Protein AF-0000000084945268 (afdb_homodimer)

Solvent-accessible surface area (backbone atoms only — not comparable to full-atom values): 29548 Å² total; per-residue (Å²): 122,33,52,30,35,28,38,18,37,16,52,12,26,27,25,16,38,33,37,15,20,38,32,62,42,46,40,42,32,29,22,72,64,71,72,15,44,70,30,57,53,32,68,70,37,65,79,49,82,44,40,64,72,40,40,15,46,58,51,17,49,35,24,48,53,38,16,40,70,57,66,36,40,79,46,81,37,47,69,59,35,64,46,83,69,73,76,35,33,39,42,31,33,84,85,53,71,48,51,16,45,24,38,36,43,16,54,20,58,42,77,36,75,87,84,40,54,54,49,76,79,21,48,81,26,30,34,43,85,35,57,66,78,51,31,74,79,35,56,68,31,38,30,34,31,34,29,39,33,50,68,24,50,55,46,45,60,57,39,51,79,32,22,58,29,33,36,37,33,16,56,46,89,63,70,73,37,40,42,54,56,50,52,54,49,74,68,33,89,44,49,45,78,37,58,34,22,33,85,50,36,53,39,69,52,96,76,22,38,45,24,41,29,32,24,31,63,85,81,59,51,73,46,77,43,79,23,49,32,39,34,57,38,70,48,70,36,36,60,40,79,41,47,61,88,71,70,42,49,51,97,79,40,26,32,50,53,55,97,68,24,37,35,86,50,78,52,36,31,43,17,27,59,20,26,68,74,94,65,82,46,69,48,42,11,27,24,38,8,34,48,40,10,46,53,54,22,56,52,69,78,100,120,34,52,29,34,28,40,17,36,16,53,12,25,27,25,15,37,30,38,14,18,38,31,63,42,47,38,40,32,29,22,72,64,71,74,15,43,70,31,57,56,32,73,68,37,65,78,49,82,43,41,64,74,41,40,14,47,59,52,18,49,36,23,48,55,39,15,40,70,56,64,34,40,77,45,82,37,45,69,59,36,66,45,82,67,70,76,34,34,38,44,30,33,85,85,54,72,47,53,18,44,25,37,34,44,16,54,20,57,42,78,35,76,89,84,39,55,56,49,77,79,21,49,80,26,30,34,44,85,35,57,66,77,51,32,75,79,35,57,69,31,38,31,35,32,34,29,39,33,51,66,24,50,53,46,45,59,56,39,49,78,32,22,59,29,34,36,37,32,16,56,46,88,63,71,73,38,41,41,54,57,50,51,53,49,73,69,34,89,45,50,45,79,36,58,33,22,36,84,51,34,56,38,69,52,96,74,22,39,44,24,40,28,31,23,30,62,84,80,60,52,72,46,77,44,80,24,50,32,38,33,55,39,71,48,72,37,38,60,40,79,41,46,61,88,71,70,41,50,51,96,78,38,25,30,49,55,54,96,67,24,37,36,87,49,78,51,36,31,45,18,27,59,19,26,68,74,94,65,83,46,68,48,41,11,27,23,38,8,34,48,38,9,45,52,54,21,57,52,69,79,100

Foldseek 3Di:
DFQEEEEAQALLQLLLLLLQLVLPTAYEYEYQDDHHPCLCQAQWDCPDPPDRIDRSVVVRVVSNCNSPVRPYHYDYFDWQAWDDPPQKIWTDTPVGIDIHRFYEYEHAWDADDLPAACQVLADVQFEDQGCPVCLQVAAAWEEEFEAQEARRLSSQLVSVVGYQAYEYEELAPHHPYDPVSVVSQVVDPRYDYHHQKGWHHFDDDPSHTQWTWIAGNPPRDIDIDGGRHYHYRHDIAADQNRYVVVPQADPRQAGEADPLQDTPRPRYGYAANSHDDDDHDSVRRSVNSNSPSNVSSVVVVD/DFQEEEEAQALLQLLLLLLQLVLPTAYEYEYQDDHHPCLCQAQWDCPPPPDRIDRSVVVRVVSNCNSPVRPYHYDYFDWQAWDDPPQKIWTDTPVGIDIHRFYEYEHAWDADDLPAACQVLADVQFEDQGCSVCLQVQAAWEEEFEAQEARRLSSQLVSVVGYQAYEYEELAPHHRYDPVSVVSQVVDPRYHYHHQKGWHHFDDDPSHTQWTWIAGNPPRDIDIDGGRHYHYRHDIAADQNRYVVVPQADPRQAGEADPLQDTPRPRYGYAANSHDDDDHDSVRRSVNSNSPSNVSSVVVVD

Nearest PDB structures (foldseek):
  5mh4-assembly1_A  TM=9.856E-01  e=5.044E-44  Lactococcus cremoris
  7aaw-assembly1_B  TM=6.579E-01  e=9.122E-43  Bacillus cereus ATCC 14579
  4gcm-assembly1_A  TM=6.629E-01  e=1.357E-42  Staphylococcus aureus subsp. aureus MW2
  5uwy-assembly1_A-2  TM=6.677E-01  e=2.682E-42  Streptococcus pyogenes
  1fl2-assembly1_A  TM=6.602E-01  e=1.077E-33  Escherichia coli

pLDDT: mean 96.39, std 3.72, range [55.84, 98.94]

Secondary structure (DSSP, 8-state):
-EEEEEE--SHHHHHHHHHHHHTT--EEEEESS-TTGGGGG-S-B--BTTBSSB-HHHHHHHHHHHHHTTT-EEEE--EEEEEE-SS-EEEEESS-EEEEEEEEE---EEEPP---TTTTTTBTTTB-S-HHHHGGGGTTSEEEEE--SHHHHHHHHHHTTT-SEEEEE-SSSS--S-HHHHHHHHT-TTEEEETTEEEEEEEEETTEEEEEEEEETTT--EEEEE-SEEEE-S-EEE--GGGGGGT-B-TTSPBP--TT-B-SSTTEEE-GGGB--S--SHHHHHHHHHHHHHHHHHHT--/-EEEEEE--SHHHHHHHHHHHHTT--EEEEESS-TTGGGGG-S-B--BTTBSSB-HHHHHHHHHHHHHTTT-EEEE--EEEEEE-SS-EEEEESS-EEEEEEEEE---EEEPP---TTTTTTBTTTB-S-HHHHGGGGTTSEEEEE--SHHHHHHHHHHTTT-SEEEEE-SSSS--S-HHHHHHHHT-TTEEEE-SEEEEEEEEETTEEEEEEEEETTT--EEEEE-SEEEE-S-EEE--GGGGGGT-B-TTSPBP--TT-B-SSTTEEE-GGGB--S--SHHHHHHHHHHHHHHHHHHH--

InterPro domains:
  IPR005982 Thioredoxin reductase [TIGR01292] (3-296)
  IPR008255 Pyridine nucleotide-disulphide oxidoreductase, class-II, active site [PS00573] (130-150)
  IPR023753 FAD/NAD(P)-binding domain [PF07992] (2-289)
  IPR036188 FAD/NAD(P)-binding domain superfamily [G3DSA:3.50.50.60] (3-291)
  IPR036188 FAD/NAD(P)-binding domain superfamily [G3DSA:3.50.50.60] (112-235)
  IPR036188 FAD/NAD(P)-binding domain superfamily [SSF51905] (1-297)
  IPR050097 Ferredoxin--NADP reductase type 2 [PTHR48105] (3-290)

Radius of gyration: 26.69 Å; Cα contacts (8 Å, |Δi|>4): 1594; chains: 2; bounding box: 62×87×57 Å

Structure (mmCIF, N/CA/C/O backbone):
data_AF-0000000084945268-model_v1
#
loop_
_entity.id
_entity.type
_entity.pdbx_description
1 polymer 'Thioredoxin reductase'
#
loop_
_atom_site.group_PDB
_atom_site.id
_atom_site.type_symbol
_atom_site.label_atom_id
_atom_site.label_alt_id
_atom_site.label_comp_id
_atom_site.label_asym_id
_atom_site.label_entity_id
_atom_site.label_seq_id
_atom_site.pdbx_PDB_ins_code
_atom_site.Cartn_x
_atom_site.Cartn_y
_atom_site.Cartn_z
_atom_site.occupancy
_atom_site.B_iso_or_equiv
_atom_site.auth_seq_id
_atom_site.auth_comp_id
_atom_site.auth_asym_id
_atom_site.auth_atom_id
_atom_site.pdbx_PDB_model_num
ATOM 1 N N . MET A 1 1 ? 30.078 5.082 -0.078 1 92.88 1 MET A N 1
ATOM 2 C CA . MET A 1 1 ? 29.172 4.074 0.484 1 92.88 1 MET A CA 1
ATOM 3 C C . MET A 1 1 ? 27.734 4.555 0.441 1 92.88 1 MET A C 1
ATOM 5 O O . MET A 1 1 ? 27.453 5.707 0.772 1 92.88 1 MET A O 1
ATOM 9 N N . LYS A 1 2 ? 26.875 3.697 -0.092 1 96.44 2 LYS A N 1
ATOM 10 C CA . LYS A 1 2 ? 25.469 4.066 -0.235 1 96.44 2 LYS A CA 1
ATOM 11 C C . LYS A 1 2 ? 24.75 4.055 1.114 1 96.44 2 LYS A C 1
ATOM 13 O O . LYS A 1 2 ? 25.172 3.357 2.039 1 96.44 2 LYS A O 1
ATOM 18 N N . ASP A 1 3 ? 23.75 4.859 1.245 1 97.88 3 ASP A N 1
ATOM 19 C CA . ASP A 1 3 ? 22.938 4.793 2.447 1 97.88 3 ASP A CA 1
ATOM 20 C C . ASP A 1 3 ? 22.109 3.5 2.48 1 97.88 3 ASP A C 1
ATOM 22 O O . ASP A 1 3 ? 21.922 2.916 3.547 1 97.88 3 ASP A O 1
ATOM 26 N N . LEU A 1 4 ? 21.719 3.051 1.238 1 98.69 4 LEU A N 1
ATOM 27 C CA . LEU A 1 4 ? 20.844 1.889 1.124 1 98.69 4 LEU A CA 1
ATOM 28 C C . LEU A 1 4 ? 21.094 1.145 -0.182 1 98.69 4 LEU A C 1
ATOM 30 O O . LEU A 1 4 ? 21.125 1.755 -1.254 1 98.69 4 LEU A O 1
ATOM 34 N N . ILE A 1 5 ? 21.328 -0.106 -0.115 1 98.88 5 ILE A N 1
ATOM 35 C CA . ILE A 1 5 ? 21.266 -0.991 -1.273 1 98.88 5 ILE A CA 1
ATOM 36 C C . ILE A 1 5 ? 20 -1.844 -1.204 1 98.88 5 ILE A C 1
ATOM 38 O O . ILE A 1 5 ? 19.703 -2.459 -0.174 1 98.88 5 ILE A O 1
ATOM 42 N N . ILE A 1 6 ? 19.25 -1.825 -2.246 1 98.94 6 ILE A N 1
ATOM 43 C CA . ILE A 1 6 ? 18.031 -2.617 -2.365 1 98.94 6 ILE A CA 1
ATOM 44 C C . ILE A 1 6 ? 18.281 -3.807 -3.289 1 98.94 6 ILE A C 1
ATOM 46 O O . ILE A 1 6 ? 18.688 -3.633 -4.441 1 98.94 6 ILE A O 1
ATOM 50 N N . ILE A 1 7 ? 18.062 -5.004 -2.758 1 98.88 7 ILE A N 1
ATOM 51 C CA . ILE A 1 7 ? 18.172 -6.215 -3.562 1 98.88 7 ILE A CA 1
ATOM 52 C C . ILE A 1 7 ? 16.797 -6.645 -4.055 1 98.88 7 ILE A C 1
ATOM 54 O O . ILE A 1 7 ? 16.016 -7.234 -3.299 1 98.88 7 ILE A O 1
ATOM 58 N N . GLY A 1 8 ? 16.5 -6.402 -5.352 1 98.62 8 GLY A N 1
ATOM 59 C CA . GLY A 1 8 ? 15.188 -6.633 -5.945 1 98.62 8 GLY A CA 1
ATOM 60 C C . GLY A 1 8 ? 14.461 -5.348 -6.309 1 98.62 8 GLY A C 1
ATOM 61 O O . GLY A 1 8 ? 14.195 -4.516 -5.438 1 98.62 8 GLY A O 1
ATOM 62 N N . ALA A 1 9 ? 14.133 -5.203 -7.57 1 98.5 9 ALA A N 1
ATOM 63 C CA . ALA A 1 9 ? 13.469 -4.004 -8.062 1 98.5 9 ALA A CA 1
ATOM 64 C C . ALA A 1 9 ? 12.016 -4.301 -8.445 1 98.5 9 ALA A C 1
ATOM 66 O O . ALA A 1 9 ? 11.555 -3.891 -9.516 1 98.5 9 ALA A O 1
ATOM 67 N N . GLY A 1 10 ? 11.352 -5.137 -7.602 1 98.44 10 GLY A N 1
ATOM 68 C CA . GLY A 1 10 ? 9.906 -5.27 -7.68 1 98.44 10 GLY A CA 1
ATOM 69 C C . GLY A 1 10 ? 9.164 -4.148 -6.973 1 98.44 10 GLY A C 1
ATOM 70 O O . GLY A 1 10 ? 9.766 -3.131 -6.613 1 98.44 10 GLY A O 1
ATOM 71 N N . PRO A 1 11 ? 7.863 -4.309 -6.754 1 98.75 11 PRO A N 1
ATOM 72 C CA . PRO A 1 11 ? 7.062 -3.244 -6.145 1 98.75 11 PRO A CA 1
ATOM 73 C C . PRO A 1 11 ? 7.609 -2.791 -4.793 1 98.75 11 PRO A C 1
ATOM 75 O O . PRO A 1 11 ? 7.664 -1.591 -4.516 1 98.75 11 PRO A O 1
ATOM 78 N N . ALA A 1 12 ? 8.008 -3.719 -3.971 1 98.81 12 ALA A N 1
ATOM 79 C CA . ALA A 1 12 ? 8.547 -3.375 -2.658 1 98.81 12 ALA A CA 1
ATOM 80 C C . ALA A 1 12 ? 9.828 -2.559 -2.785 1 98.81 12 ALA A C 1
ATOM 82 O O . ALA A 1 12 ? 9.977 -1.521 -2.137 1 98.81 12 ALA A O 1
ATOM 83 N N . GLY A 1 13 ? 10.734 -3.02 -3.619 1 98.88 13 GLY A N 1
ATOM 84 C CA . GLY A 1 13 ? 11.984 -2.311 -3.82 1 98.88 13 GLY A CA 1
ATOM 85 C C . GLY A 1 13 ? 11.805 -0.936 -4.434 1 98.88 13 GLY A C 1
ATOM 86 O O . GLY A 1 13 ? 12.43 0.033 -4 1 98.88 13 GLY A O 1
ATOM 87 N N . LEU A 1 14 ? 10.953 -0.861 -5.406 1 98.81 14 LEU A N 1
ATOM 88 C CA . LEU A 1 14 ? 10.703 0.401 -6.09 1 98.81 14 LEU A CA 1
ATOM 89 C C . LEU A 1 14 ? 10.086 1.422 -5.141 1 98.81 14 LEU A C 1
ATOM 91 O O . LEU A 1 14 ? 10.453 2.598 -5.16 1 98.81 14 LEU A O 1
ATOM 95 N N . SER A 1 15 ? 9.18 0.946 -4.344 1 98.81 15 SER A N 1
ATOM 96 C CA . SER A 1 15 ? 8.562 1.825 -3.354 1 98.81 15 SER A CA 1
ATOM 97 C C . SER A 1 15 ? 9.578 2.297 -2.322 1 98.81 15 SER A C 1
ATOM 99 O O . SER A 1 15 ? 9.602 3.473 -1.952 1 98.81 15 SER A O 1
ATOM 101 N N . ALA A 1 16 ? 10.398 1.401 -1.861 1 98.81 16 ALA A N 1
ATOM 102 C CA . ALA A 1 16 ? 11.438 1.769 -0.902 1 98.81 16 ALA A CA 1
ATOM 103 C C . ALA A 1 16 ? 12.367 2.824 -1.484 1 98.81 16 ALA A C 1
ATOM 105 O O . ALA A 1 16 ? 12.719 3.797 -0.81 1 98.81 16 ALA A O 1
ATOM 106 N N . CYS A 1 17 ? 12.781 2.623 -2.721 1 98.69 17 CYS A N 1
ATOM 107 C CA . CYS A 1 17 ? 13.656 3.572 -3.402 1 98.69 17 CYS A CA 1
ATOM 108 C C . CYS A 1 17 ? 13.008 4.953 -3.467 1 98.69 17 CYS A C 1
ATOM 110 O O . CYS A 1 17 ? 13.648 5.957 -3.146 1 98.69 17 CYS A O 1
ATOM 112 N N . LEU A 1 18 ? 11.75 4.949 -3.83 1 98.06 18 LEU A N 1
ATOM 113 C CA . LEU A 1 18 ? 10.992 6.191 -3.934 1 98.06 18 LEU A CA 1
ATOM 114 C C . LEU A 1 18 ? 11.023 6.953 -2.613 1 98.06 18 LEU A C 1
ATOM 116 O O . LEU A 1 18 ? 11.438 8.117 -2.568 1 98.06 18 LEU A O 1
ATOM 120 N N . TYR A 1 19 ? 10.672 6.316 -1.531 1 97.56 19 TYR A N 1
ATOM 121 C CA . TYR A 1 19 ? 10.531 6.965 -0.231 1 97.56 19 TYR A CA 1
ATOM 122 C C . TYR A 1 19 ? 11.898 7.348 0.333 1 97.56 19 TYR A C 1
ATOM 124 O O . TYR A 1 19 ? 12.055 8.43 0.902 1 97.56 19 TYR A O 1
ATOM 132 N N . ALA A 1 20 ? 12.875 6.516 0.191 1 97.62 20 ALA A N 1
ATOM 133 C CA . ALA A 1 20 ? 14.203 6.781 0.733 1 97.62 20 ALA A CA 1
ATOM 134 C C . ALA A 1 20 ? 14.859 7.965 0.021 1 97.62 20 ALA A C 1
ATOM 136 O O . ALA A 1 20 ? 15.469 8.828 0.663 1 97.62 20 ALA A O 1
ATOM 137 N N . THR A 1 21 ? 14.766 8 -1.305 1 97.25 21 THR A N 1
ATOM 138 C CA . THR A 1 21 ? 15.398 9.078 -2.059 1 97.25 21 THR A CA 1
ATOM 139 C C . THR A 1 21 ? 14.695 10.406 -1.808 1 97.25 21 THR A C 1
ATOM 141 O O . THR A 1 21 ? 15.344 11.453 -1.73 1 97.25 21 THR A O 1
ATOM 144 N N . ARG A 1 22 ? 13.375 10.383 -1.684 1 93.94 22 ARG A N 1
ATOM 145 C CA . ARG A 1 22 ? 12.648 11.586 -1.314 1 93.94 22 ARG A CA 1
ATOM 146 C C . ARG A 1 22 ? 13.156 12.156 0.008 1 93.94 22 ARG A C 1
ATOM 148 O O . ARG A 1 22 ? 13.164 13.367 0.205 1 93.94 22 ARG A O 1
ATOM 155 N N . ALA A 1 23 ? 13.633 11.211 0.906 1 93.06 23 ALA A N 1
ATOM 156 C CA . ALA A 1 23 ? 14.133 11.602 2.223 1 93.06 23 ALA A CA 1
ATOM 157 C C . ALA A 1 23 ? 15.594 12.039 2.15 1 93.06 23 ALA A C 1
ATOM 159 O O . ALA A 1 23 ? 16.156 12.508 3.143 1 93.06 23 ALA A O 1
ATOM 160 N N . GLY A 1 24 ? 16.266 11.82 0.967 1 93 24 GLY A N 1
ATOM 161 C CA . GLY A 1 24 ? 17.609 12.328 0.762 1 93 24 GLY A CA 1
ATOM 162 C C . GLY A 1 24 ? 18.672 11.242 0.79 1 93 24 GLY A C 1
ATOM 163 O O . GLY A 1 24 ? 19.875 11.531 0.755 1 93 24 GLY A O 1
ATOM 164 N N . ALA A 1 25 ? 18.266 9.984 0.816 1 96.44 25 ALA A N 1
ATOM 165 C CA . ALA A 1 25 ? 19.219 8.875 0.897 1 96.44 25 ALA A CA 1
ATOM 166 C C . ALA A 1 25 ? 19.812 8.562 -0.471 1 96.44 25 ALA A C 1
ATOM 168 O O . ALA A 1 25 ? 19.141 8.68 -1.494 1 96.44 25 ALA A O 1
ATOM 169 N N . GLU A 1 26 ? 21.031 8.211 -0.482 1 97.44 26 GLU A N 1
ATOM 170 C CA . GLU A 1 26 ? 21.656 7.621 -1.661 1 97.44 26 GLU A CA 1
ATOM 171 C C . GLU A 1 26 ? 21.312 6.141 -1.785 1 97.44 26 GLU A C 1
ATOM 173 O O . GLU A 1 26 ? 21.688 5.332 -0.931 1 97.44 26 GLU A O 1
ATOM 178 N N . VAL A 1 27 ? 20.672 5.773 -2.906 1 98.56 27 VAL A N 1
ATOM 179 C CA . VAL A 1 27 ? 20.094 4.434 -3.008 1 98.56 27 VAL A CA 1
ATOM 180 C C . VAL A 1 27 ? 20.562 3.768 -4.301 1 98.56 27 VAL A C 1
ATOM 182 O O . VAL A 1 27 ? 20.562 4.395 -5.363 1 98.56 27 VAL A O 1
ATOM 185 N N . LEU A 1 28 ? 20.969 2.523 -4.219 1 98.75 28 LEU A N 1
ATOM 186 C CA . LEU A 1 28 ? 21.25 1.661 -5.359 1 98.75 28 LEU A CA 1
ATOM 187 C C . LEU A 1 28 ? 20.359 0.425 -5.348 1 98.75 28 LEU A C 1
ATOM 189 O O . LEU A 1 28 ? 20.312 -0.302 -4.352 1 98.75 28 LEU A O 1
ATOM 193 N N . MET A 1 29 ? 19.625 0.231 -6.402 1 98.62 29 MET A N 1
ATOM 194 C CA . MET A 1 29 ? 18.844 -0.996 -6.566 1 98.62 29 MET A CA 1
ATOM 195 C C . MET A 1 29 ? 19.594 -1.997 -7.441 1 98.62 29 MET A C 1
ATOM 197 O O . MET A 1 29 ? 20.125 -1.635 -8.492 1 98.62 29 MET A O 1
ATOM 201 N N . LEU A 1 30 ? 19.641 -3.203 -6.957 1 98.5 30 LEU A N 1
ATOM 202 C CA . LEU A 1 30 ? 20.219 -4.309 -7.715 1 98.5 30 LEU A CA 1
ATOM 203 C C . LEU A 1 30 ? 19.141 -5.332 -8.078 1 98.5 30 LEU A C 1
ATOM 205 O O . LEU A 1 30 ? 18.344 -5.73 -7.227 1 98.5 30 LEU A O 1
ATOM 209 N N . ASP A 1 31 ? 19.047 -5.691 -9.305 1 97.5 31 ASP A N 1
ATOM 210 C CA . ASP A 1 31 ? 18.156 -6.746 -9.758 1 97.5 31 ASP A CA 1
ATOM 211 C C . ASP A 1 31 ? 18.797 -7.582 -10.859 1 97.5 31 ASP A C 1
ATOM 213 O O . ASP A 1 31 ? 19.531 -7.055 -11.703 1 97.5 31 ASP A O 1
ATOM 217 N N . ALA A 1 32 ? 18.5 -8.914 -10.836 1 94.62 32 ALA A N 1
ATOM 218 C CA . ALA A 1 32 ? 19.062 -9.805 -11.844 1 94.62 32 ALA A CA 1
ATOM 219 C C . ALA A 1 32 ? 18.203 -9.805 -13.109 1 94.62 32 ALA A C 1
ATOM 221 O O . ALA A 1 32 ? 18.609 -10.328 -14.148 1 94.62 32 ALA A O 1
ATOM 222 N N . GLY A 1 33 ? 17.016 -9.297 -13.055 1 92.88 33 GLY A N 1
ATOM 223 C CA . GLY A 1 33 ? 16.109 -9.18 -14.188 1 92.88 33 GLY A CA 1
ATOM 224 C C . GLY A 1 33 ? 15.656 -7.762 -14.445 1 92.88 33 GLY A C 1
ATOM 225 O O . GLY A 1 33 ? 16.312 -6.805 -14.023 1 92.88 33 GLY A O 1
ATOM 226 N N . ALA A 1 34 ? 14.648 -7.613 -15.266 1 92.94 34 ALA A N 1
ATOM 227 C CA . ALA A 1 34 ? 14.07 -6.301 -15.531 1 92.94 34 ALA A CA 1
ATOM 228 C C . ALA A 1 34 ? 13.375 -5.746 -14.297 1 92.94 34 ALA A C 1
ATOM 230 O O . ALA A 1 34 ? 12.711 -6.484 -13.555 1 92.94 34 ALA A O 1
ATOM 231 N N . PRO A 1 35 ? 13.492 -4.41 -14.102 1 95.81 35 PRO A N 1
ATOM 232 C CA . PRO A 1 35 ? 12.758 -3.82 -12.977 1 95.81 35 PRO A CA 1
ATOM 233 C C . PRO A 1 35 ? 11.25 -4.02 -13.086 1 95.81 35 PRO A C 1
ATOM 235 O O . PRO A 1 35 ? 10.703 -4.016 -14.195 1 95.81 35 PRO A O 1
ATOM 238 N N . GLY A 1 36 ? 10.633 -4.16 -11.953 1 96.69 36 GLY A N 1
ATOM 239 C CA . GLY A 1 36 ? 9.203 -4.422 -11.898 1 96.69 36 GLY A CA 1
ATOM 240 C C . GLY A 1 36 ? 8.859 -5.727 -11.211 1 96.69 36 GLY A C 1
ATOM 241 O O . GLY A 1 36 ? 7.738 -5.906 -10.727 1 96.69 36 GLY A O 1
ATOM 242 N N . GLY A 1 37 ? 9.836 -6.656 -11.203 1 95.44 37 GLY A N 1
ATOM 243 C CA . GLY A 1 37 ? 9.625 -7.93 -10.531 1 95.44 37 GLY A CA 1
ATOM 244 C C . GLY A 1 37 ? 8.469 -8.727 -11.109 1 95.44 37 GLY A C 1
ATOM 245 O O . GLY A 1 37 ? 8.352 -8.859 -12.336 1 95.44 37 GLY A O 1
ATOM 246 N N . LYS A 1 38 ? 7.621 -9.266 -10.281 1 94.81 38 LYS A N 1
ATOM 247 C CA . LYS A 1 38 ? 6.535 -10.156 -10.688 1 94.81 38 LYS A CA 1
ATOM 248 C C . LYS A 1 38 ? 5.473 -9.391 -11.469 1 94.81 38 LYS A C 1
ATOM 250 O O . LYS A 1 38 ? 4.645 -10 -12.156 1 94.81 38 LYS A O 1
ATOM 255 N N . LEU A 1 39 ? 5.426 -8.086 -11.359 1 95.88 39 LEU A N 1
ATOM 256 C CA . LEU A 1 39 ? 4.504 -7.32 -12.188 1 95.88 39 LEU A CA 1
ATOM 257 C C . LEU A 1 39 ? 4.73 -7.621 -13.664 1 95.88 39 LEU A C 1
ATOM 259 O O . LEU A 1 39 ? 3.779 -7.676 -14.445 1 95.88 39 LEU A O 1
ATOM 263 N N . ASN A 1 40 ? 5.98 -7.836 -14.039 1 94.38 40 ASN A N 1
ATOM 264 C CA . ASN A 1 40 ? 6.336 -8.023 -15.445 1 94.38 40 ASN A CA 1
ATOM 265 C C . ASN A 1 40 ? 5.68 -9.273 -16.031 1 94.38 40 ASN A C 1
ATOM 267 O O . ASN A 1 40 ? 5.512 -9.383 -17.234 1 94.38 40 ASN A O 1
ATOM 271 N N . VAL A 1 41 ? 5.266 -10.195 -15.141 1 91.25 41 VAL A N 1
ATOM 272 C CA . VAL A 1 41 ? 4.75 -11.469 -15.648 1 91.25 41 VAL A CA 1
ATOM 273 C C . VAL A 1 41 ? 3.273 -11.602 -15.289 1 91.25 41 VAL A C 1
ATOM 275 O O . VAL A 1 41 ? 2.719 -12.703 -15.328 1 91.25 41 VAL A O 1
ATOM 278 N N . SER A 1 42 ? 2.672 -10.555 -14.836 1 90.94 42 SER A N 1
ATOM 279 C CA . SER A 1 42 ? 1.237 -10.523 -14.57 1 90.94 42 SER A CA 1
ATOM 280 C C . SER A 1 42 ? 0.474 -9.906 -15.742 1 90.94 42 SER A C 1
ATOM 282 O O . SER A 1 42 ? 0.75 -8.773 -16.141 1 90.94 42 SER A O 1
ATOM 284 N N . ALA A 1 43 ? -0.449 -10.672 -16.25 1 89.31 43 ALA A N 1
ATOM 285 C CA . ALA A 1 43 ? -1.178 -10.211 -17.422 1 89.31 43 ALA A CA 1
ATOM 286 C C . ALA A 1 43 ? -2.033 -8.992 -17.109 1 89.31 43 ALA A C 1
ATOM 288 O O . ALA A 1 43 ? -2.066 -8.031 -17.875 1 89.31 43 ALA A O 1
ATOM 289 N N . GLU A 1 44 ? -2.732 -9.102 -15.977 1 91 44 GLU A N 1
ATOM 290 C CA . GLU A 1 44 ? -3.65 -8.023 -15.609 1 91 44 GLU A CA 1
ATOM 291 C C . GLU A 1 44 ? -3.619 -7.762 -14.109 1 91 44 GLU A C 1
ATOM 293 O O . GLU A 1 44 ? -3.555 -8.695 -13.312 1 91 44 GLU A O 1
ATOM 298 N N . ILE A 1 45 ? -3.602 -6.473 -13.773 1 92.62 45 ILE A N 1
ATOM 299 C CA . ILE A 1 45 ? -3.691 -6.008 -12.391 1 92.62 45 ILE A CA 1
ATOM 300 C C . ILE A 1 45 ? -5.004 -5.254 -12.18 1 92.62 45 ILE A C 1
ATOM 302 O O . ILE A 1 45 ? -5.246 -4.23 -12.828 1 92.62 45 ILE A O 1
ATOM 306 N N . GLU A 1 46 ? -5.84 -5.738 -11.273 1 93.19 46 GLU A N 1
ATOM 307 C CA . GLU A 1 46 ? -7.145 -5.109 -11.078 1 93.19 46 GLU A CA 1
ATOM 308 C C . GLU A 1 46 ? -7.344 -4.695 -9.625 1 93.19 46 GLU A C 1
ATOM 310 O O . GLU A 1 46 ? -8.43 -4.25 -9.242 1 93.19 46 GLU A O 1
ATOM 315 N N . ASN A 1 47 ? -6.266 -4.848 -8.836 1 94.75 47 ASN A N 1
ATOM 316 C CA . ASN A 1 47 ? -6.457 -4.613 -7.406 1 94.75 47 ASN A CA 1
ATOM 317 C C . ASN A 1 47 ? -5.453 -3.598 -6.867 1 94.75 47 ASN A C 1
ATOM 319 O O . ASN A 1 47 ? -5.133 -3.609 -5.676 1 94.75 47 ASN A O 1
ATOM 323 N N . TRP A 1 48 ? -4.855 -2.818 -7.754 1 97.62 48 TRP A N 1
ATOM 324 C CA . TRP A 1 48 ? -4.082 -1.646 -7.352 1 97.62 48 TRP A CA 1
ATOM 325 C C . TRP A 1 48 ? -4.98 -0.416 -7.246 1 97.62 48 TRP A C 1
ATOM 327 O O . TRP A 1 48 ? -5.395 0.147 -8.258 1 97.62 48 TRP A O 1
ATOM 337 N N . PRO A 1 49 ? -5.273 0.048 -5.984 1 97.25 49 PRO A N 1
ATOM 338 C CA . PRO A 1 49 ? -6.324 1.051 -5.801 1 97.25 49 PRO A CA 1
ATOM 339 C C . PRO A 1 49 ? -6.117 2.289 -6.668 1 97.25 49 PRO A C 1
ATOM 341 O O . PRO A 1 49 ? -5.039 2.891 -6.645 1 97.25 49 PRO A O 1
ATOM 344 N N . GLY A 1 50 ? -7.16 2.646 -7.391 1 97.12 50 GLY A N 1
ATOM 345 C CA . GLY A 1 50 ? -7.125 3.814 -8.258 1 97.12 50 GLY A CA 1
ATOM 346 C C . GLY A 1 50 ? -6.832 3.473 -9.711 1 97.12 50 GLY A C 1
ATOM 347 O O . GLY A 1 50 ? -6.98 4.32 -10.594 1 97.12 50 GLY A O 1
ATOM 348 N N . GLN A 1 51 ? -6.426 2.24 -9.953 1 94.81 51 GLN A N 1
ATOM 349 C CA . GLN A 1 51 ? -6.176 1.752 -11.305 1 94.81 51 GLN A CA 1
ATOM 350 C C . GLN A 1 51 ? -7.066 0.556 -11.633 1 94.81 51 GLN A C 1
ATOM 352 O O . GLN A 1 51 ? -6.734 -0.583 -11.297 1 94.81 51 GLN A O 1
ATOM 357 N N . LYS A 1 52 ? -8.141 0.739 -12.32 1 91.31 52 LYS A N 1
ATOM 358 C CA . LYS A 1 52 ? -9.172 -0.273 -12.547 1 91.31 52 LYS A CA 1
ATOM 359 C C . LYS A 1 52 ? -8.609 -1.459 -13.328 1 91.31 52 LYS A C 1
ATOM 361 O O . LYS A 1 52 ? -8.93 -2.611 -13.031 1 91.31 52 LYS A O 1
ATOM 366 N N . LYS A 1 53 ? -7.902 -1.13 -14.305 1 88.75 53 LYS A N 1
ATOM 367 C CA . LYS A 1 53 ? -7.301 -2.182 -15.117 1 88.75 53 LYS A CA 1
ATOM 368 C C . LYS A 1 53 ? -5.98 -1.721 -15.734 1 88.75 53 LYS A C 1
ATOM 370 O O . LYS A 1 53 ? -5.926 -0.673 -16.375 1 88.75 53 LYS A O 1
ATOM 375 N N . LYS A 1 54 ? -5.008 -2.439 -15.438 1 92.75 54 LYS A N 1
ATOM 376 C CA . LYS A 1 54 ? -3.674 -2.189 -15.977 1 92.75 54 LYS A CA 1
ATOM 377 C C . LYS A 1 54 ? -2.922 -3.496 -16.203 1 92.75 54 LYS A C 1
ATOM 379 O O . LYS A 1 54 ? -3.139 -4.48 -15.5 1 92.75 54 LYS A O 1
ATOM 384 N N . THR A 1 55 ? -2.006 -3.494 -17.234 1 93.19 55 THR A N 1
ATOM 385 C CA . THR A 1 55 ? -1.141 -4.664 -17.344 1 93.19 55 THR A CA 1
ATOM 386 C C . THR A 1 55 ? -0.017 -4.602 -16.312 1 93.19 55 THR A C 1
ATOM 388 O O . THR A 1 55 ? 0.385 -3.518 -15.883 1 93.19 55 THR A O 1
ATOM 391 N N . GLY A 1 56 ? 0.438 -5.723 -15.938 1 95.19 56 GLY A N 1
ATOM 392 C CA . GLY A 1 56 ? 1.551 -5.781 -15 1 95.19 56 GLY A CA 1
ATOM 393 C C . GLY A 1 56 ? 2.764 -5 -15.469 1 95.19 56 GLY A C 1
ATOM 394 O O . GLY A 1 56 ? 3.26 -4.129 -14.75 1 95.19 56 GLY A O 1
ATOM 395 N N . PRO A 1 57 ? 3.174 -5.188 -16.719 1 95.31 57 PRO A N 1
ATOM 396 C CA . PRO A 1 57 ? 4.344 -4.477 -17.234 1 95.31 57 PRO A CA 1
ATOM 397 C C . PRO A 1 57 ? 4.145 -2.963 -17.266 1 95.31 57 PRO A C 1
ATOM 399 O O . PRO A 1 57 ? 5.082 -2.211 -16.984 1 95.31 57 PRO A O 1
ATOM 402 N N . GLU A 1 58 ? 2.982 -2.514 -17.578 1 96.25 58 GLU A N 1
ATOM 403 C CA . GLU A 1 58 ? 2.703 -1.081 -17.578 1 96.25 58 GLU A CA 1
ATOM 404 C C . GLU A 1 58 ? 2.871 -0.493 -16.172 1 96.25 58 GLU A C 1
ATOM 406 O O . GLU A 1 58 ? 3.521 0.54 -16 1 96.25 58 GLU A O 1
ATOM 411 N N . LEU A 1 59 ? 2.277 -1.125 -15.203 1 97.44 59 LEU A N 1
ATOM 412 C CA . LEU A 1 59 ? 2.402 -0.662 -13.828 1 97.44 59 LEU A CA 1
ATOM 413 C C . LEU A 1 59 ? 3.854 -0.725 -13.359 1 97.44 59 LEU A C 1
ATOM 415 O O . LEU A 1 59 ? 4.332 0.186 -12.68 1 97.44 59 LEU A O 1
ATOM 419 N N . ALA A 1 60 ? 4.543 -1.777 -13.773 1 97.56 60 ALA A N 1
ATOM 420 C CA . ALA A 1 60 ? 5.957 -1.931 -13.438 1 97.56 60 ALA A CA 1
ATOM 421 C C . ALA A 1 60 ? 6.773 -0.75 -13.945 1 97.56 60 ALA A C 1
ATOM 423 O O . ALA A 1 60 ? 7.574 -0.172 -13.211 1 97.56 60 ALA A O 1
ATOM 424 N N . TYR A 1 61 ? 6.562 -0.418 -15.141 1 97.56 61 TYR A N 1
ATOM 425 C CA . TYR A 1 61 ? 7.305 0.667 -15.773 1 97.56 61 TYR A CA 1
ATOM 426 C C . TYR A 1 61 ? 7.027 1.995 -15.078 1 97.56 61 TYR A C 1
ATOM 428 O O . TYR A 1 61 ? 7.949 2.768 -14.805 1 97.56 61 TYR A O 1
ATOM 436 N N . GLU A 1 62 ? 5.805 2.279 -14.789 1 97.75 62 GLU A N 1
ATOM 437 C CA . GLU A 1 62 ? 5.422 3.518 -14.117 1 97.75 62 GLU A CA 1
ATOM 438 C C . GLU A 1 62 ? 6.051 3.611 -12.727 1 97.75 62 GLU A C 1
ATOM 440 O O . GLU A 1 62 ? 6.551 4.668 -12.344 1 97.75 62 GLU A O 1
ATOM 445 N N . MET A 1 63 ? 6.031 2.5 -11.984 1 98.38 63 MET A N 1
ATOM 446 C CA . MET A 1 63 ? 6.656 2.48 -10.664 1 98.38 63 MET A CA 1
ATOM 447 C C . MET A 1 63 ? 8.164 2.682 -10.773 1 98.38 63 MET A C 1
ATOM 449 O O . MET A 1 63 ? 8.766 3.373 -9.945 1 98.38 63 MET A O 1
ATOM 453 N N . TYR A 1 64 ? 8.719 2.07 -11.836 1 98.31 64 TYR A N 1
ATOM 454 C CA . TYR A 1 64 ? 10.156 2.168 -12.062 1 98.31 64 TYR A CA 1
ATOM 455 C C . TYR A 1 64 ? 10.57 3.609 -12.344 1 98.31 64 TYR A C 1
ATOM 457 O O . TYR A 1 64 ? 11.492 4.129 -11.711 1 98.31 64 TYR A O 1
ATOM 465 N N . GLU A 1 65 ? 9.891 4.262 -13.219 1 97.88 65 GLU A N 1
ATOM 466 C CA . GLU A 1 65 ? 10.18 5.656 -13.539 1 97.88 65 GLU A CA 1
ATOM 467 C C . GLU A 1 65 ? 10.039 6.547 -12.305 1 97.88 65 GLU A C 1
ATOM 469 O O . GLU A 1 65 ? 10.859 7.434 -12.07 1 97.88 65 GLU A O 1
ATOM 474 N N . HIS A 1 66 ? 9.047 6.285 -11.57 1 97.62 66 HIS A N 1
ATOM 475 C CA . HIS A 1 66 ? 8.781 7.055 -10.359 1 97.62 66 HIS A CA 1
ATOM 476 C C . HIS A 1 66 ? 9.906 6.887 -9.336 1 97.62 66 HIS A C 1
ATOM 478 O O . HIS A 1 66 ? 10.367 7.867 -8.758 1 97.62 66 HIS A O 1
ATOM 484 N N . ALA A 1 67 ? 10.344 5.688 -9.141 1 97.25 67 ALA A N 1
ATOM 485 C CA . ALA A 1 67 ? 11.398 5.367 -8.188 1 97.25 67 ALA A CA 1
ATOM 486 C C . ALA A 1 67 ? 12.695 6.094 -8.531 1 97.25 67 ALA A C 1
ATOM 488 O O . ALA A 1 67 ? 13.445 6.484 -7.637 1 97.25 67 ALA A O 1
ATOM 489 N N . LEU A 1 68 ? 12.938 6.355 -9.781 1 97.12 68 LEU A N 1
ATOM 490 C CA . LEU A 1 68 ? 14.195 6.953 -10.227 1 97.12 68 LEU A CA 1
ATOM 491 C C . LEU A 1 68 ? 14.094 8.477 -10.234 1 97.12 68 LEU A C 1
ATOM 493 O O . LEU A 1 68 ? 15.109 9.164 -10.328 1 97.12 68 LEU A O 1
ATOM 497 N N . SER A 1 69 ? 12.945 8.953 -10.055 1 95.06 69 SER A N 1
ATOM 498 C CA . SER A 1 69 ? 12.688 10.367 -10.32 1 95.06 69 SER A CA 1
ATOM 499 C C . SER A 1 69 ? 13.336 11.258 -9.266 1 95.06 69 SER A C 1
ATOM 501 O O . SER A 1 69 ? 13.461 12.469 -9.461 1 95.06 69 SER A O 1
ATOM 503 N N . PHE A 1 70 ? 13.852 10.672 -8.156 1 92 70 PHE A N 1
ATOM 504 C CA . PHE A 1 70 ? 14.43 11.492 -7.098 1 92 70 PHE A CA 1
ATOM 505 C C . PHE A 1 70 ? 15.891 11.102 -6.852 1 92 70 PHE A C 1
ATOM 507 O O . PHE A 1 70 ? 16.422 11.336 -5.77 1 92 70 PHE A O 1
ATOM 514 N N . GLY A 1 71 ? 16.438 10.383 -7.809 1 94.38 71 GLY A N 1
ATOM 515 C CA . GLY A 1 71 ? 17.875 10.18 -7.762 1 94.38 71 GLY A CA 1
ATOM 516 C C . GLY A 1 71 ? 18.266 8.734 -7.484 1 94.38 71 GLY A C 1
ATOM 517 O O . GLY A 1 71 ? 19.453 8.43 -7.309 1 94.38 71 GLY A O 1
ATOM 518 N N . GLY A 1 72 ? 17.328 7.855 -7.402 1 96.62 72 GLY A N 1
ATOM 519 C CA . GLY A 1 72 ? 17.656 6.449 -7.262 1 96.62 72 GLY A CA 1
ATOM 520 C C . GLY A 1 72 ? 18.453 5.898 -8.43 1 96.62 72 GLY A C 1
ATOM 521 O O . GLY A 1 72 ? 18.312 6.387 -9.555 1 96.62 72 GLY A O 1
ATOM 522 N N . GLU A 1 73 ? 19.25 4.934 -8.125 1 97.69 73 GLU A N 1
ATOM 523 C CA . GLU A 1 73 ? 20.047 4.273 -9.156 1 97.69 73 GLU A CA 1
ATOM 524 C C . GLU A 1 73 ? 19.672 2.797 -9.281 1 97.69 73 GLU A C 1
ATOM 526 O O . GLU A 1 73 ? 19.281 2.166 -8.297 1 97.69 73 GLU A O 1
ATOM 531 N N . GLN A 1 74 ? 19.797 2.318 -10.461 1 97.12 74 GLN A N 1
ATOM 532 C CA . GLN A 1 74 ? 19.547 0.903 -10.727 1 97.12 74 GLN A CA 1
ATOM 533 C C . GLN A 1 74 ? 20.719 0.273 -11.484 1 97.12 74 GLN A C 1
ATOM 535 O O . GLN A 1 74 ? 21.266 0.883 -12.398 1 97.12 74 GLN A O 1
ATOM 540 N N . ALA A 1 75 ? 21.156 -0.853 -11.062 1 96.19 75 ALA A N 1
ATOM 541 C CA . ALA A 1 75 ? 22.156 -1.641 -11.773 1 96.19 75 ALA A CA 1
ATOM 542 C C . ALA A 1 75 ? 21.734 -3.104 -11.875 1 96.19 75 ALA A C 1
ATOM 544 O O . ALA A 1 75 ? 21.016 -3.605 -11.016 1 96.19 75 ALA A O 1
ATOM 545 N N . TYR A 1 76 ? 22.188 -3.66 -12.906 1 95.31 76 TYR A N 1
ATOM 546 C CA . TYR A 1 76 ? 21.984 -5.098 -13.039 1 95.31 76 TYR A CA 1
ATOM 547 C C . TYR A 1 76 ? 22.953 -5.867 -12.156 1 95.31 76 TYR A C 1
ATOM 549 O O . TYR A 1 76 ? 24.141 -5.516 -12.055 1 95.31 76 TYR A O 1
ATOM 557 N N . GLY A 1 77 ? 22.375 -6.945 -11.508 1 95.06 77 GLY A N 1
ATOM 558 C CA . GLY A 1 77 ? 23.25 -7.809 -10.727 1 95.06 77 GLY A CA 1
ATOM 559 C C . GLY A 1 77 ? 22.5 -8.906 -9.992 1 95.06 77 GLY A C 1
ATOM 560 O O . GLY A 1 77 ? 21.438 -8.656 -9.414 1 95.06 77 GLY A O 1
ATOM 561 N N . GLU A 1 78 ? 23.062 -10.07 -10.094 1 96.81 78 GLU A N 1
ATOM 562 C CA . GLU A 1 78 ? 22.578 -11.18 -9.273 1 96.81 78 GLU A CA 1
ATOM 563 C C . GLU A 1 78 ? 23.328 -11.266 -7.953 1 96.81 78 GLU A C 1
ATOM 565 O O . GLU A 1 78 ? 24.531 -11.555 -7.93 1 96.81 78 GLU A O 1
ATOM 570 N N . VAL A 1 79 ? 22.656 -11 -6.891 1 98.38 79 VAL A N 1
ATOM 571 C CA . VAL A 1 79 ? 23.297 -11.016 -5.574 1 98.38 79 VAL A CA 1
ATOM 572 C C . VAL A 1 79 ? 23.469 -12.453 -5.094 1 98.38 79 VAL A C 1
ATOM 574 O O . VAL A 1 79 ? 22.5 -13.227 -5.086 1 98.38 79 VAL A O 1
ATOM 577 N N . THR A 1 80 ? 24.703 -12.789 -4.648 1 98.25 80 THR A N 1
ATOM 578 C CA . THR A 1 80 ? 24.984 -14.164 -4.258 1 98.25 80 THR A CA 1
ATOM 579 C C . THR A 1 80 ? 25.25 -14.258 -2.76 1 98.25 80 THR A C 1
ATOM 581 O O . THR A 1 80 ? 25.203 -15.344 -2.18 1 98.25 80 THR A O 1
ATOM 584 N N . LYS A 1 81 ? 25.562 -13.109 -2.176 1 98.25 81 LYS A N 1
ATOM 585 C CA . LYS A 1 81 ? 25.891 -13.141 -0.754 1 98.25 81 LYS A CA 1
ATOM 586 C C . LYS A 1 81 ? 25.797 -11.75 -0.141 1 98.25 81 LYS A C 1
ATOM 588 O O . LYS A 1 81 ? 26.062 -10.75 -0.82 1 98.25 81 LYS A O 1
ATOM 593 N N . VAL A 1 82 ? 25.375 -11.648 1.174 1 98.62 82 VAL A N 1
ATOM 594 C CA . VAL A 1 82 ? 25.438 -10.43 1.981 1 98.62 82 VAL A CA 1
ATOM 595 C C . VAL A 1 82 ? 26.266 -10.68 3.234 1 98.62 82 VAL A C 1
ATOM 597 O O . VAL A 1 82 ? 26.031 -11.648 3.967 1 98.62 82 VAL A O 1
ATOM 600 N N . ILE A 1 83 ? 27.25 -9.828 3.455 1 98.31 83 ILE A N 1
ATOM 601 C CA . ILE A 1 83 ? 28.12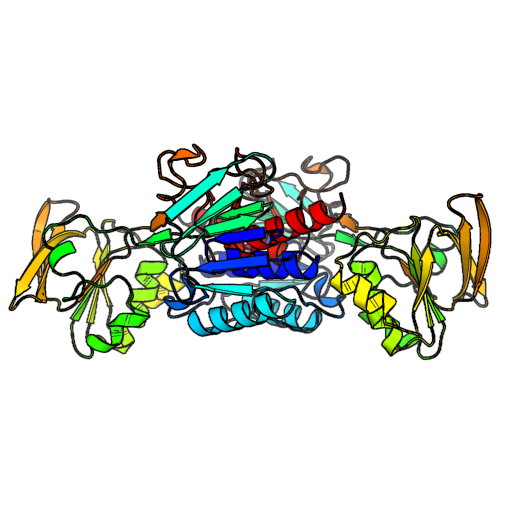5 -9.961 4.621 1 98.31 83 ILE A CA 1
ATOM 602 C C . ILE A 1 83 ? 27.875 -8.789 5.574 1 98.31 83 ILE A C 1
ATOM 604 O O . ILE A 1 83 ? 27.875 -7.633 5.156 1 98.31 83 ILE A O 1
ATOM 608 N N . ASP A 1 84 ? 27.641 -9.094 6.867 1 98.12 84 ASP A N 1
ATOM 609 C CA . ASP A 1 84 ? 27.406 -8.094 7.91 1 98.12 84 ASP A CA 1
ATOM 610 C C . ASP A 1 84 ? 28.703 -7.723 8.625 1 98.12 84 ASP A C 1
ATOM 612 O O . ASP A 1 84 ? 29.312 -8.562 9.289 1 98.12 84 ASP A O 1
ATOM 616 N N . TYR A 1 85 ? 29.094 -6.461 8.586 1 97.5 85 TYR A N 1
ATOM 617 C CA . TYR A 1 85 ? 30.281 -5.965 9.273 1 97.5 85 TYR A CA 1
ATOM 618 C C . TYR A 1 85 ? 29.891 -5.07 10.445 1 97.5 85 TYR A C 1
ATOM 620 O O . TYR A 1 85 ? 30.719 -4.309 10.953 1 97.5 85 TYR A O 1
ATOM 628 N N . GLY A 1 86 ? 28.641 -5.055 10.844 1 95.38 86 GLY A N 1
ATOM 629 C CA . GLY A 1 86 ? 28.172 -4.223 11.938 1 95.38 86 GLY A CA 1
ATOM 630 C C . GLY A 1 86 ? 27.656 -2.869 11.477 1 95.38 86 GLY A C 1
ATOM 631 O O . GLY A 1 86 ? 26.469 -2.709 11.188 1 95.38 86 GLY A O 1
ATOM 632 N N . ASP A 1 87 ? 28.609 -1.974 11.172 1 94.38 87 ASP A N 1
ATOM 633 C CA . ASP A 1 87 ? 28.234 -0.604 10.828 1 94.38 87 ASP A CA 1
ATOM 634 C C . ASP A 1 87 ? 27.875 -0.491 9.344 1 94.38 87 ASP A C 1
ATOM 636 O O . ASP A 1 87 ? 27.234 0.477 8.93 1 94.38 87 ASP A O 1
ATOM 640 N N . TYR A 1 88 ? 28.375 -1.481 8.586 1 97.5 88 TYR A N 1
ATOM 641 C CA . TYR A 1 88 ? 28.031 -1.517 7.172 1 97.5 88 TYR A CA 1
ATOM 642 C C . TYR A 1 88 ? 27.922 -2.953 6.676 1 97.5 88 TYR A C 1
ATOM 644 O O . TYR A 1 88 ? 28.234 -3.896 7.402 1 97.5 88 TYR A O 1
ATOM 652 N N . LYS A 1 89 ? 27.344 -3.164 5.395 1 98.38 89 LYS A N 1
ATOM 653 C CA . LYS A 1 89 ? 27.172 -4.465 4.75 1 98.38 89 LYS A CA 1
ATOM 654 C C . LYS A 1 89 ? 27.859 -4.504 3.395 1 98.38 89 LYS A C 1
ATOM 656 O O . LYS A 1 89 ? 27.969 -3.482 2.713 1 98.38 89 LYS A O 1
ATOM 661 N N . GLU A 1 90 ? 28.344 -5.648 3.125 1 98.62 90 GLU A N 1
ATOM 662 C CA . GLU A 1 90 ? 28.828 -5.918 1.776 1 98.62 90 GLU A CA 1
ATOM 663 C C . GLU A 1 90 ? 27.859 -6.801 1.003 1 98.62 90 GLU A C 1
ATOM 665 O O . GLU A 1 90 ? 27.453 -7.855 1.491 1 98.62 90 GLU A O 1
ATOM 670 N N . VAL A 1 91 ? 27.438 -6.332 -0.18 1 98.69 91 VAL A N 1
ATOM 671 C CA . VAL A 1 91 ? 26.562 -7.074 -1.082 1 98.69 91 VAL A CA 1
ATOM 672 C C . VAL A 1 91 ? 27.359 -7.594 -2.271 1 98.69 91 VAL A C 1
ATOM 674 O O . VAL A 1 91 ? 27.844 -6.812 -3.094 1 98.69 91 VAL A O 1
ATOM 677 N N . ILE A 1 92 ? 27.453 -8.898 -2.369 1 98.56 92 ILE A N 1
ATOM 678 C CA . ILE A 1 92 ? 28.281 -9.523 -3.393 1 98.56 92 ILE A CA 1
ATOM 679 C C . ILE A 1 92 ? 27.406 -10.016 -4.539 1 98.56 92 ILE A C 1
ATOM 681 O O . ILE A 1 92 ? 26.438 -10.742 -4.316 1 98.56 92 ILE A O 1
ATOM 685 N N . THR A 1 93 ? 27.734 -9.547 -5.727 1 98 93 THR A N 1
ATOM 686 C CA . THR A 1 93 ? 27.078 -10.055 -6.934 1 98 93 THR A CA 1
ATOM 687 C C . THR A 1 93 ? 28.016 -10.992 -7.695 1 98 93 THR A C 1
ATOM 689 O O . THR A 1 93 ? 29.141 -11.227 -7.27 1 98 93 THR A O 1
ATOM 692 N N . THR A 1 94 ? 27.484 -11.594 -8.781 1 96.44 94 THR A N 1
ATOM 693 C CA . THR A 1 94 ? 28.297 -12.469 -9.617 1 96.44 94 THR A CA 1
ATOM 694 C C . THR A 1 94 ? 29.469 -11.695 -10.227 1 96.44 94 THR A C 1
ATOM 696 O O . THR A 1 94 ? 30.5 -12.281 -10.555 1 96.44 94 THR A O 1
ATOM 699 N N . ASP A 1 95 ? 29.391 -10.336 -10.312 1 94 95 ASP A N 1
ATOM 700 C CA . ASP A 1 95 ? 30.359 -9.547 -11.062 1 94 95 ASP A CA 1
ATOM 701 C C . ASP A 1 95 ? 31.234 -8.703 -10.125 1 94 95 ASP A C 1
ATOM 703 O O . ASP A 1 95 ? 32.438 -8.547 -10.352 1 94 95 ASP A O 1
ATOM 707 N N . GLN A 1 96 ? 30.625 -8.062 -9.125 1 96.25 96 GLN A N 1
ATOM 708 C CA . GLN A 1 96 ? 31.328 -7.148 -8.234 1 96.25 96 GLN A CA 1
ATOM 709 C C . GLN A 1 96 ? 30.625 -7.059 -6.879 1 96.25 96 GLN A C 1
ATOM 711 O O . GLN A 1 96 ? 29.609 -7.715 -6.656 1 96.25 96 GLN A O 1
ATOM 716 N N . SER A 1 97 ? 31.234 -6.301 -6.004 1 97.62 97 SER A N 1
ATOM 717 C CA . SER A 1 97 ? 30.656 -6.094 -4.68 1 97.62 97 SER A CA 1
ATOM 718 C C . SER A 1 97 ? 30.359 -4.621 -4.426 1 97.62 97 SER A C 1
ATOM 720 O O . SER A 1 97 ? 30.969 -3.744 -5.051 1 97.62 97 SER A O 1
ATOM 722 N N . TYR A 1 98 ? 29.375 -4.348 -3.586 1 98.12 98 TYR A N 1
ATOM 723 C CA . TYR A 1 98 ? 28.953 -3.014 -3.164 1 98.12 98 TYR A CA 1
ATOM 724 C C . TYR A 1 98 ? 28.891 -2.918 -1.644 1 98.12 98 TYR A C 1
ATOM 726 O O . TYR A 1 98 ? 28.75 -3.932 -0.958 1 98.12 98 TYR A O 1
ATOM 734 N N . GLU A 1 99 ? 29.031 -1.729 -1.126 1 98.31 99 GLU A N 1
ATOM 735 C CA . GLU A 1 99 ? 28.922 -1.487 0.309 1 98.31 99 GLU A CA 1
ATOM 736 C C . GLU A 1 99 ? 27.828 -0.466 0.611 1 98.31 99 GLU A C 1
ATOM 738 O O . GLU A 1 99 ? 27.625 0.49 -0.143 1 98.31 99 GLU A O 1
ATOM 743 N N . ALA A 1 100 ? 27.109 -0.696 1.71 1 98.31 100 ALA A N 1
ATOM 744 C CA . ALA A 1 100 ? 26.078 0.237 2.146 1 98.31 100 ALA A CA 1
ATOM 745 C C . ALA A 1 100 ? 25.891 0.189 3.662 1 98.31 100 ALA A C 1
ATOM 747 O O . ALA A 1 100 ? 26.25 -0.803 4.305 1 98.31 100 ALA A O 1
ATOM 748 N N . LYS A 1 101 ? 25.375 1.262 4.227 1 97.94 101 LYS A N 1
ATOM 749 C CA . LYS A 1 101 ? 25.016 1.303 5.645 1 97.94 101 LYS A CA 1
ATOM 750 C C . LYS A 1 101 ? 23.844 0.378 5.945 1 97.94 101 LYS A C 1
ATOM 752 O O . LYS A 1 101 ? 23.812 -0.271 6.996 1 97.94 101 LYS A O 1
ATOM 757 N N . ASN A 1 102 ? 22.891 0.343 5.043 1 98.56 102 ASN A N 1
ATOM 758 C CA . ASN A 1 102 ? 21.703 -0.478 5.16 1 98.56 102 ASN A CA 1
ATOM 759 C C . ASN A 1 102 ? 21.469 -1.312 3.904 1 98.56 102 ASN A C 1
ATOM 761 O O . ASN A 1 102 ? 21.859 -0.916 2.807 1 98.56 102 ASN A O 1
ATOM 765 N N . VAL A 1 103 ? 20.828 -2.475 4.09 1 98.88 103 VAL A N 1
ATOM 766 C CA . VAL A 1 103 ? 20.453 -3.344 2.984 1 98.88 103 VAL A CA 1
ATOM 767 C C . VAL A 1 103 ? 18.969 -3.721 3.115 1 98.88 103 VAL A C 1
ATOM 769 O O . VAL A 1 103 ? 18.5 -4.039 4.211 1 98.88 103 VAL A O 1
ATOM 772 N N . LEU A 1 104 ? 18.266 -3.607 2.035 1 98.94 104 LEU A N 1
ATOM 773 C CA . LEU A 1 104 ? 16.906 -4.113 1.947 1 98.94 104 LEU A CA 1
ATOM 774 C C . LEU A 1 104 ? 16.844 -5.344 1.05 1 98.94 104 LEU A C 1
ATOM 776 O O . LEU A 1 104 ? 17.25 -5.293 -0.113 1 98.94 104 LEU A O 1
ATOM 780 N N . ILE A 1 105 ? 16.344 -6.41 1.615 1 98.94 105 ILE A N 1
ATOM 781 C CA . ILE A 1 105 ? 16.062 -7.609 0.834 1 98.94 105 ILE A CA 1
ATOM 782 C C . ILE A 1 105 ? 14.617 -7.559 0.33 1 98.94 105 ILE A C 1
ATOM 784 O O . ILE A 1 105 ? 13.68 -7.684 1.115 1 98.94 105 ILE A O 1
ATOM 788 N N . ALA A 1 106 ? 14.406 -7.355 -0.96 1 98.88 106 ALA A N 1
ATOM 789 C CA . ALA A 1 106 ? 13.109 -7.258 -1.62 1 98.88 106 ALA A CA 1
ATOM 790 C C . ALA A 1 106 ? 13.047 -8.164 -2.848 1 98.88 106 ALA A C 1
ATOM 792 O O . ALA A 1 106 ? 12.594 -7.742 -3.914 1 98.88 106 ALA A O 1
ATOM 793 N N . THR A 1 107 ? 13.461 -9.375 -2.719 1 98.69 107 THR A N 1
ATOM 794 C CA . THR A 1 107 ? 13.719 -10.273 -3.836 1 98.69 107 THR A CA 1
ATOM 795 C C . THR A 1 107 ? 12.445 -11.023 -4.223 1 98.69 107 THR A C 1
ATOM 797 O O . THR A 1 107 ? 12.391 -11.664 -5.273 1 98.69 107 THR A O 1
ATOM 800 N N . GLY A 1 108 ? 11.438 -10.914 -3.357 1 98.06 108 GLY A N 1
ATOM 801 C CA . GLY A 1 108 ? 10.156 -11.523 -3.672 1 98.06 108 GLY A CA 1
ATOM 802 C C . GLY A 1 108 ? 10.195 -13.039 -3.635 1 98.06 108 GLY A C 1
ATOM 803 O O . GLY A 1 108 ? 10.773 -13.633 -2.719 1 98.06 108 GLY A O 1
ATOM 804 N N . THR A 1 109 ? 9.414 -13.648 -4.512 1 97.56 109 THR A N 1
ATOM 805 C CA . THR A 1 109 ? 9.266 -15.102 -4.562 1 97.56 109 THR A CA 1
ATOM 806 C C . THR A 1 109 ? 9.414 -15.617 -5.988 1 97.56 109 THR A C 1
ATOM 808 O O . THR A 1 109 ? 9.43 -14.828 -6.938 1 97.56 109 THR A O 1
ATOM 811 N N . LYS A 1 110 ? 9.625 -16.828 -6.113 1 94.88 110 LYS A N 1
ATOM 812 C CA . LYS A 1 110 ? 9.602 -17.547 -7.391 1 94.88 110 LYS A CA 1
ATOM 813 C C . LYS A 1 110 ? 8.547 -18.656 -7.379 1 94.88 110 LYS A C 1
ATOM 815 O O . LYS A 1 110 ? 8.172 -19.141 -6.312 1 94.88 110 LYS A O 1
ATOM 820 N N . GLU A 1 111 ? 8.047 -18.984 -8.609 1 93.81 111 GLU A N 1
ATOM 821 C CA . GLU A 1 111 ? 7.027 -20.016 -8.719 1 93.81 111 GLU A CA 1
ATOM 822 C C . GLU A 1 111 ? 7.547 -21.359 -8.227 1 93.81 111 GLU A C 1
ATOM 824 O O . GLU A 1 111 ? 8.68 -21.734 -8.516 1 93.81 111 GLU A O 1
ATOM 829 N N . ARG A 1 112 ? 6.738 -22.109 -7.48 1 95.25 112 ARG A N 1
ATOM 830 C CA . ARG A 1 112 ? 7.051 -23.453 -7 1 95.25 112 ARG A CA 1
ATOM 831 C C . ARG A 1 112 ? 6.891 -24.484 -8.117 1 95.25 112 ARG A C 1
ATOM 833 O O . ARG A 1 112 ? 5.949 -24.406 -8.906 1 95.25 112 ARG A O 1
ATOM 840 N N . LYS A 1 113 ? 7.809 -25.312 -8.211 1 96.44 113 LYS A N 1
ATOM 841 C CA . LYS A 1 113 ? 7.719 -26.406 -9.18 1 96.44 113 LYS A CA 1
ATOM 842 C C . LYS A 1 113 ? 6.719 -27.453 -8.719 1 96.44 113 LYS A C 1
ATOM 844 O O . LYS A 1 113 ? 6.48 -27.625 -7.52 1 96.44 113 LYS A O 1
ATOM 849 N N . MET A 1 114 ? 6.188 -28.141 -9.688 1 97.56 114 MET A N 1
ATOM 850 C CA . MET A 1 114 ? 5.23 -29.188 -9.367 1 97.56 114 MET A CA 1
ATOM 851 C C . MET A 1 114 ? 5.93 -30.375 -8.703 1 97.56 114 MET A C 1
ATOM 853 O O . MET A 1 114 ? 5.309 -31.125 -7.941 1 97.56 114 MET A O 1
ATOM 857 N N . GLY A 1 115 ? 7.199 -30.578 -9.062 1 97.31 115 GLY A N 1
ATOM 858 C CA . GLY A 1 115 ? 7.949 -31.688 -8.492 1 97.31 115 GLY A CA 1
ATOM 859 C C . GLY A 1 115 ? 7.59 -33.031 -9.102 1 97.31 115 GLY A C 1
ATOM 860 O O . GLY A 1 115 ? 7.59 -34.062 -8.406 1 97.31 115 GLY A O 1
ATOM 861 N N . ILE A 1 116 ? 7.23 -33.094 -10.344 1 98.12 116 ILE A N 1
ATOM 862 C CA . ILE A 1 116 ? 6.828 -34.344 -11 1 98.12 116 ILE A CA 1
ATOM 863 C C . ILE A 1 116 ? 7.863 -34.719 -12.055 1 98.12 116 ILE A C 1
ATOM 865 O O . ILE A 1 116 ? 8.625 -33.875 -12.523 1 98.12 116 ILE A O 1
ATOM 869 N N . PRO A 1 117 ? 7.828 -36 -12.43 1 98.12 117 PRO A N 1
ATOM 870 C CA . PRO A 1 117 ? 8.781 -36.438 -13.445 1 98.12 117 PRO A CA 1
ATOM 871 C C . PRO A 1 117 ? 8.625 -35.688 -14.773 1 98.12 117 PRO A C 1
ATOM 873 O O . PRO A 1 117 ? 7.5 -35.438 -15.211 1 98.12 117 PRO A O 1
ATOM 876 N N . MET A 1 118 ? 9.82 -35.281 -15.398 1 97.81 118 MET A N 1
ATOM 877 C CA . MET A 1 118 ? 9.938 -34.688 -16.719 1 97.81 118 MET A CA 1
ATOM 878 C C . MET A 1 118 ? 9.688 -33.188 -16.672 1 97.81 118 MET A C 1
ATOM 880 O O . MET A 1 118 ? 9.836 -32.469 -17.672 1 97.81 118 MET A O 1
ATOM 884 N N . GLU A 1 119 ? 9.305 -32.594 -15.469 1 98.19 119 GLU A N 1
ATOM 885 C CA . GLU A 1 119 ? 9.07 -31.156 -15.375 1 98.19 119 GLU A CA 1
ATOM 886 C C . GLU A 1 119 ? 10.32 -30.375 -15.727 1 98.19 119 GLU A C 1
ATOM 888 O O . GLU A 1 119 ? 10.266 -29.438 -16.531 1 98.19 119 GLU A O 1
ATOM 893 N N . GLU A 1 120 ? 11.43 -30.75 -15.133 1 96.88 120 GLU A N 1
ATOM 894 C CA . GLU A 1 120 ? 12.68 -30.047 -15.367 1 96.88 120 GLU A CA 1
ATOM 895 C C . GLU A 1 120 ? 13.133 -30.172 -16.812 1 96.88 120 GLU A C 1
ATOM 897 O O . GLU A 1 120 ? 13.492 -29.172 -17.453 1 96.88 120 GLU A O 1
ATOM 902 N N . GLU A 1 121 ? 13.023 -31.359 -17.359 1 96.94 121 GLU A N 1
ATOM 903 C CA . GLU A 1 121 ? 13.477 -31.641 -18.719 1 96.94 121 GLU A CA 1
ATOM 904 C C . GLU A 1 121 ? 12.656 -30.875 -19.75 1 96.94 121 GLU A C 1
ATOM 906 O O . GLU A 1 121 ? 13.172 -30.5 -20.797 1 96.94 121 GLU A O 1
ATOM 911 N N . LEU A 1 122 ? 11.453 -30.625 -19.406 1 98.06 122 LEU A N 1
ATOM 912 C CA . LEU A 1 122 ? 10.562 -30.047 -20.422 1 98.06 122 LEU A CA 1
ATOM 913 C C . LEU A 1 122 ? 10.32 -28.562 -20.156 1 98.06 122 LEU A C 1
ATOM 915 O O . LEU A 1 122 ? 9.516 -27.938 -20.844 1 98.06 122 LEU A O 1
ATOM 919 N N . THR A 1 123 ? 11.039 -28.062 -19.156 1 97 123 THR A N 1
ATOM 920 C CA . THR A 1 123 ? 10.992 -26.625 -18.969 1 97 123 THR A CA 1
ATOM 921 C C . THR A 1 123 ? 11.492 -25.891 -20.203 1 97 123 THR A C 1
ATOM 923 O O . THR A 1 123 ? 12.578 -26.188 -20.703 1 97 123 THR A O 1
ATOM 926 N N . GLY A 1 124 ? 10.742 -25.062 -20.734 1 95.38 124 GLY A N 1
ATOM 927 C CA . GLY A 1 124 ? 11.086 -24.391 -21.969 1 95.38 124 GLY A CA 1
ATOM 928 C C . GLY A 1 124 ? 10.688 -25.172 -23.203 1 95.38 124 GLY A C 1
ATOM 929 O O . GLY A 1 124 ? 10.805 -24.672 -24.328 1 95.38 124 GLY A O 1
ATOM 930 N N . HIS A 1 125 ? 10.211 -26.391 -22.984 1 97.06 125 HIS A N 1
ATOM 931 C CA . HIS A 1 125 ? 9.719 -27.25 -24.047 1 97.06 125 HIS A CA 1
ATOM 932 C C . HIS A 1 125 ? 8.281 -27.672 -23.797 1 97.06 125 HIS A C 1
ATOM 934 O O . HIS A 1 125 ? 7.941 -28.859 -23.906 1 97.06 125 HIS A O 1
ATOM 940 N N . GLY A 1 126 ? 7.52 -26.672 -23.391 1 97.31 126 GLY A N 1
ATOM 941 C CA . GLY A 1 126 ? 6.113 -26.906 -23.109 1 97.31 126 GLY A CA 1
ATOM 942 C C . GLY A 1 126 ? 5.727 -26.594 -21.672 1 97.31 126 GLY A C 1
ATOM 943 O O . GLY A 1 126 ? 4.57 -26.266 -21.406 1 97.31 126 GLY A O 1
ATOM 944 N N . VAL A 1 127 ? 6.66 -26.719 -20.797 1 98.12 127 VAL A N 1
ATOM 945 C CA . VAL A 1 127 ? 6.438 -26.281 -19.438 1 98.12 127 VAL A CA 1
ATOM 946 C C . VAL A 1 127 ? 6.871 -24.812 -19.281 1 98.12 127 VAL A C 1
ATOM 948 O O . VAL A 1 127 ? 8 -24.469 -19.641 1 98.12 127 VAL A O 1
ATOM 951 N N . SER A 1 128 ? 5.938 -24 -18.844 1 96.75 128 SER A N 1
ATOM 952 C CA . SER A 1 128 ? 6.215 -22.578 -18.688 1 96.75 128 SER A CA 1
ATOM 953 C C . SER A 1 128 ? 5.66 -22.047 -17.375 1 96.75 128 SER A C 1
ATOM 955 O O . SER A 1 128 ? 4.578 -22.453 -16.938 1 96.75 128 SER A O 1
ATOM 957 N N . TYR A 1 129 ? 6.355 -21.125 -16.797 1 94.5 129 TYR A N 1
ATOM 958 C CA . TYR A 1 129 ? 5.945 -20.5 -15.547 1 94.5 129 TYR A CA 1
ATOM 959 C C . TYR A 1 129 ? 5.531 -19.047 -15.773 1 94.5 129 TYR A C 1
ATOM 961 O O . TYR A 1 129 ? 5.355 -18.297 -14.812 1 94.5 129 TYR A O 1
ATOM 969 N N . CYS A 1 130 ? 5.406 -18.703 -17.062 1 92.62 130 CYS A N 1
ATOM 970 C CA . CYS A 1 130 ? 5.055 -17.328 -17.422 1 92.62 130 CYS A CA 1
ATOM 971 C C . CYS A 1 130 ? 4.059 -17.328 -18.578 1 92.62 130 CYS A C 1
ATOM 973 O O . CYS A 1 130 ? 4.449 -17.391 -19.75 1 92.62 130 CYS A O 1
ATOM 975 N N . ALA A 1 131 ? 2.855 -17.109 -18.25 1 93 131 ALA A N 1
ATOM 976 C CA . ALA A 1 131 ? 1.807 -17.109 -19.266 1 93 131 ALA A CA 1
ATOM 977 C C . ALA A 1 131 ? 1.953 -15.914 -20.203 1 93 131 ALA A C 1
ATOM 979 O O . ALA A 1 131 ? 1.768 -16.047 -21.422 1 93 131 ALA A O 1
ATOM 980 N N . VAL A 1 132 ? 2.318 -14.773 -19.672 1 88.81 132 VAL A N 1
ATOM 981 C CA . VAL A 1 132 ? 2.455 -13.555 -20.469 1 88.81 132 VAL A CA 1
ATOM 982 C C . VAL A 1 132 ? 3.645 -13.695 -21.422 1 88.81 132 VAL A C 1
ATOM 984 O O . VAL A 1 132 ? 3.615 -13.172 -22.531 1 88.81 132 VAL A O 1
ATOM 987 N N . CYS A 1 133 ? 4.625 -14.422 -21 1 89.62 133 CYS A N 1
ATOM 988 C CA . CYS A 1 133 ? 5.844 -14.594 -21.781 1 89.62 133 CYS A CA 1
ATOM 989 C C . CYS A 1 133 ? 5.645 -15.625 -22.891 1 89.62 133 CYS A C 1
ATOM 991 O O . CYS A 1 133 ? 6.023 -15.398 -24.031 1 89.62 133 CYS A O 1
ATOM 993 N N . ASP A 1 134 ? 4.961 -16.781 -22.562 1 93.69 134 ASP A N 1
ATOM 994 C CA . ASP A 1 134 ? 5.004 -17.938 -23.453 1 93.69 134 ASP A CA 1
ATOM 995 C C . ASP A 1 134 ? 3.619 -18.234 -24.031 1 93.69 134 ASP A C 1
ATOM 997 O O . ASP A 1 134 ? 3.488 -19.031 -24.969 1 93.69 134 ASP A O 1
ATOM 1001 N N . GLY A 1 135 ? 2.619 -17.547 -23.578 1 94 135 GLY A N 1
ATOM 1002 C CA . GLY A 1 135 ? 1.256 -17.797 -24.016 1 94 135 GLY A CA 1
ATOM 1003 C C . GLY A 1 135 ? 1.092 -17.75 -25.531 1 94 135 GLY A C 1
ATOM 1004 O O . GLY A 1 135 ? 0.496 -18.656 -26.125 1 94 135 GLY A O 1
ATOM 1005 N N . PRO A 1 136 ? 1.615 -16.734 -26.141 1 91.12 136 PRO A N 1
ATOM 1006 C CA . PRO A 1 136 ? 1.455 -16.562 -27.594 1 91.12 136 PRO A CA 1
ATOM 1007 C C . PRO A 1 136 ? 2.002 -17.734 -28.391 1 91.12 136 PRO A C 1
ATOM 1009 O O . PRO A 1 136 ? 1.577 -17.969 -29.531 1 91.12 136 PRO A O 1
ATOM 1012 N N . PHE A 1 137 ? 2.844 -18.562 -27.844 1 94.56 137 PHE A N 1
ATOM 1013 C CA . PHE A 1 137 ? 3.443 -19.688 -28.547 1 94.56 137 PHE A CA 1
ATOM 1014 C C . PHE A 1 137 ? 2.463 -20.844 -28.641 1 94.56 137 PHE A C 1
ATOM 1016 O O . PHE A 1 137 ? 2.711 -21.812 -29.359 1 94.56 137 PHE A O 1
ATOM 1023 N N . PHE A 1 138 ? 1.334 -20.75 -28.031 1 97.31 138 PHE A N 1
ATOM 1024 C CA . PHE A 1 138 ? 0.402 -21.875 -27.984 1 97.31 138 PHE A CA 1
ATOM 1025 C C . PHE A 1 138 ? -0.914 -21.516 -28.672 1 97.31 138 PHE A C 1
ATOM 1027 O O . PHE A 1 138 ? -1.971 -22.031 -28.297 1 97.31 138 PHE A O 1
ATOM 1034 N N . LYS A 1 139 ? -0.764 -20.594 -29.594 1 95.69 139 LYS A N 1
ATOM 1035 C CA . LYS A 1 139 ? -1.94 -20.203 -30.359 1 95.69 139 LYS A CA 1
ATOM 1036 C C . LYS A 1 139 ? -2.564 -21.422 -31.047 1 95.69 139 LYS A C 1
ATOM 1038 O O . LYS A 1 139 ? -1.883 -22.156 -31.766 1 95.69 139 LYS A O 1
ATOM 1043 N N . GLY A 1 140 ? -3.824 -21.625 -30.734 1 96.06 140 GLY A N 1
ATOM 1044 C CA . GLY A 1 140 ? -4.559 -22.703 -31.375 1 96.06 140 GLY A CA 1
ATOM 1045 C C . GLY A 1 140 ? -4.344 -24.047 -30.719 1 96.06 140 GLY A C 1
ATOM 1046 O O . GLY A 1 140 ? -4.914 -25.047 -31.156 1 96.06 140 GLY A O 1
ATOM 1047 N N . ASP A 1 141 ? -3.598 -24.172 -29.672 1 98.12 141 ASP A N 1
ATOM 1048 C CA . ASP A 1 141 ? -3.312 -25.406 -28.953 1 98.12 141 ASP A CA 1
ATOM 1049 C C . ASP A 1 141 ? -4.152 -25.516 -27.688 1 98.12 141 ASP A C 1
ATOM 1051 O O . ASP A 1 141 ? -4.824 -24.562 -27.297 1 98.12 141 ASP A O 1
ATOM 1055 N N . GLU A 1 142 ? -4.156 -26.703 -27.109 1 98.69 142 GLU A N 1
ATOM 1056 C CA . GLU A 1 142 ? -4.695 -26.906 -25.766 1 98.69 142 GLU A CA 1
ATOM 1057 C C . GLU A 1 142 ? -3.584 -26.891 -24.719 1 98.69 142 GLU A C 1
ATOM 1059 O O . GLU A 1 142 ? -2.504 -27.438 -24.938 1 98.69 142 GLU A O 1
ATOM 1064 N N . VAL A 1 143 ? -3.85 -26.172 -23.625 1 98.81 143 VAL A N 1
ATOM 1065 C CA . VAL A 1 143 ? -2.846 -26.078 -22.578 1 98.81 143 VAL A CA 1
ATOM 1066 C C . VAL A 1 143 ? -3.48 -26.406 -21.219 1 98.81 143 VAL A C 1
ATOM 1068 O O . VAL A 1 143 ? -4.707 -26.422 -21.094 1 98.81 143 VAL A O 1
ATOM 1071 N N . ALA A 1 144 ? -2.613 -26.703 -20.234 1 98.88 144 ALA A N 1
ATOM 1072 C CA . ALA A 1 144 ? -3.053 -26.969 -18.875 1 98.88 144 ALA A CA 1
ATOM 1073 C C . ALA A 1 144 ? -2.504 -25.906 -17.906 1 98.88 144 ALA A C 1
ATOM 1075 O O . ALA A 1 144 ? -1.35 -25.5 -18.031 1 98.88 144 ALA A O 1
ATOM 1076 N N . VAL A 1 145 ? -3.32 -25.422 -17.047 1 98.69 145 VAL A N 1
ATOM 1077 C CA . VAL A 1 145 ? -2.924 -24.594 -15.906 1 98.69 145 VAL A CA 1
ATOM 1078 C C . VAL A 1 145 ? -3.141 -25.375 -14.609 1 98.69 145 VAL A C 1
ATOM 1080 O O . VAL A 1 145 ? -4.219 -25.922 -14.383 1 98.69 145 VAL A O 1
ATOM 1083 N N . VAL A 1 146 ? -2.1 -25.453 -13.812 1 98.62 146 VAL A N 1
ATOM 1084 C CA . VAL A 1 146 ? -2.191 -26.219 -12.578 1 98.62 146 VAL A CA 1
ATOM 1085 C C . VAL A 1 146 ? -2.248 -25.281 -11.383 1 98.62 146 VAL A C 1
ATOM 1087 O O . VAL A 1 146 ? -1.326 -24.484 -11.156 1 98.62 146 VAL A O 1
ATOM 1090 N N . GLY A 1 147 ? -3.336 -25.328 -10.586 1 97.5 147 GLY A N 1
ATOM 1091 C CA . GLY A 1 147 ? -3.539 -24.484 -9.414 1 97.5 147 GLY A CA 1
ATOM 1092 C C . GLY A 1 147 ? -4.965 -24 -9.273 1 97.5 147 GLY A C 1
ATOM 1093 O O . GLY A 1 147 ? -5.719 -23.969 -10.25 1 97.5 147 GLY A O 1
ATOM 1094 N N . GLY A 1 148 ? -5.34 -23.547 -8.094 1 96.38 148 GLY A N 1
ATOM 1095 C CA . GLY A 1 148 ? -6.715 -23.125 -7.844 1 96.38 148 GLY A CA 1
ATOM 1096 C C . GLY A 1 148 ? -6.816 -21.766 -7.176 1 96.38 148 GLY A C 1
ATOM 1097 O O . GLY A 1 148 ? -7.895 -21.375 -6.734 1 96.38 148 GLY A O 1
ATOM 1098 N N . GLY A 1 149 ? -5.723 -21.062 -7.062 1 94.62 149 GLY A N 1
ATOM 1099 C CA . GLY A 1 149 ? -5.719 -19.734 -6.461 1 94.62 149 GLY A CA 1
ATOM 1100 C C . GLY A 1 149 ? -5.891 -18.625 -7.477 1 94.62 149 GLY A C 1
ATOM 1101 O O . GLY A 1 149 ? -6.16 -18.875 -8.648 1 94.62 149 GLY A O 1
ATOM 1102 N N . ASN A 1 150 ? -5.742 -17.344 -7.016 1 92 150 ASN A N 1
ATOM 1103 C CA . ASN A 1 150 ? -5.922 -16.188 -7.879 1 92 150 ASN A CA 1
ATOM 1104 C C . ASN A 1 150 ? -4.992 -16.234 -9.086 1 92 150 ASN A C 1
ATOM 1106 O O . ASN A 1 150 ? -5.43 -16.031 -10.219 1 92 150 ASN A O 1
ATOM 1110 N N . SER A 1 151 ? -3.746 -16.5 -8.82 1 92.12 151 SER A N 1
ATOM 1111 C CA . SER A 1 151 ? -2.756 -16.516 -9.891 1 92.12 151 SER A CA 1
ATOM 1112 C C . SER A 1 151 ? -3.125 -17.516 -10.984 1 92.12 151 SER A C 1
ATOM 1114 O O . SER A 1 151 ? -3.111 -17.188 -12.172 1 92.12 151 SER A O 1
ATOM 1116 N N . ALA A 1 152 ? -3.469 -18.734 -10.562 1 96.12 152 ALA A N 1
ATOM 1117 C CA . ALA A 1 152 ? -3.809 -19.781 -11.516 1 96.12 152 ALA A CA 1
ATOM 1118 C C . ALA A 1 152 ? -5.02 -19.406 -12.359 1 96.12 152 ALA A C 1
ATOM 1120 O O . ALA A 1 152 ? -4.996 -19.516 -13.586 1 96.12 152 ALA A O 1
ATOM 1121 N N . LEU A 1 153 ? -6.031 -18.922 -11.711 1 97.06 153 LEU A N 1
ATOM 1122 C CA . LEU A 1 153 ? -7.273 -18.594 -12.406 1 97.06 153 LEU A CA 1
ATOM 1123 C C . LEU A 1 153 ? -7.074 -17.406 -13.344 1 97.06 153 LEU A C 1
ATOM 1125 O O . LEU A 1 153 ? -7.547 -17.422 -14.484 1 97.06 153 LEU A O 1
ATOM 1129 N N . GLU A 1 154 ? -6.406 -16.406 -12.906 1 94.12 154 GLU A N 1
ATOM 1130 C CA . GLU A 1 154 ? -6.145 -15.227 -13.742 1 94.12 154 GLU A CA 1
ATOM 1131 C C . GLU A 1 154 ? -5.328 -15.602 -14.977 1 94.12 154 GLU A C 1
ATOM 1133 O O . GLU A 1 154 ? -5.641 -15.164 -16.078 1 94.12 154 GLU A O 1
ATOM 1138 N N . GLU A 1 155 ? -4.367 -16.391 -14.797 1 94.75 155 GLU A N 1
ATOM 1139 C CA . GLU A 1 155 ? -3.5 -16.766 -15.914 1 94.75 155 GLU A CA 1
ATOM 1140 C C . GLU A 1 155 ? -4.207 -17.734 -16.859 1 94.75 155 GLU A C 1
ATOM 1142 O O . GLU A 1 155 ? -3.969 -17.719 -18.062 1 94.75 155 GLU A O 1
ATOM 1147 N N . ALA A 1 156 ? -5.098 -18.547 -16.312 1 97.75 156 ALA A N 1
ATOM 1148 C CA . ALA A 1 156 ? -5.934 -19.391 -17.172 1 97.75 156 ALA A CA 1
ATOM 1149 C C . ALA A 1 156 ? -6.797 -18.547 -18.094 1 97.75 156 ALA A C 1
ATOM 1151 O O . ALA A 1 156 ? -6.848 -18.781 -19.297 1 97.75 156 ALA A O 1
ATOM 1152 N N . ILE A 1 157 ? -7.434 -17.547 -17.578 1 97 157 ILE A N 1
ATOM 1153 C CA . ILE A 1 157 ? -8.266 -16.641 -18.359 1 97 157 ILE A CA 1
ATOM 1154 C C . ILE A 1 157 ? -7.422 -15.977 -19.453 1 97 157 ILE A C 1
ATOM 1156 O O . ILE A 1 157 ? -7.832 -15.914 -20.609 1 97 157 ILE A O 1
ATOM 1160 N N . TYR A 1 158 ? -6.289 -15.539 -19.125 1 95.19 158 TYR A N 1
ATOM 1161 C CA . TYR A 1 158 ? -5.406 -14.859 -20.062 1 95.19 158 TYR A CA 1
ATOM 1162 C C . TYR A 1 158 ? -5.016 -15.773 -21.219 1 95.19 158 TYR A C 1
ATOM 1164 O O . TYR A 1 158 ? -5.008 -15.359 -22.375 1 95.19 158 TYR A O 1
ATOM 1172 N N . LEU A 1 159 ? -4.703 -16.969 -20.922 1 97.56 159 LEU A N 1
ATOM 1173 C CA . LEU A 1 159 ? -4.223 -17.922 -21.906 1 97.56 159 LEU A CA 1
ATOM 1174 C C . LEU A 1 159 ? -5.305 -18.234 -22.938 1 97.56 159 LEU A C 1
ATOM 1176 O O . LEU A 1 159 ? -5 -18.672 -24.047 1 97.56 159 LEU A O 1
ATOM 1180 N N . THR A 1 160 ? -6.547 -18 -22.625 1 97.75 160 THR A N 1
ATOM 1181 C CA . THR A 1 160 ? -7.641 -18.266 -23.547 1 97.75 160 THR A CA 1
ATOM 1182 C C . THR A 1 160 ? -7.602 -17.297 -24.734 1 97.75 160 THR A C 1
ATOM 1184 O O . THR A 1 160 ? -8.266 -17.531 -25.75 1 97.75 160 THR A O 1
ATOM 1187 N N . LYS A 1 161 ? -6.828 -16.266 -24.609 1 94.81 161 LYS A N 1
ATOM 1188 C CA . LYS A 1 161 ? -6.648 -15.328 -25.719 1 94.81 161 LYS A CA 1
ATOM 1189 C C . LYS A 1 161 ? -5.883 -15.977 -26.859 1 94.81 161 LYS A C 1
ATOM 1191 O O . LYS A 1 161 ? -5.949 -15.516 -28 1 94.81 161 LYS A O 1
ATOM 1196 N N . PHE A 1 162 ? -5.148 -17 -26.531 1 95.31 162 PHE A N 1
ATOM 1197 C CA . PHE A 1 162 ? -4.285 -17.641 -27.516 1 95.31 162 PHE A CA 1
ATOM 1198 C C . PHE A 1 162 ? -4.688 -19.109 -27.719 1 95.31 162 PHE A C 1
ATOM 1200 O O . PHE A 1 162 ? -4.988 -19.531 -28.844 1 95.31 162 PHE A O 1
ATOM 1207 N N . ALA A 1 163 ? -4.836 -19.828 -26.641 1 97.31 163 ALA A N 1
ATOM 1208 C CA . ALA A 1 163 ? -5.074 -21.281 -26.672 1 97.31 163 ALA A CA 1
ATOM 1209 C C . ALA A 1 163 ? -6.496 -21.578 -27.141 1 97.31 163 ALA A C 1
ATOM 1211 O O . ALA A 1 163 ? -7.426 -20.828 -26.844 1 97.31 163 ALA A O 1
ATOM 1212 N N . LYS A 1 164 ? -6.605 -22.703 -27.812 1 97.88 164 LYS A N 1
ATOM 1213 C CA . LYS A 1 164 ? -7.922 -23.188 -28.203 1 97.88 164 LYS A CA 1
ATOM 1214 C C . LYS A 1 164 ? -8.734 -23.625 -26.984 1 97.88 164 LYS A C 1
ATOM 1216 O O . LYS A 1 164 ? -9.945 -23.438 -26.938 1 97.88 164 LYS A O 1
ATOM 1221 N N . LYS A 1 165 ? -8.07 -24.188 -26.031 1 98.5 165 LYS A N 1
ATOM 1222 C CA . LYS A 1 165 ? -8.68 -24.688 -24.812 1 98.5 165 LYS A CA 1
ATOM 1223 C C . LYS A 1 165 ? -7.688 -24.672 -23.656 1 98.5 165 LYS A C 1
ATOM 1225 O O . LYS A 1 165 ? -6.508 -24.969 -23.828 1 98.5 165 LYS A O 1
ATOM 1230 N N . VAL A 1 166 ? -8.188 -24.266 -22.453 1 98.81 166 VAL A N 1
ATOM 1231 C CA . VAL A 1 166 ? -7.383 -24.266 -21.234 1 98.81 166 VAL A CA 1
ATOM 1232 C C . VAL A 1 166 ? -7.977 -25.25 -20.219 1 98.81 166 VAL A C 1
ATOM 1234 O O . VAL A 1 166 ? -9.141 -25.125 -19.844 1 98.81 166 VAL A O 1
ATOM 1237 N N . HIS A 1 167 ? -7.184 -26.234 -19.859 1 98.88 167 HIS A N 1
ATOM 1238 C CA . HIS A 1 167 ? -7.559 -27.188 -18.812 1 98.88 167 HIS A CA 1
ATOM 1239 C C . HIS A 1 167 ? -7.031 -26.734 -17.453 1 98.88 167 HIS A C 1
ATOM 1241 O O . HIS A 1 167 ? -5.82 -26.703 -17.234 1 98.88 167 HIS A O 1
ATOM 1247 N N . LEU A 1 168 ? -7.922 -26.344 -16.594 1 98.69 168 LEU A N 1
ATOM 1248 C CA . LEU A 1 168 ? -7.562 -25.906 -15.25 1 98.69 168 LEU A CA 1
ATOM 1249 C C . LEU A 1 168 ? -7.598 -27.094 -14.281 1 98.69 168 LEU A C 1
ATOM 1251 O O . LEU A 1 168 ? -8.672 -27.625 -13.992 1 98.69 168 LEU A O 1
ATOM 1255 N N . ILE A 1 169 ? -6.434 -27.5 -13.836 1 98.69 169 ILE A N 1
ATOM 1256 C CA . ILE A 1 169 ? -6.277 -28.672 -12.984 1 98.69 169 ILE A CA 1
ATOM 1257 C C . ILE A 1 169 ? -6.191 -28.234 -11.523 1 98.69 169 ILE A C 1
ATOM 1259 O O . ILE A 1 169 ? -5.285 -27.484 -11.141 1 98.69 169 ILE A O 1
ATOM 1263 N N . VAL A 1 170 ? -7.141 -28.703 -10.68 1 98.31 170 VAL A N 1
ATOM 1264 C CA . VAL A 1 170 ? -7.219 -28.312 -9.273 1 98.31 170 VAL A CA 1
ATOM 1265 C C . VAL A 1 170 ? -7.234 -29.547 -8.383 1 98.31 170 VAL A C 1
ATOM 1267 O O . VAL A 1 170 ? -8.078 -30.438 -8.555 1 98.31 170 VAL A O 1
ATOM 1270 N N . ARG A 1 171 ? -6.359 -29.625 -7.461 1 97.19 171 ARG A N 1
ATOM 1271 C CA . ARG A 1 171 ? -6.203 -30.797 -6.613 1 97.19 171 ARG A CA 1
ATOM 1272 C C . ARG A 1 171 ? -7.43 -31 -5.727 1 97.19 171 ARG A C 1
ATOM 1274 O O . ARG A 1 171 ? -7.789 -32.125 -5.398 1 97.19 171 ARG A O 1
ATOM 1281 N N . ARG A 1 172 ? -8.086 -29.906 -5.297 1 96.5 172 ARG A N 1
ATOM 1282 C CA . ARG A 1 172 ? -9.258 -29.938 -4.43 1 96.5 172 ARG A CA 1
ATOM 1283 C C . ARG A 1 172 ? -10.539 -29.75 -5.238 1 96.5 172 ARG A C 1
ATOM 1285 O O . ARG A 1 172 ? -10.492 -29.641 -6.469 1 96.5 172 ARG A O 1
ATOM 1292 N N . ASP A 1 173 ? -11.648 -29.703 -4.555 1 95.62 173 ASP A N 1
ATOM 1293 C CA . ASP A 1 173 ? -12.938 -29.562 -5.223 1 95.62 173 ASP A CA 1
ATOM 1294 C C . ASP A 1 173 ? -13.453 -28.125 -5.098 1 95.62 173 ASP A C 1
ATOM 1296 O O . ASP A 1 173 ? -14.648 -27.875 -5.266 1 95.62 173 ASP A O 1
ATOM 1300 N N . VAL A 1 174 ? -12.516 -27.234 -4.672 1 93.75 174 VAL A N 1
ATOM 1301 C CA . VAL A 1 174 ? -12.898 -25.828 -4.5 1 93.75 174 VAL A CA 1
ATOM 1302 C C . VAL A 1 174 ? -11.758 -24.938 -4.953 1 93.75 174 VAL A C 1
ATOM 1304 O O . VAL A 1 174 ? -10.586 -25.328 -4.922 1 93.75 174 VAL A O 1
ATOM 1307 N N . PHE A 1 175 ? -12.18 -23.734 -5.473 1 93.94 175 PHE A N 1
ATOM 1308 C CA . PHE A 1 175 ? -11.188 -22.688 -5.742 1 93.94 175 PHE A CA 1
ATOM 1309 C C . PHE A 1 175 ? -10.875 -21.906 -4.477 1 93.94 175 PHE A C 1
ATOM 1311 O O . PHE A 1 175 ? -11.734 -21.734 -3.611 1 93.94 175 PHE A O 1
ATOM 1318 N N . ARG A 1 176 ? -9.664 -21.484 -4.379 1 89.75 176 ARG A N 1
ATOM 1319 C CA . ARG A 1 176 ? -9.258 -20.578 -3.312 1 89.75 176 ARG A CA 1
ATOM 1320 C C . ARG A 1 176 ? -9.047 -19.156 -3.848 1 89.75 176 ARG A C 1
ATOM 1322 O O . ARG A 1 176 ? -8.367 -18.344 -3.221 1 89.75 176 ARG A O 1
ATOM 1329 N N . ALA A 1 177 ? -9.641 -18.797 -4.938 1 92.31 177 ALA A N 1
ATOM 1330 C CA . ALA A 1 177 ? -9.508 -17.484 -5.594 1 92.31 177 ALA A CA 1
ATOM 1331 C C . ALA A 1 177 ? -10.695 -16.594 -5.262 1 92.31 177 ALA A C 1
ATOM 1333 O O . ALA A 1 177 ? -11.727 -17.062 -4.773 1 92.31 177 ALA A O 1
ATOM 1334 N N . ASP A 1 178 ? -10.477 -15.305 -5.492 1 91.25 178 ASP A N 1
ATOM 1335 C CA . ASP A 1 178 ? -11.562 -14.344 -5.336 1 91.25 178 ASP A CA 1
ATOM 1336 C C . ASP A 1 178 ? -12.766 -14.734 -6.188 1 91.25 178 ASP A C 1
ATOM 1338 O O . ASP A 1 178 ? -12.609 -15.25 -7.301 1 91.25 178 ASP A O 1
ATOM 1342 N N . LYS A 1 179 ? -13.938 -14.43 -5.656 1 92.06 179 LYS A N 1
ATOM 1343 C CA . LYS A 1 179 ? -15.188 -14.805 -6.309 1 92.06 179 LYS A CA 1
ATOM 1344 C C . LYS A 1 179 ? -15.266 -14.211 -7.715 1 92.06 179 LYS A C 1
ATOM 1346 O O . LYS A 1 179 ? -15.719 -14.875 -8.648 1 92.06 179 LYS A O 1
ATOM 1351 N N . ILE A 1 180 ? -14.836 -13.039 -7.824 1 90.88 180 ILE A N 1
ATOM 1352 C CA . ILE A 1 180 ? -14.945 -12.352 -9.102 1 90.88 180 ILE A CA 1
ATOM 1353 C C . ILE A 1 180 ? -14.133 -13.102 -10.164 1 90.88 180 ILE A C 1
ATOM 1355 O O . ILE A 1 180 ? -14.555 -13.203 -11.32 1 90.88 180 ILE A O 1
ATOM 1359 N N . ILE A 1 181 ? -13 -13.586 -9.75 1 93.44 181 ILE A N 1
ATOM 1360 C CA . ILE A 1 181 ? -12.141 -14.32 -10.672 1 93.44 181 ILE A CA 1
ATOM 1361 C C . ILE A 1 181 ? -12.758 -15.68 -10.984 1 93.44 181 ILE A C 1
ATOM 1363 O O . ILE A 1 181 ? -12.734 -16.141 -12.125 1 93.44 181 ILE A O 1
ATOM 1367 N N . GLN A 1 182 ? -13.297 -16.297 -10.008 1 95.81 182 GLN A N 1
ATOM 1368 C CA . GLN A 1 182 ? -13.992 -17.578 -10.203 1 95.81 182 GLN A CA 1
ATOM 1369 C C . GLN A 1 182 ? -15.125 -17.422 -11.219 1 95.81 182 GLN A C 1
ATOM 1371 O O . GLN A 1 182 ? -15.289 -18.266 -12.102 1 95.81 182 GLN A O 1
ATOM 1376 N N . ASP A 1 183 ? -15.867 -16.328 -11.062 1 95.44 183 ASP A N 1
ATOM 1377 C CA . ASP A 1 183 ? -16.984 -16.062 -11.969 1 95.44 183 ASP A CA 1
ATOM 1378 C C . ASP A 1 183 ? -16.5 -15.938 -13.406 1 95.44 183 ASP A C 1
ATOM 1380 O O . ASP A 1 183 ? -17.125 -16.453 -14.328 1 95.44 183 ASP A O 1
ATOM 1384 N N . HIS A 1 184 ? -15.367 -15.305 -13.57 1 94.75 184 HIS A N 1
ATOM 1385 C CA . HIS A 1 184 ? -14.805 -15.133 -14.906 1 94.75 184 HIS A CA 1
ATOM 1386 C C . HIS A 1 184 ? -14.383 -16.469 -15.5 1 94.75 184 HIS A C 1
ATOM 1388 O O . HIS A 1 184 ? -14.57 -16.719 -16.688 1 94.75 184 HIS A O 1
ATOM 1394 N N . VAL A 1 185 ? -13.836 -17.359 -14.648 1 97.12 185 VAL A N 1
ATOM 1395 C CA . VAL A 1 185 ? -13.398 -18.672 -15.086 1 97.12 185 VAL A CA 1
ATOM 1396 C C . VAL A 1 185 ? -14.617 -19.516 -15.484 1 97.12 185 VAL A C 1
ATOM 1398 O O . VAL A 1 185 ? -14.625 -20.141 -16.547 1 97.12 185 VAL A O 1
ATOM 1401 N N . GLN A 1 186 ? -15.617 -19.438 -14.742 1 96.75 186 GLN A N 1
ATOM 1402 C CA . GLN A 1 186 ? -16.812 -20.234 -14.961 1 96.75 186 GLN A CA 1
ATOM 1403 C C . GLN A 1 186 ? -17.578 -19.75 -16.188 1 96.75 186 GLN A C 1
ATOM 1405 O O . GLN A 1 186 ? -18.25 -20.547 -16.859 1 96.75 186 GLN A O 1
ATOM 1410 N N . ALA A 1 187 ? -17.391 -18.516 -16.484 1 96.69 187 ALA A N 1
ATOM 1411 C CA . ALA A 1 187 ? -18.109 -17.906 -17.609 1 96.69 187 ALA A CA 1
ATOM 1412 C C . ALA A 1 187 ? -17.344 -18.094 -18.922 1 96.69 187 ALA A C 1
ATOM 1414 O O . ALA A 1 187 ? -17.828 -17.734 -19.984 1 96.69 187 ALA A O 1
ATOM 1415 N N . ASN A 1 188 ? -16.141 -18.656 -18.891 1 97.56 188 ASN A N 1
ATOM 1416 C CA . ASN A 1 188 ? -15.289 -18.766 -20.062 1 97.56 188 ASN A CA 1
ATOM 1417 C C . ASN A 1 188 ? -15.422 -20.141 -20.719 1 97.56 188 ASN A C 1
ATOM 1419 O O . ASN A 1 188 ? -14.984 -21.156 -20.156 1 97.56 188 ASN A O 1
ATOM 1423 N N . ASP A 1 189 ? -15.922 -20.219 -21.922 1 97.5 189 ASP A N 1
ATOM 1424 C CA . ASP A 1 189 ? -16.25 -21.469 -22.594 1 97.5 189 ASP A CA 1
ATOM 1425 C C . ASP A 1 189 ? -14.984 -22.203 -23.031 1 97.5 189 ASP A C 1
ATOM 1427 O O . ASP A 1 189 ? -15.031 -23.391 -23.391 1 97.5 189 ASP A O 1
ATOM 1431 N N . LYS A 1 190 ? -13.883 -21.5 -22.984 1 98.38 190 LYS A N 1
ATOM 1432 C CA . LYS A 1 190 ? -12.633 -22.125 -23.406 1 98.38 190 LYS A CA 1
ATOM 1433 C C . LYS A 1 190 ? -11.93 -22.797 -22.219 1 98.38 190 LYS A C 1
ATOM 1435 O O . LYS A 1 190 ? -10.898 -23.453 -22.406 1 98.38 190 LYS A O 1
ATOM 1440 N N . ILE A 1 191 ? -12.469 -22.672 -21.016 1 98.75 191 ILE A N 1
ATOM 1441 C CA . ILE A 1 191 ? -11.82 -23.234 -19.844 1 98.75 191 ILE A CA 1
ATOM 1442 C C . ILE A 1 191 ? -12.578 -24.469 -19.375 1 98.75 191 ILE A C 1
ATOM 1444 O O . ILE A 1 191 ? -13.789 -24.438 -19.188 1 98.75 191 ILE A O 1
ATOM 1448 N N . GLU A 1 192 ? -11.922 -25.562 -19.312 1 98.69 192 GLU A N 1
ATOM 1449 C CA . GLU A 1 192 ? -12.438 -26.781 -18.703 1 98.69 192 GLU A CA 1
ATOM 1450 C C . GLU A 1 192 ? -11.805 -27.031 -17.344 1 98.69 192 GLU A C 1
ATOM 1452 O O . GLU A 1 192 ? -10.578 -27.125 -17.219 1 98.69 192 GLU A O 1
ATOM 1457 N N . ILE A 1 193 ? -12.586 -27.172 -16.312 1 98.56 193 ILE A N 1
ATOM 1458 C CA . ILE A 1 193 ? -12.102 -27.328 -14.945 1 98.56 193 ILE A CA 1
ATOM 1459 C C . ILE A 1 193 ? -12.023 -28.812 -14.578 1 98.56 193 ILE A C 1
ATOM 1461 O O . ILE A 1 193 ? -12.977 -29.562 -14.797 1 98.56 193 ILE A O 1
ATOM 1465 N N . HIS A 1 194 ? -10.914 -29.234 -14.164 1 98.25 194 HIS A N 1
ATOM 1466 C CA . HIS A 1 194 ? -10.688 -30.578 -13.641 1 98.25 194 HIS A CA 1
ATOM 1467 C C . HIS A 1 194 ? -10.43 -30.547 -12.141 1 98.25 194 HIS A C 1
ATOM 1469 O O . HIS A 1 194 ? -9.273 -30.469 -11.711 1 98.25 194 HIS A O 1
ATOM 1475 N N . PHE A 1 195 ? -11.477 -30.641 -11.367 1 97.81 195 PHE A N 1
ATOM 1476 C CA . PHE A 1 195 ? -11.336 -30.703 -9.922 1 97.81 195 PHE A CA 1
ATOM 1477 C C . PHE A 1 195 ? -10.836 -32.094 -9.477 1 97.81 195 PHE A C 1
ATOM 1479 O O . PHE A 1 195 ? -10.938 -33.062 -10.234 1 97.81 195 PHE A O 1
ATOM 1486 N N . LEU A 1 196 ? -10.305 -32.156 -8.328 1 98 196 LEU A N 1
ATOM 1487 C CA . LEU A 1 196 ? -9.859 -33.406 -7.707 1 98 196 LEU A CA 1
ATOM 1488 C C . LEU A 1 196 ? -8.891 -34.156 -8.617 1 98 196 LEU A C 1
ATOM 1490 O O . LEU A 1 196 ? -9.008 -35.375 -8.797 1 98 196 LEU A O 1
ATOM 1494 N N . LYS A 1 197 ? -8.016 -33.406 -9.266 1 98.25 197 LYS A N 1
ATOM 1495 C CA . LYS A 1 197 ? -6.938 -33.906 -10.094 1 98.25 197 LYS A CA 1
ATOM 1496 C C . LYS A 1 197 ? -5.605 -33.25 -9.742 1 98.25 197 LYS A C 1
ATOM 1498 O O . LYS A 1 197 ? -5.551 -32.062 -9.477 1 98.25 197 LYS A O 1
ATOM 1503 N N . LYS A 1 198 ? -4.617 -34.031 -9.648 1 97.94 198 LYS A N 1
ATOM 1504 C CA . LYS A 1 198 ? -3.279 -33.469 -9.438 1 97.94 198 LYS A CA 1
ATOM 1505 C C . LYS A 1 198 ? -2.297 -34 -10.469 1 97.94 198 LYS A C 1
ATOM 1507 O O . LYS A 1 198 ? -2.445 -35.125 -10.945 1 97.94 198 LYS A O 1
ATOM 1512 N N . PRO A 1 199 ? -1.311 -33.219 -10.836 1 98.5 199 PRO A N 1
ATOM 1513 C CA . PRO A 1 199 ? -0.333 -33.719 -11.812 1 98.5 199 PRO A CA 1
ATOM 1514 C C . PRO A 1 199 ? 0.459 -34.906 -11.305 1 98.5 199 PRO A C 1
ATOM 1516 O O . PRO A 1 199 ? 0.82 -34.969 -10.125 1 98.5 199 PRO A O 1
ATOM 1519 N N . HIS A 1 200 ? 0.719 -35.844 -12.172 1 98.38 200 HIS A N 1
ATOM 1520 C CA . HIS A 1 200 ? 1.479 -37.031 -11.836 1 98.38 200 HIS A CA 1
ATOM 1521 C C . HIS A 1 200 ? 2.826 -37.062 -12.555 1 98.38 200 HIS A C 1
ATOM 1523 O O . HIS A 1 200 ? 3.871 -37.188 -11.906 1 98.38 200 HIS A O 1
ATOM 1529 N N . HIS A 1 201 ? 2.873 -37 -13.828 1 98.56 201 HIS A N 1
ATOM 1530 C CA . HIS A 1 201 ? 4.078 -36.875 -14.641 1 98.56 201 HIS A CA 1
ATOM 1531 C C . HIS A 1 201 ? 3.762 -36.281 -16.016 1 98.56 201 HIS A C 1
ATOM 1533 O O . HIS A 1 201 ? 2.592 -36.156 -16.375 1 98.56 201 HIS A O 1
ATOM 1539 N N . LEU A 1 202 ? 4.781 -35.844 -16.703 1 98.69 202 LEU A N 1
ATOM 1540 C CA . LEU A 1 202 ? 4.609 -35.312 -18.062 1 98.69 202 LEU A CA 1
ATOM 1541 C C . LEU A 1 202 ? 5.039 -36.312 -19.109 1 98.69 202 LEU A C 1
ATOM 1543 O O . LEU A 1 202 ? 5.957 -37.125 -18.875 1 98.69 202 LEU A O 1
ATOM 1547 N N . ILE A 1 203 ? 4.391 -36.312 -20.219 1 98.44 203 ILE A N 1
ATOM 1548 C CA . ILE A 1 203 ? 4.711 -37.188 -21.359 1 98.44 203 ILE A CA 1
ATOM 1549 C C . ILE A 1 203 ? 5.254 -36.312 -22.5 1 98.44 203 ILE A C 1
ATOM 1551 O O . ILE A 1 203 ? 4.633 -35.312 -22.891 1 98.44 203 ILE A O 1
ATOM 1555 N N . ALA A 1 204 ? 6.383 -36.719 -23.047 1 97.94 204 ALA A N 1
ATOM 1556 C CA . ALA A 1 204 ? 7.043 -35.938 -24.094 1 97.94 204 ALA A CA 1
ATOM 1557 C C . ALA A 1 204 ? 6.949 -36.656 -25.438 1 97.94 204 ALA A C 1
ATOM 1559 O O . ALA A 1 204 ? 6.934 -37.875 -25.516 1 97.94 204 ALA A O 1
ATOM 1560 N N . LYS A 1 205 ? 6.809 -35.938 -26.453 1 97.12 205 LYS A N 1
ATOM 1561 C CA . LYS A 1 205 ? 7.008 -36.312 -27.859 1 97.12 205 LYS A CA 1
ATOM 1562 C C . LYS A 1 205 ? 7.922 -35.344 -28.578 1 97.12 205 LYS A C 1
ATOM 1564 O O . LYS A 1 205 ? 7.684 -34.125 -28.547 1 97.12 205 LYS A O 1
ATOM 1569 N N . ASP A 1 206 ? 9.047 -35.75 -29.25 1 95.94 206 ASP A N 1
ATOM 1570 C CA . ASP A 1 206 ? 10.023 -34.906 -29.938 1 95.94 206 ASP A CA 1
ATOM 1571 C C . ASP A 1 206 ? 10.57 -33.812 -29.016 1 95.94 206 ASP A C 1
ATOM 1573 O O . ASP A 1 206 ? 10.617 -32.656 -29.391 1 95.94 206 ASP A O 1
ATOM 1577 N N . ASN A 1 207 ? 10.727 -34.156 -27.75 1 95.69 207 ASN A N 1
ATOM 1578 C CA . ASN A 1 207 ? 11.336 -33.312 -26.719 1 95.69 207 ASN A CA 1
ATOM 1579 C C . ASN A 1 207 ? 10.43 -32.156 -26.328 1 95.69 207 ASN A C 1
ATOM 1581 O O . ASN A 1 207 ? 10.898 -31.125 -25.828 1 95.69 207 ASN A O 1
ATOM 1585 N N . LYS A 1 208 ? 9.164 -32.344 -26.578 1 97.94 208 LYS A N 1
ATOM 1586 C CA . LYS A 1 208 ? 8.164 -31.375 -26.156 1 97.94 208 LYS A CA 1
ATOM 1587 C C . LYS A 1 208 ? 7.016 -32.062 -25.406 1 97.94 208 LYS A C 1
ATOM 1589 O O . LYS A 1 208 ? 6.746 -33.25 -25.625 1 97.94 208 LYS A O 1
ATOM 1594 N N . VAL A 1 209 ? 6.355 -31.25 -24.594 1 98.5 209 VAL A N 1
ATOM 1595 C CA . VAL A 1 209 ? 5.195 -31.766 -23.875 1 98.5 209 VAL A CA 1
ATOM 1596 C C . VAL A 1 209 ? 4.156 -32.281 -24.875 1 98.5 209 VAL A C 1
ATOM 1598 O O . VAL A 1 209 ? 3.811 -31.578 -25.828 1 98.5 209 VAL A O 1
ATOM 1601 N N . ALA A 1 210 ? 3.643 -33.5 -24.656 1 98.5 210 ALA A N 1
ATOM 1602 C CA . ALA A 1 210 ? 2.576 -34.062 -25.484 1 98.5 210 ALA A CA 1
ATOM 1603 C C . ALA A 1 210 ? 1.331 -34.344 -24.641 1 98.5 210 ALA A C 1
ATOM 1605 O O . ALA A 1 210 ? 0.216 -34.375 -25.172 1 98.5 210 ALA A O 1
ATOM 1606 N N . ALA A 1 211 ? 1.582 -34.562 -23.391 1 98.69 211 ALA A N 1
ATOM 1607 C CA . ALA A 1 211 ? 0.47 -34.812 -22.484 1 98.69 211 ALA A CA 1
ATOM 1608 C C . ALA A 1 211 ? 0.902 -34.625 -21.031 1 98.69 211 ALA A C 1
ATOM 1610 O O . ALA A 1 211 ? 2.098 -34.594 -20.719 1 98.69 211 ALA A O 1
ATOM 1611 N N . ILE A 1 212 ? -0.033 -34.375 -20.141 1 98.75 212 ILE A N 1
ATOM 1612 C CA . ILE A 1 212 ? 0.171 -34.438 -18.703 1 98.75 212 ILE A CA 1
ATOM 1613 C C . ILE A 1 212 ? -0.667 -35.562 -18.094 1 98.75 212 ILE A C 1
ATOM 1615 O O . ILE A 1 212 ? -1.855 -35.688 -18.391 1 98.75 212 ILE A O 1
ATOM 1619 N N . ALA A 1 213 ? -0.034 -36.406 -17.375 1 98.75 213 ALA A N 1
ATOM 1620 C CA . ALA A 1 213 ? -0.757 -37.438 -16.609 1 98.75 213 ALA A CA 1
ATOM 1621 C C . ALA A 1 213 ? -1.313 -36.844 -15.32 1 98.75 213 ALA A C 1
ATOM 1623 O O . ALA A 1 213 ? -0.606 -36.125 -14.594 1 98.75 213 ALA A O 1
ATOM 1624 N N . LEU A 1 214 ? -2.551 -37.125 -15.094 1 98.62 214 LEU A N 1
ATOM 1625 C CA . LEU A 1 214 ? -3.244 -36.594 -13.914 1 98.62 214 LEU A CA 1
ATOM 1626 C C . LEU A 1 214 ? -3.658 -37.719 -12.984 1 98.62 214 LEU A C 1
ATOM 1628 O O . LEU A 1 214 ? -4.137 -38.781 -13.445 1 98.62 214 LEU A O 1
ATOM 1632 N N . GLU A 1 215 ? -3.412 -37.531 -11.742 1 98.38 215 GLU A N 1
ATOM 1633 C CA . GLU A 1 215 ? -3.859 -38.469 -10.711 1 98.38 215 GLU A CA 1
ATOM 1634 C C . GLU A 1 215 ? -5.125 -37.938 -10.023 1 98.38 215 GLU A C 1
ATOM 1636 O O . GLU A 1 215 ? -5.195 -36.781 -9.617 1 98.38 215 GLU A O 1
ATOM 1641 N N . ASP A 1 216 ? -6.102 -38.844 -9.906 1 97.69 216 ASP A N 1
ATOM 1642 C CA . ASP A 1 216 ? -7.312 -38.5 -9.164 1 97.69 216 ASP A CA 1
ATOM 1643 C C . ASP A 1 216 ? -7.027 -38.406 -7.664 1 97.69 216 ASP A C 1
ATOM 1645 O O . ASP A 1 216 ? -6.469 -39.344 -7.078 1 97.69 216 ASP A O 1
ATOM 1649 N N . SER A 1 217 ? -7.48 -37.344 -7.121 1 95.56 217 SER A N 1
ATOM 1650 C CA . SER A 1 217 ? -7.129 -37.062 -5.73 1 95.56 217 SER A CA 1
ATOM 1651 C C . SER A 1 217 ? -7.871 -38 -4.781 1 95.56 217 SER A C 1
ATOM 1653 O O . SER A 1 217 ? -7.457 -38.188 -3.637 1 95.56 217 SER A O 1
ATOM 1655 N N . LYS A 1 218 ? -8.938 -38.594 -5.273 1 95.38 218 LYS A N 1
ATOM 1656 C CA . LYS A 1 218 ? -9.75 -39.469 -4.441 1 95.38 218 LYS A CA 1
ATOM 1657 C C . LYS A 1 218 ? -9.406 -40.938 -4.699 1 95.38 218 LYS A C 1
ATOM 1659 O O . LYS A 1 218 ? -9.188 -41.719 -3.76 1 95.38 218 LYS A O 1
ATOM 1664 N N . THR A 1 219 ? -9.234 -41.375 -5.953 1 95.69 219 THR A N 1
ATOM 1665 C CA . THR A 1 219 ? -9.125 -42.781 -6.305 1 95.69 219 THR A CA 1
ATOM 1666 C C . THR A 1 219 ? -7.672 -43.156 -6.555 1 95.69 219 THR A C 1
ATOM 1668 O O . THR A 1 219 ? -7.32 -44.344 -6.512 1 95.69 219 THR A O 1
ATOM 1671 N N . GLY A 1 220 ? -6.84 -42.219 -6.988 1 96 220 GLY A N 1
ATOM 1672 C CA . GLY A 1 220 ? -5.453 -42.5 -7.316 1 96 220 GLY A CA 1
ATOM 1673 C C . GLY A 1 220 ? -5.254 -42.969 -8.742 1 96 220 GLY A C 1
ATOM 1674 O O . GLY A 1 220 ? -4.121 -43.188 -9.18 1 96 220 GLY A O 1
ATOM 1675 N N . GLU A 1 221 ? -6.316 -43.062 -9.406 1 97.44 221 GLU A N 1
ATOM 1676 C CA . GLU A 1 221 ? -6.23 -43.469 -10.805 1 97.44 221 GLU A CA 1
ATOM 1677 C C . GLU A 1 221 ? -5.523 -42.406 -11.656 1 97.44 221 GLU A C 1
ATOM 1679 O O . GLU A 1 221 ? -5.73 -41.219 -11.461 1 97.44 221 GLU A O 1
ATOM 1684 N N . VAL A 1 222 ? -4.73 -42.906 -12.531 1 98.19 222 VAL A N 1
ATOM 1685 C CA . VAL A 1 222 ? -3.947 -42.031 -13.383 1 98.19 222 VAL A CA 1
ATOM 1686 C C . VAL A 1 222 ? -4.527 -42 -14.789 1 98.19 222 VAL A C 1
ATOM 1688 O O . VAL A 1 222 ? -4.871 -43.062 -15.336 1 98.19 222 VAL A O 1
ATOM 1691 N N . SER A 1 223 ? -4.766 -40.844 -15.336 1 98.12 223 SER A N 1
ATOM 1692 C CA . SER A 1 223 ? -5.223 -40.656 -16.703 1 98.12 223 SER A CA 1
ATOM 1693 C C . SER A 1 223 ? -4.371 -39.625 -17.438 1 98.12 223 SER A C 1
ATOM 1695 O O . SER A 1 223 ? -3.695 -38.812 -16.797 1 98.12 223 SER A O 1
ATOM 1697 N N . GLU A 1 224 ? -4.406 -39.688 -18.719 1 98.44 224 GLU A N 1
ATOM 1698 C CA . GLU A 1 224 ? -3.605 -38.75 -19.516 1 98.44 224 GLU A CA 1
ATOM 1699 C C . GLU A 1 224 ? -4.477 -37.688 -20.156 1 98.44 224 GLU A C 1
ATOM 1701 O O . GLU A 1 224 ? -5.594 -37.969 -20.609 1 98.44 224 GLU A O 1
ATOM 1706 N N . LEU A 1 225 ? -4 -36.531 -20.203 1 98.5 225 LEU A N 1
ATOM 1707 C CA . LEU A 1 225 ? -4.617 -35.406 -20.859 1 98.5 225 LEU A CA 1
ATOM 1708 C C . LEU A 1 225 ? -3.68 -34.812 -21.906 1 98.5 225 LEU A C 1
ATOM 1710 O O . LEU A 1 225 ? -2.594 -34.312 -21.578 1 98.5 225 LEU A O 1
ATOM 1714 N N . ALA A 1 226 ? -4.141 -34.906 -23.172 1 98.44 226 ALA A N 1
ATOM 1715 C CA . ALA A 1 226 ? -3.311 -34.344 -24.25 1 98.44 226 ALA A CA 1
ATOM 1716 C C . ALA A 1 226 ? -3.291 -32.844 -24.219 1 98.44 226 ALA A C 1
ATOM 1718 O O . ALA A 1 226 ? -4.336 -32.188 -24.328 1 98.44 226 ALA A O 1
ATOM 1719 N N . VAL A 1 227 ? -2.092 -32.25 -24 1 98.62 227 VAL A N 1
ATOM 1720 C CA . VAL A 1 227 ? -1.882 -30.812 -24.047 1 98.62 227 VAL A CA 1
ATOM 1721 C C . VAL A 1 227 ? -0.493 -30.5 -24.609 1 98.62 227 VAL A C 1
ATOM 1723 O O . VAL A 1 227 ? 0.411 -31.344 -24.531 1 98.62 227 VAL A O 1
ATOM 1726 N N . LYS A 1 228 ? -0.314 -29.297 -25.141 1 98.19 228 LYS A N 1
ATOM 1727 C CA . LYS A 1 228 ? 0.978 -28.922 -25.703 1 98.19 228 LYS A CA 1
ATOM 1728 C C . LYS A 1 228 ? 1.764 -28.047 -24.734 1 98.19 228 LYS A C 1
ATOM 1730 O O . LYS A 1 228 ? 2.975 -27.859 -24.875 1 98.19 228 LYS A O 1
ATOM 1735 N N . GLY A 1 229 ? 1.106 -27.484 -23.797 1 98.31 229 GLY A N 1
ATOM 1736 C CA . GLY A 1 229 ? 1.717 -26.625 -22.781 1 98.31 229 GLY A CA 1
ATOM 1737 C C . GLY A 1 229 ? 1.178 -26.859 -21.391 1 98.31 229 GLY A C 1
ATOM 1738 O O . GLY A 1 229 ? 0.002 -27.188 -21.219 1 98.31 229 GLY A O 1
ATOM 1739 N N . VAL A 1 230 ? 2.029 -26.75 -20.406 1 98.75 230 VAL A N 1
ATOM 1740 C CA . VAL A 1 230 ? 1.668 -26.859 -18.984 1 98.75 230 VAL A CA 1
ATOM 1741 C C . VAL A 1 230 ? 2.195 -25.656 -18.219 1 98.75 230 VAL A C 1
ATOM 1743 O O . VAL A 1 230 ? 3.391 -25.359 -18.266 1 98.75 230 VAL A O 1
ATOM 1746 N N . PHE A 1 231 ? 1.317 -24.969 -17.516 1 98.38 231 PHE A N 1
ATOM 1747 C CA . PHE A 1 231 ? 1.625 -23.781 -16.75 1 98.38 231 PHE A CA 1
ATOM 1748 C C . PHE A 1 231 ? 1.326 -24 -15.266 1 98.38 231 PHE A C 1
ATOM 1750 O O . PHE A 1 231 ? 0.18 -23.859 -14.836 1 98.38 231 PHE A O 1
ATOM 1757 N N . PRO A 1 232 ? 2.316 -24.25 -14.461 1 98.12 232 PRO A N 1
ATOM 1758 C CA . PRO A 1 232 ? 2.104 -24.516 -13.039 1 98.12 232 PRO A CA 1
ATOM 1759 C C . PRO A 1 232 ? 2.025 -23.234 -12.211 1 98.12 232 PRO A C 1
ATOM 1761 O O . PRO A 1 232 ? 2.938 -22.391 -12.266 1 98.12 232 PRO A O 1
ATOM 1764 N N . PHE A 1 233 ? 0.994 -23.047 -11.492 1 96.06 233 PHE A N 1
ATOM 1765 C CA . PHE A 1 233 ? 0.8 -22 -10.492 1 96.06 233 PHE A CA 1
ATOM 1766 C C . PHE A 1 233 ? 0.392 -22.609 -9.156 1 96.06 233 PHE A C 1
ATOM 1768 O O . PHE A 1 233 ? -0.707 -22.344 -8.656 1 96.06 233 PHE A O 1
ATOM 1775 N N . VAL A 1 234 ? 1.362 -23.344 -8.516 1 96.19 234 VAL A N 1
ATOM 1776 C CA . VAL A 1 234 ? 1.028 -24.219 -7.391 1 96.19 234 VAL A CA 1
ATOM 1777 C C . VAL A 1 234 ? 1.666 -23.656 -6.113 1 96.19 234 VAL A C 1
ATOM 1779 O O . VAL A 1 234 ? 1.87 -24.406 -5.148 1 96.19 234 VAL A O 1
ATOM 1782 N N . GLY A 1 235 ? 1.995 -22.422 -6.141 1 94.12 235 GLY A N 1
ATOM 1783 C CA . GLY A 1 235 ? 2.58 -21.797 -4.969 1 94.12 235 GLY A CA 1
ATOM 1784 C C . GLY A 1 235 ? 3.852 -21.031 -5.273 1 94.12 235 GLY A C 1
ATOM 1785 O O . GLY A 1 235 ? 4.25 -20.906 -6.434 1 94.12 235 GLY A O 1
ATOM 1786 N N . LEU A 1 236 ? 4.406 -20.406 -4.211 1 95.5 236 LEU A N 1
ATOM 1787 C CA . LEU A 1 236 ? 5.57 -19.531 -4.336 1 95.5 236 LEU A CA 1
ATOM 1788 C C . LEU A 1 236 ? 6.617 -19.875 -3.279 1 95.5 236 LEU A C 1
ATOM 1790 O O . LEU A 1 236 ? 6.273 -20.312 -2.178 1 95.5 236 LEU A O 1
ATOM 1794 N N . ASP A 1 237 ? 7.848 -19.734 -3.605 1 96.75 237 ASP A N 1
ATOM 1795 C CA . ASP A 1 237 ? 8.961 -19.859 -2.668 1 96.75 237 ASP A CA 1
ATOM 1796 C C . ASP A 1 237 ? 9.758 -18.562 -2.59 1 96.75 237 ASP A C 1
ATOM 1798 O O . ASP A 1 237 ? 10.062 -17.953 -3.617 1 96.75 237 ASP A O 1
ATOM 1802 N N . PRO A 1 238 ? 10.062 -18.109 -1.333 1 98.12 238 PRO A N 1
ATOM 1803 C CA . PRO A 1 238 ? 10.867 -16.891 -1.221 1 98.12 238 PRO A CA 1
ATOM 1804 C C . PRO A 1 238 ? 12.273 -17.062 -1.778 1 98.12 238 PRO A C 1
ATOM 1806 O O . PRO A 1 238 ? 12.859 -18.141 -1.669 1 98.12 238 PRO A O 1
ATOM 1809 N N . ILE A 1 239 ? 12.781 -16.031 -2.396 1 98 239 ILE A N 1
ATOM 1810 C CA . ILE A 1 239 ? 14.141 -16.047 -2.926 1 98 239 ILE A CA 1
ATOM 1811 C C . ILE A 1 239 ? 15.109 -15.516 -1.87 1 98 239 ILE A C 1
ATOM 1813 O O . ILE A 1 239 ? 15.344 -14.312 -1.778 1 98 239 ILE A O 1
ATOM 1817 N N . THR A 1 240 ? 15.695 -16.469 -1.073 1 98.31 240 THR A N 1
ATOM 1818 C CA . THR A 1 240 ? 16.469 -16.031 0.086 1 98.31 240 THR A CA 1
ATOM 1819 C C . THR A 1 240 ? 17.734 -16.859 0.248 1 98.31 240 THR A C 1
ATOM 1821 O O . THR A 1 240 ? 18.406 -16.797 1.279 1 98.31 240 THR A O 1
ATOM 1824 N N . ASP A 1 241 ? 18.125 -17.672 -0.779 1 96.94 241 ASP A N 1
ATOM 1825 C CA . ASP A 1 241 ? 19.281 -18.562 -0.674 1 96.94 241 ASP A CA 1
ATOM 1826 C C . ASP A 1 241 ? 20.547 -17.781 -0.348 1 96.94 241 ASP A C 1
ATOM 1828 O O . ASP A 1 241 ? 21.406 -18.266 0.403 1 96.94 241 ASP A O 1
ATOM 1832 N N . PHE A 1 242 ? 20.688 -16.578 -0.762 1 97.75 242 PHE A N 1
ATOM 1833 C CA . PHE A 1 242 ? 21.906 -15.781 -0.675 1 97.75 242 PHE A CA 1
ATOM 1834 C C . PHE A 1 242 ? 22.078 -15.195 0.722 1 97.75 242 PHE A C 1
ATOM 1836 O O . PHE A 1 242 ? 23.109 -14.617 1.039 1 97.75 242 PHE A O 1
ATOM 1843 N N . VAL A 1 243 ? 21.047 -15.367 1.582 1 97.75 243 VAL A N 1
ATOM 1844 C CA . VAL A 1 243 ? 21.156 -14.836 2.936 1 97.75 243 VAL A CA 1
ATOM 1845 C C . VAL A 1 243 ? 20.938 -15.953 3.951 1 97.75 243 VAL A C 1
ATOM 1847 O O . VAL A 1 243 ? 20.625 -15.695 5.117 1 97.75 243 VAL A O 1
ATOM 1850 N N . LYS A 1 244 ? 20.984 -17.172 3.576 1 94.25 244 LYS A N 1
ATOM 1851 C CA . LYS A 1 244 ? 20.703 -18.312 4.438 1 94.25 244 LYS A CA 1
ATOM 1852 C C . LYS A 1 244 ? 21.609 -18.328 5.656 1 94.25 244 LYS A C 1
ATOM 1854 O O . LYS A 1 244 ? 21.219 -18.766 6.734 1 94.25 244 LYS A O 1
ATOM 1859 N N . ASP A 1 245 ? 22.812 -17.766 5.598 1 95.5 245 ASP A N 1
ATOM 1860 C CA . ASP A 1 245 ? 23.812 -17.828 6.656 1 95.5 245 ASP A CA 1
ATOM 1861 C C . ASP A 1 245 ? 23.547 -16.766 7.723 1 95.5 245 ASP A C 1
ATOM 1863 O O . ASP A 1 245 ? 24.141 -16.797 8.797 1 95.5 245 ASP A O 1
ATOM 1867 N N . LEU A 1 246 ? 22.641 -15.844 7.449 1 97.38 246 LEU A N 1
ATOM 1868 C CA . LEU A 1 246 ? 22.406 -14.734 8.367 1 97.38 246 LEU A CA 1
ATOM 1869 C C . LEU A 1 246 ? 21.422 -15.148 9.461 1 97.38 246 LEU A C 1
ATOM 1871 O O . LEU A 1 246 ? 21.266 -14.438 10.461 1 97.38 246 LEU A O 1
ATOM 1875 N N . GLY A 1 247 ? 20.734 -16.281 9.273 1 97.12 247 GLY A N 1
ATOM 1876 C CA . GLY A 1 247 ? 19.812 -16.781 10.289 1 97.12 247 GLY A CA 1
ATOM 1877 C C . GLY A 1 247 ? 18.578 -15.914 10.445 1 97.12 247 GLY A C 1
ATOM 1878 O O . GLY A 1 247 ? 18.062 -15.758 11.555 1 97.12 247 GLY A O 1
ATOM 1879 N N . ILE A 1 248 ? 18.078 -15.336 9.367 1 98.31 248 ILE A N 1
ATOM 1880 C CA . ILE A 1 248 ? 17 -14.359 9.477 1 98.31 248 ILE A CA 1
ATOM 1881 C C . ILE A 1 248 ? 15.719 -14.938 8.875 1 98.31 248 ILE A C 1
ATOM 1883 O O . ILE A 1 248 ? 14.719 -14.227 8.742 1 98.31 248 ILE A O 1
ATOM 1887 N N . THR A 1 249 ? 15.648 -16.203 8.43 1 98.38 249 THR A N 1
ATOM 1888 C CA . THR A 1 249 ? 14.5 -16.781 7.742 1 98.38 249 THR A CA 1
ATOM 1889 C C . THR A 1 249 ? 13.773 -17.781 8.656 1 98.38 249 THR A C 1
ATOM 1891 O O . THR A 1 249 ? 14.352 -18.281 9.617 1 98.38 249 THR A O 1
ATOM 1894 N N . ASP A 1 250 ? 12.516 -17.969 8.406 1 97.62 250 ASP A N 1
ATOM 1895 C CA . ASP A 1 250 ? 11.781 -19.047 9.062 1 97.62 250 ASP A CA 1
ATOM 1896 C C . ASP A 1 250 ? 12.023 -20.391 8.359 1 97.62 250 ASP A C 1
ATOM 1898 O O . ASP A 1 250 ? 12.906 -20.5 7.508 1 97.62 250 ASP A O 1
ATOM 1902 N N . GLU A 1 251 ? 11.281 -21.438 8.695 1 95.88 251 GLU A N 1
ATOM 1903 C CA . GLU A 1 251 ? 11.516 -22.797 8.195 1 95.88 251 GLU A CA 1
ATOM 1904 C C . GLU A 1 251 ? 11.172 -22.906 6.711 1 95.88 251 GLU A C 1
ATOM 1906 O O . GLU A 1 251 ? 11.68 -23.781 6.016 1 95.88 251 GLU A O 1
ATOM 1911 N N . ARG A 1 252 ? 10.336 -21.969 6.258 1 95.69 252 ARG A N 1
ATOM 1912 C CA . ARG A 1 252 ? 9.906 -22.016 4.863 1 95.69 252 ARG A CA 1
ATOM 1913 C C . ARG A 1 252 ? 10.773 -21.094 3.998 1 95.69 252 ARG A C 1
ATOM 1915 O O . ARG A 1 252 ? 10.578 -21.016 2.783 1 95.69 252 ARG A O 1
ATOM 1922 N N . GLY A 1 253 ? 11.664 -20.359 4.613 1 97.62 253 GLY A N 1
ATOM 1923 C CA . GLY A 1 253 ? 12.594 -19.516 3.879 1 97.62 253 GLY A CA 1
ATOM 1924 C C . GLY A 1 253 ? 12.188 -18.062 3.846 1 97.62 253 GLY A C 1
ATOM 1925 O O . GLY A 1 253 ? 12.922 -17.219 3.316 1 97.62 253 GLY A O 1
ATOM 1926 N N . TYR A 1 254 ? 11.047 -17.734 4.391 1 98.44 254 TYR A N 1
ATOM 1927 C CA . TYR A 1 254 ? 10.609 -16.344 4.426 1 98.44 254 TYR A CA 1
ATOM 1928 C C . TYR A 1 254 ? 11.375 -15.562 5.484 1 98.44 254 TYR A C 1
ATOM 1930 O O . TYR A 1 254 ? 11.656 -16.078 6.566 1 98.44 254 TYR A O 1
ATOM 1938 N N . ILE A 1 255 ? 11.625 -14.359 5.211 1 98.81 255 ILE A N 1
ATOM 1939 C CA . ILE A 1 255 ? 12.406 -13.547 6.137 1 98.81 255 ILE A CA 1
ATOM 1940 C C . ILE A 1 255 ? 11.5 -13.008 7.242 1 98.81 255 ILE A C 1
ATOM 1942 O O . ILE A 1 255 ? 10.422 -12.477 6.961 1 98.81 255 ILE A O 1
ATOM 1946 N N . ILE A 1 256 ? 11.914 -13.148 8.484 1 98.56 256 ILE A N 1
ATOM 1947 C CA . ILE A 1 256 ? 11.172 -12.672 9.641 1 98.56 256 ILE A CA 1
ATOM 1948 C C . ILE A 1 256 ? 11.516 -11.203 9.906 1 98.56 256 ILE A C 1
ATOM 1950 O O . ILE A 1 256 ? 12.688 -10.836 9.984 1 98.56 256 ILE A O 1
ATOM 1954 N N . THR A 1 257 ? 10.539 -10.344 10.031 1 98.44 257 THR A N 1
ATOM 1955 C CA . THR A 1 257 ? 10.75 -8.93 10.336 1 98.44 257 THR A CA 1
ATOM 1956 C C . THR A 1 257 ? 9.773 -8.461 11.414 1 98.44 257 THR A C 1
ATOM 1958 O O . THR A 1 257 ? 8.773 -9.125 11.688 1 98.44 257 THR A O 1
ATOM 1961 N N . ASN A 1 258 ? 10.141 -7.359 12.062 1 96.94 258 ASN A N 1
ATOM 1962 C CA . ASN A 1 258 ? 9.172 -6.652 12.891 1 96.94 258 ASN A CA 1
ATOM 1963 C C . ASN A 1 258 ? 8.32 -5.691 12.07 1 96.94 258 ASN A C 1
ATOM 1965 O O . ASN A 1 258 ? 8.344 -5.738 10.836 1 96.94 258 ASN A O 1
ATOM 1969 N N . GLU A 1 259 ? 7.555 -4.77 12.703 1 95 259 GLU A N 1
ATOM 1970 C CA . GLU A 1 259 ? 6.617 -3.877 12.031 1 95 259 GLU A CA 1
ATOM 1971 C C . GLU A 1 259 ? 7.348 -2.797 11.234 1 95 259 GLU A C 1
ATOM 1973 O O . GLU A 1 259 ? 6.762 -2.156 10.359 1 95 259 GLU A O 1
ATOM 1978 N N . LEU A 1 260 ? 8.602 -2.59 11.547 1 96.75 260 LEU A N 1
ATOM 1979 C CA . LEU A 1 260 ? 9.414 -1.604 10.844 1 96.75 260 LEU A CA 1
ATOM 1980 C C . LEU A 1 260 ? 10.203 -2.256 9.711 1 96.75 260 LEU A C 1
ATOM 1982 O O . LEU A 1 260 ? 11.086 -1.628 9.117 1 96.75 260 LEU A O 1
ATOM 1986 N N . MET A 1 261 ? 9.945 -3.576 9.391 1 98.38 261 MET A N 1
ATOM 1987 C CA . MET A 1 261 ? 10.57 -4.359 8.328 1 98.38 261 MET A CA 1
ATOM 1988 C C . MET A 1 261 ? 12.023 -4.684 8.664 1 98.38 261 MET A C 1
ATOM 1990 O O . MET A 1 261 ? 12.805 -5.02 7.777 1 98.38 261 MET A O 1
ATOM 1994 N N . GLU A 1 262 ? 12.375 -4.52 9.938 1 98.44 262 GLU A N 1
ATOM 1995 C CA . GLU A 1 262 ? 13.727 -4.852 10.391 1 9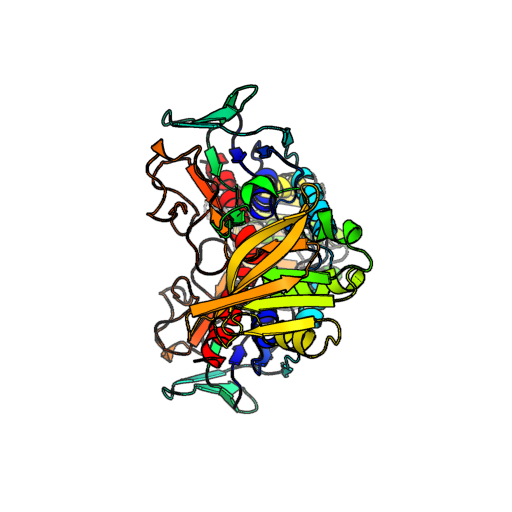8.44 262 GLU A CA 1
ATOM 1996 C C . GLU A 1 262 ? 13.867 -6.348 10.656 1 98.44 262 GLU A C 1
ATOM 1998 O O . GLU A 1 262 ? 12.953 -6.977 11.203 1 98.44 262 GLU A O 1
ATOM 2003 N N . THR A 1 263 ? 15.016 -6.922 10.219 1 98.56 263 THR A N 1
ATOM 2004 C CA . THR A 1 263 ? 15.352 -8.289 10.594 1 98.56 263 THR A CA 1
ATOM 2005 C C . THR A 1 263 ? 16.062 -8.32 11.945 1 98.56 263 THR A C 1
ATOM 2007 O O . THR A 1 263 ? 16.172 -7.293 12.617 1 98.56 263 THR A O 1
ATOM 2010 N N . SER A 1 264 ? 16.516 -9.523 12.328 1 98.06 264 SER A N 1
ATOM 2011 C CA . SER A 1 264 ? 17.266 -9.664 13.578 1 98.06 264 SER A CA 1
ATOM 2012 C C . SER A 1 264 ? 18.672 -9.109 13.438 1 98.06 264 SER A C 1
ATOM 2014 O O . SER A 1 264 ? 19.375 -8.906 14.438 1 98.06 264 SER A O 1
ATOM 2016 N N . VAL A 1 265 ? 19.172 -8.867 12.219 1 98.19 265 VAL A N 1
ATOM 2017 C CA . VAL A 1 265 ? 20.469 -8.266 11.977 1 98.19 265 VAL A CA 1
ATOM 2018 C C . VAL A 1 265 ? 20.312 -6.766 11.734 1 98.19 265 VAL A C 1
ATOM 2020 O O . VAL A 1 265 ? 19.672 -6.352 10.766 1 98.19 265 VAL A O 1
ATOM 2023 N N . LYS A 1 266 ? 20.922 -5.961 12.594 1 97.25 266 LYS A N 1
ATOM 2024 C CA . LYS A 1 266 ? 20.828 -4.508 12.484 1 97.25 266 LYS A CA 1
ATOM 2025 C C . LYS A 1 266 ? 21.281 -4.023 11.109 1 97.25 266 LYS A C 1
ATOM 2027 O O . LYS A 1 266 ? 22.328 -4.453 10.617 1 97.25 266 LYS A O 1
ATOM 2032 N N . GLY A 1 267 ? 20.5 -3.211 10.5 1 97.75 267 GLY A N 1
ATOM 2033 C CA . GLY A 1 267 ? 20.875 -2.635 9.219 1 97.75 267 GLY A CA 1
ATOM 2034 C C . GLY A 1 267 ? 20.406 -3.461 8.031 1 97.75 267 GLY A C 1
ATOM 2035 O O . GLY A 1 267 ? 20.594 -3.07 6.883 1 97.75 267 GLY A O 1
ATOM 2036 N N . ILE A 1 268 ? 19.797 -4.645 8.297 1 98.75 268 ILE A N 1
ATOM 2037 C CA . ILE A 1 268 ? 19.234 -5.473 7.238 1 98.75 268 ILE A CA 1
ATOM 2038 C C . ILE A 1 268 ? 17.719 -5.52 7.371 1 98.75 268 ILE A C 1
ATOM 2040 O O . ILE A 1 268 ? 17.188 -5.914 8.414 1 98.75 268 ILE A O 1
ATOM 2044 N N . TYR A 1 269 ? 17.047 -5.066 6.301 1 98.81 269 TYR A N 1
ATOM 2045 C CA . TYR A 1 269 ? 15.586 -5.031 6.207 1 98.81 269 TYR A CA 1
ATOM 2046 C C . TYR A 1 269 ? 15.086 -6.023 5.168 1 98.81 269 TYR A C 1
ATOM 2048 O O . TYR A 1 269 ? 15.852 -6.48 4.312 1 98.81 269 TYR A O 1
ATOM 2056 N N . ALA A 1 270 ? 13.812 -6.375 5.262 1 98.88 270 ALA A N 1
ATOM 2057 C CA . ALA A 1 270 ? 13.133 -7.133 4.215 1 98.88 270 ALA A CA 1
ATOM 2058 C C . ALA A 1 270 ? 11.742 -6.57 3.938 1 98.88 270 ALA A C 1
ATOM 2060 O O . ALA A 1 270 ? 11.078 -6.062 4.848 1 98.88 270 ALA A O 1
ATOM 2061 N N . ALA A 1 271 ? 11.32 -6.648 2.713 1 98.88 271 ALA A N 1
ATOM 2062 C CA . ALA A 1 271 ? 10.031 -6.105 2.295 1 98.88 271 ALA A CA 1
ATOM 2063 C C . ALA A 1 271 ? 9.445 -6.906 1.134 1 98.88 271 ALA A C 1
ATOM 2065 O O . ALA A 1 271 ? 10.188 -7.402 0.282 1 98.88 271 ALA A O 1
ATOM 2066 N N . GLY A 1 272 ? 8.102 -6.895 1.089 1 98.62 272 GLY A N 1
ATOM 2067 C CA . GLY A 1 272 ? 7.406 -7.543 -0.011 1 98.62 272 GLY A CA 1
ATOM 2068 C C . GLY A 1 272 ? 7.199 -9.031 0.209 1 98.62 272 GLY A C 1
ATOM 2069 O O . GLY A 1 272 ? 7.152 -9.492 1.35 1 98.62 272 GLY A O 1
ATOM 2070 N N . ASP A 1 273 ? 7.082 -9.75 -0.852 1 98.19 273 ASP A N 1
ATOM 2071 C CA . ASP A 1 273 ? 6.633 -11.141 -0.819 1 98.19 273 ASP A CA 1
ATOM 2072 C C . ASP A 1 273 ? 7.695 -12.047 -0.206 1 98.19 273 ASP A C 1
ATOM 2074 O O . ASP A 1 273 ? 7.41 -13.188 0.158 1 98.19 273 ASP A O 1
ATOM 2078 N N . VAL A 1 274 ? 8.898 -11.523 -0.051 1 98.75 274 VAL A N 1
ATOM 2079 C CA . VAL A 1 274 ? 9.992 -12.336 0.468 1 98.75 274 VAL A CA 1
ATOM 2080 C C . VAL A 1 274 ? 9.836 -12.5 1.979 1 98.75 274 VAL A C 1
ATOM 2082 O O . VAL A 1 274 ? 10.438 -13.406 2.572 1 98.75 274 VAL A O 1
ATOM 2085 N N . ARG A 1 275 ? 9.117 -11.594 2.607 1 98.06 275 ARG A N 1
ATOM 2086 C CA . ARG A 1 275 ? 9.039 -11.664 4.062 1 98.06 275 ARG A CA 1
ATOM 2087 C C . ARG A 1 275 ? 7.797 -12.438 4.504 1 98.06 275 ARG A C 1
ATOM 2089 O O . ARG A 1 275 ? 6.887 -12.664 3.707 1 98.06 275 ARG A O 1
ATOM 2096 N N . GLN A 1 276 ? 7.863 -12.914 5.73 1 95.69 276 GLN A N 1
ATOM 2097 C CA . GLN A 1 276 ? 6.691 -13.523 6.359 1 95.69 276 GLN A CA 1
ATOM 2098 C C . GLN A 1 276 ? 5.559 -12.508 6.5 1 95.69 276 GLN A C 1
ATOM 2100 O O . GLN A 1 276 ? 5.723 -11.469 7.141 1 95.69 276 GLN A O 1
ATOM 2105 N N . LYS A 1 277 ? 4.383 -12.805 5.898 1 94.06 277 LYS A N 1
ATOM 2106 C CA . LYS A 1 277 ? 3.258 -11.875 5.984 1 94.06 277 LYS A CA 1
ATOM 2107 C C . LYS A 1 277 ? 1.944 -12.57 5.633 1 94.06 277 LYS A C 1
ATOM 2109 O O . LYS A 1 277 ? 1.943 -13.695 5.141 1 94.06 277 LYS A O 1
ATOM 2114 N N . VAL A 1 278 ? 0.858 -11.852 5.801 1 91.06 278 VAL A N 1
ATOM 2115 C CA . VAL A 1 278 ? -0.455 -12.484 5.75 1 91.06 278 VAL A CA 1
ATOM 2116 C C . VAL A 1 278 ? -1.049 -12.336 4.352 1 91.06 278 VAL A C 1
ATOM 2118 O O . VAL A 1 278 ? -1.948 -13.086 3.965 1 91.06 278 VAL A O 1
ATOM 2121 N N . LEU A 1 279 ? -0.64 -11.32 3.658 1 94.31 279 LEU A N 1
ATOM 2122 C CA . LEU A 1 279 ? -1.176 -11.023 2.334 1 94.31 279 LEU A CA 1
ATOM 2123 C C . LEU A 1 279 ? -0.067 -10.586 1.384 1 94.31 279 LEU A C 1
ATOM 2125 O O . LEU A 1 279 ? 0.735 -9.711 1.721 1 94.31 279 LEU A O 1
ATOM 2129 N N . ARG A 1 280 ? 0.016 -11.281 0.284 1 95.69 280 ARG A N 1
ATOM 2130 C CA . ARG A 1 280 ? 1 -10.953 -0.743 1 95.69 280 ARG A CA 1
ATOM 2131 C C . ARG A 1 280 ? 0.328 -10.367 -1.978 1 95.69 280 ARG A C 1
ATOM 2133 O O . ARG A 1 280 ? -0.238 -11.094 -2.793 1 95.69 280 ARG A O 1
ATOM 2140 N N . GLN A 1 281 ? 0.284 -9.086 -2.064 1 95.75 281 GLN A N 1
ATOM 2141 C CA . GLN A 1 281 ? -0.255 -8.258 -3.141 1 95.75 281 GLN A CA 1
ATOM 2142 C C . GLN A 1 281 ? 0.634 -7.047 -3.402 1 95.75 281 GLN A C 1
ATOM 2144 O O . GLN A 1 281 ? 1.514 -6.73 -2.598 1 95.75 281 GLN A O 1
ATOM 2149 N N . VAL A 1 282 ? 0.416 -6.41 -4.527 1 97.88 282 VAL A N 1
ATOM 2150 C CA . VAL A 1 282 ? 1.201 -5.234 -4.891 1 97.88 282 VAL A CA 1
ATOM 2151 C C . VAL A 1 282 ? 1.102 -4.184 -3.791 1 97.88 282 VAL A C 1
ATOM 2153 O O . VAL A 1 282 ? 2.111 -3.609 -3.377 1 97.88 282 VAL A O 1
ATOM 2156 N N . VAL A 1 283 ? -0.059 -3.98 -3.211 1 98.31 283 VAL A N 1
ATOM 2157 C CA . VAL A 1 283 ? -0.308 -2.928 -2.23 1 98.31 283 VAL A CA 1
ATOM 2158 C C . VAL A 1 283 ? 0.459 -3.227 -0.944 1 98.31 283 VAL A C 1
ATOM 2160 O O . VAL A 1 283 ? 1.007 -2.318 -0.315 1 98.31 283 VAL A O 1
ATOM 2163 N N . THR A 1 284 ? 0.514 -4.484 -0.531 1 98.31 284 THR A N 1
ATOM 2164 C CA . THR A 1 284 ? 1.204 -4.82 0.71 1 98.31 284 THR A CA 1
ATOM 2165 C C . THR A 1 284 ? 2.717 -4.781 0.514 1 98.31 284 THR A C 1
ATOM 2167 O O . THR A 1 284 ? 3.459 -4.434 1.435 1 98.31 284 THR A O 1
ATOM 2170 N N . ALA A 1 285 ? 3.148 -5.16 -0.688 1 98.62 285 ALA A N 1
ATOM 2171 C CA . ALA A 1 285 ? 4.57 -5.059 -0.999 1 98.62 285 ALA A CA 1
ATOM 2172 C C . ALA A 1 285 ? 5.039 -3.605 -0.969 1 98.62 285 ALA A C 1
ATOM 2174 O O . ALA A 1 285 ? 6.062 -3.287 -0.358 1 98.62 285 ALA A O 1
ATOM 2175 N N . THR A 1 286 ? 4.301 -2.701 -1.612 1 98.75 286 THR A N 1
ATOM 2176 C CA . THR A 1 286 ? 4.668 -1.29 -1.662 1 98.75 286 THR A CA 1
ATOM 2177 C C . THR A 1 286 ? 4.613 -0.667 -0.271 1 98.75 286 THR A C 1
ATOM 2179 O O . THR A 1 286 ? 5.414 0.213 0.053 1 98.75 286 THR A O 1
ATOM 2182 N N . ASN A 1 287 ? 3.654 -1.089 0.518 1 98.56 287 ASN A N 1
ATOM 2183 C CA . ASN A 1 287 ? 3.594 -0.674 1.916 1 98.56 287 ASN A CA 1
ATOM 2184 C C . ASN A 1 287 ? 4.902 -0.97 2.645 1 98.56 287 ASN A C 1
ATOM 2186 O O . ASN A 1 287 ? 5.48 -0.082 3.271 1 98.56 287 ASN A O 1
ATOM 2190 N N . ASP A 1 288 ? 5.328 -2.254 2.549 1 98.69 288 ASP A N 1
ATOM 2191 C CA . ASP A 1 288 ? 6.562 -2.658 3.211 1 98.69 288 ASP A CA 1
ATOM 2192 C C . ASP A 1 288 ? 7.734 -1.784 2.766 1 98.69 288 ASP A C 1
ATOM 2194 O O . ASP A 1 288 ? 8.523 -1.325 3.596 1 98.69 288 ASP A O 1
ATOM 2198 N N . GLY A 1 289 ? 7.777 -1.579 1.455 1 98.88 289 GLY A N 1
ATOM 2199 C CA . GLY A 1 289 ? 8.844 -0.762 0.899 1 98.88 289 GLY A CA 1
ATOM 2200 C C . GLY A 1 289 ? 8.844 0.662 1.423 1 98.88 289 GLY A C 1
ATOM 2201 O O . GLY A 1 289 ? 9.891 1.208 1.757 1 98.88 289 GLY A O 1
ATOM 2202 N N . ALA A 1 290 ? 7.684 1.271 1.474 1 98.56 290 ALA A N 1
ATOM 2203 C CA . ALA A 1 290 ? 7.547 2.645 1.951 1 98.56 290 ALA A CA 1
ATOM 2204 C C . ALA A 1 290 ? 8.031 2.775 3.393 1 98.56 290 ALA A C 1
ATOM 2206 O O . ALA A 1 290 ? 8.711 3.744 3.74 1 98.56 290 ALA A O 1
ATOM 2207 N N . ILE A 1 291 ? 7.688 1.809 4.23 1 98.19 291 ILE A N 1
ATOM 2208 C CA . ILE A 1 291 ? 8.086 1.823 5.633 1 98.19 291 ILE A CA 1
ATOM 2209 C C . ILE A 1 291 ? 9.609 1.793 5.734 1 98.19 291 ILE A C 1
ATOM 2211 O O . ILE A 1 291 ? 10.211 2.586 6.469 1 98.19 291 ILE A O 1
ATOM 2215 N N . VAL A 1 292 ? 10.258 0.952 4.938 1 98.56 292 VAL A N 1
ATOM 2216 C CA . VAL A 1 292 ? 11.711 0.854 4.977 1 98.56 292 VAL A CA 1
ATOM 2217 C C . VAL A 1 292 ? 12.328 2.168 4.504 1 98.56 292 VAL A C 1
ATOM 2219 O O . VAL A 1 292 ? 13.258 2.688 5.133 1 98.56 292 VAL A O 1
ATOM 2222 N N . GLY A 1 293 ? 11.844 2.645 3.336 1 98.19 293 GLY A N 1
ATOM 2223 C CA . GLY A 1 293 ? 12.352 3.91 2.834 1 98.19 293 GLY A CA 1
ATOM 2224 C C . GLY A 1 293 ? 12.297 5.023 3.859 1 98.19 293 GLY A C 1
ATOM 2225 O O . GLY A 1 293 ? 13.266 5.77 4.027 1 98.19 293 GLY A O 1
ATOM 2226 N N . GLN A 1 294 ? 11.188 5.094 4.531 1 94.94 294 GLN A N 1
ATOM 2227 C CA . GLN A 1 294 ? 11.008 6.121 5.551 1 94.94 294 GLN A CA 1
ATOM 2228 C C . GLN A 1 294 ? 11.977 5.91 6.715 1 94.94 294 GLN A C 1
ATOM 2230 O O . GLN A 1 294 ? 12.539 6.871 7.246 1 94.94 294 GLN A O 1
ATOM 2235 N N . GLN A 1 295 ? 12.164 4.648 7.188 1 94.81 295 GLN A N 1
ATOM 2236 C CA . GLN A 1 295 ? 13.078 4.324 8.273 1 94.81 295 GLN A CA 1
ATOM 2237 C C . GLN A 1 295 ? 14.508 4.746 7.934 1 94.81 295 GLN A C 1
ATOM 2239 O O . GLN A 1 295 ? 15.195 5.352 8.758 1 94.81 295 GLN A O 1
ATOM 2244 N N . VAL A 1 296 ? 14.914 4.43 6.766 1 95.56 296 VAL A N 1
ATOM 2245 C CA . VAL A 1 296 ? 16.266 4.773 6.32 1 95.56 296 VAL A CA 1
ATOM 2246 C C . VAL A 1 296 ? 16.406 6.293 6.254 1 95.56 296 VAL A C 1
ATOM 2248 O O . VAL A 1 296 ? 17.422 6.844 6.688 1 95.56 296 VAL A O 1
ATOM 2251 N N . GLY A 1 297 ? 15.445 6.938 5.699 1 92.25 297 GLY A N 1
ATOM 2252 C CA . GLY A 1 297 ? 15.453 8.391 5.637 1 92.25 297 GLY A CA 1
ATOM 2253 C C . GLY A 1 297 ? 15.586 9.047 7 1 92.25 297 GLY A C 1
ATOM 2254 O O . GLY A 1 297 ? 16.359 10 7.164 1 92.25 297 GLY A O 1
ATOM 2255 N N . GLN A 1 298 ? 14.867 8.555 7.953 1 86.94 298 GLN A N 1
ATOM 2256 C CA . GLN A 1 298 ? 14.906 9.086 9.312 1 86.94 298 GLN A CA 1
ATOM 2257 C C . GLN A 1 298 ? 16.281 8.875 9.945 1 86.94 298 GLN A C 1
ATOM 2259 O O . GLN A 1 298 ? 16.703 9.68 10.781 1 86.94 298 GLN A O 1
ATOM 2264 N N . GLY A 1 299 ? 16.938 7.824 9.602 1 86.81 299 GLY A N 1
ATOM 2265 C CA . GLY A 1 299 ? 18.25 7.5 10.125 1 86.81 299 GLY A CA 1
ATOM 2266 C C . GLY A 1 299 ? 19.344 8.414 9.609 1 86.81 299 GLY A C 1
ATOM 2267 O O . GLY A 1 299 ? 20.438 8.484 10.18 1 86.81 299 GLY A O 1
ATOM 2268 N N . LEU A 1 300 ? 19.047 9.109 8.508 1 84.94 300 LEU A N 1
ATOM 2269 C CA . LEU A 1 300 ? 20.047 10.031 7.957 1 84.94 300 LEU A CA 1
ATOM 2270 C C . LEU A 1 300 ? 20.25 11.227 8.891 1 84.94 300 LEU A C 1
ATOM 2272 O O . LEU A 1 300 ? 21.312 11.836 8.883 1 84.94 300 LEU A O 1
ATOM 2276 N N . ASN A 1 301 ? 19.219 11.641 9.602 1 67.38 301 ASN A N 1
ATOM 2277 C CA . ASN A 1 301 ? 19.234 12.844 10.438 1 67.38 301 ASN A CA 1
ATOM 2278 C C . ASN A 1 301 ? 19.734 12.531 11.844 1 67.38 301 ASN A C 1
ATOM 2280 O O . ASN A 1 301 ? 19.906 13.445 12.656 1 67.38 301 ASN A O 1
ATOM 2284 N N . ASN A 1 302 ? 19.906 11.312 12.172 1 55.84 302 ASN A N 1
ATOM 2285 C CA . ASN A 1 302 ? 20.438 10.969 13.484 1 55.84 302 ASN A CA 1
ATOM 2286 C C . ASN A 1 302 ? 21.922 10.617 13.406 1 55.84 302 ASN A C 1
ATOM 2288 O O . ASN A 1 302 ? 22.375 10 12.438 1 55.84 302 ASN A O 1
ATOM 2292 N N . MET B 1 1 ? -28.594 -8.062 5.938 1 93.06 1 MET B N 1
ATOM 2293 C CA . MET B 1 1 ? -27.422 -7.695 6.719 1 93.06 1 MET B CA 1
ATOM 2294 C C . MET B 1 1 ? -26.156 -7.746 5.859 1 93.06 1 MET B C 1
ATOM 2296 O O . MET B 1 1 ? -25.969 -8.695 5.098 1 93.06 1 MET B O 1
ATOM 2300 N N . LYS B 1 2 ? -25.422 -6.664 5.91 1 96.56 2 LYS B N 1
ATOM 2301 C CA . LYS B 1 2 ? -24.203 -6.574 5.094 1 96.56 2 LYS B CA 1
ATOM 2302 C C . LYS B 1 2 ? -23.094 -7.465 5.648 1 96.56 2 LYS B C 1
ATOM 2304 O O . LYS B 1 2 ? -23.078 -7.77 6.84 1 96.56 2 LYS B O 1
ATOM 2309 N N . ASP B 1 3 ? -22.25 -7.922 4.789 1 97.94 3 ASP B N 1
ATOM 2310 C CA . ASP B 1 3 ? -21.078 -8.648 5.262 1 97.94 3 ASP B CA 1
ATOM 2311 C C . ASP B 1 3 ? -20.094 -7.715 5.98 1 97.94 3 ASP B C 1
ATOM 2313 O O . ASP B 1 3 ? -19.469 -8.102 6.965 1 97.94 3 ASP B O 1
ATOM 2317 N N . LEU B 1 4 ? -20.078 -6.441 5.469 1 98.75 4 LEU B N 1
ATOM 2318 C CA . LEU B 1 4 ? -19.109 -5.469 5.984 1 98.75 4 LEU B CA 1
ATOM 2319 C C . LEU B 1 4 ? -19.656 -4.051 5.863 1 98.75 4 LEU B C 1
ATOM 2321 O O . LEU B 1 4 ? -20.125 -3.65 4.797 1 98.75 4 LEU B O 1
ATOM 2325 N N . ILE B 1 5 ? -19.656 -3.33 6.91 1 98.88 5 ILE B N 1
ATOM 2326 C CA . ILE B 1 5 ? -19.844 -1.883 6.879 1 98.88 5 ILE B CA 1
ATOM 2327 C C . ILE B 1 5 ? -18.516 -1.187 7.141 1 98.88 5 ILE B C 1
ATOM 2329 O O . ILE B 1 5 ? -17.812 -1.509 8.109 1 98.88 5 ILE B O 1
ATOM 2333 N N . ILE B 1 6 ? -18.172 -0.314 6.273 1 98.94 6 ILE B N 1
ATOM 2334 C CA . ILE B 1 6 ? -16.953 0.476 6.395 1 98.94 6 ILE B CA 1
ATOM 2335 C C . ILE B 1 6 ? -17.297 1.897 6.832 1 98.94 6 ILE B C 1
ATOM 2337 O O . ILE B 1 6 ? -18.078 2.584 6.168 1 98.94 6 ILE B O 1
ATOM 2341 N N . ILE B 1 7 ? -16.75 2.309 7.965 1 98.88 7 ILE B N 1
ATOM 2342 C CA . ILE B 1 7 ? -16.938 3.674 8.445 1 98.88 7 ILE B CA 1
ATOM 2343 C C . ILE B 1 7 ? -15.742 4.535 8.031 1 98.88 7 ILE B C 1
ATOM 2345 O O . ILE B 1 7 ? -14.68 4.48 8.656 1 98.88 7 ILE B O 1
ATOM 2349 N N . GLY B 1 8 ? -15.914 5.379 7.004 1 98.62 8 GLY B N 1
ATOM 2350 C CA . GLY B 1 8 ? -14.859 6.176 6.406 1 98.62 8 GLY B CA 1
ATOM 2351 C C . GLY B 1 8 ? -14.5 5.73 5 1 98.62 8 GLY B C 1
ATOM 2352 O O . GLY B 1 8 ? -14.086 4.59 4.789 1 98.62 8 GLY B O 1
ATOM 2353 N N . ALA B 1 9 ? -14.641 6.645 4.059 1 98.5 9 ALA B N 1
ATOM 2354 C CA . ALA B 1 9 ? -14.367 6.344 2.654 1 98.5 9 ALA B CA 1
ATOM 2355 C C . ALA B 1 9 ? -13.094 7.043 2.182 1 98.5 9 ALA B C 1
ATOM 2357 O O . ALA B 1 9 ? -13.078 7.656 1.112 1 98.5 9 ALA B O 1
ATOM 2358 N N . GLY B 1 10 ? -12.062 7.043 3.068 1 98.5 10 GLY B N 1
ATOM 2359 C CA . GLY B 1 10 ? -10.719 7.41 2.648 1 98.5 10 GLY B CA 1
ATOM 2360 C C . GLY B 1 10 ? -9.969 6.273 1.975 1 98.5 10 GLY B C 1
ATOM 2361 O O . GLY B 1 10 ? -10.57 5.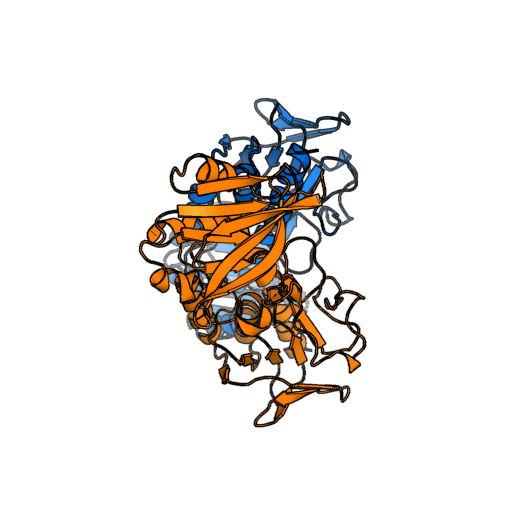258 1.615 1 98.5 10 GLY B O 1
ATOM 2362 N N . PRO B 1 11 ? -8.664 6.414 1.785 1 98.75 11 PRO B N 1
ATOM 2363 C CA . PRO B 1 11 ? -7.883 5.395 1.078 1 98.75 11 PRO B CA 1
ATOM 2364 C C . PRO B 1 11 ? -8.023 4.008 1.702 1 98.75 11 PRO B C 1
ATOM 2366 O O . PRO B 1 11 ? -8.164 3.018 0.984 1 98.75 11 PRO B O 1
ATOM 2369 N N . ALA B 1 12 ? -7.969 3.936 2.992 1 98.81 12 ALA B N 1
ATOM 2370 C CA . ALA B 1 12 ? -8.094 2.648 3.67 1 98.81 12 ALA B CA 1
ATOM 2371 C C . ALA B 1 12 ? -9.453 2.016 3.406 1 98.81 12 ALA B C 1
ATOM 2373 O O . ALA B 1 12 ? -9.539 0.838 3.049 1 98.81 12 ALA B O 1
ATOM 2374 N N . GLY B 1 13 ? -10.508 2.797 3.584 1 98.88 13 GLY B N 1
ATOM 2375 C CA . GLY B 1 13 ? -11.852 2.295 3.35 1 98.88 13 GLY B CA 1
ATOM 2376 C C . GLY B 1 13 ? -12.102 1.895 1.908 1 98.88 13 GLY B C 1
ATOM 2377 O O . GLY B 1 13 ? -12.688 0.847 1.641 1 98.88 13 GLY B O 1
ATOM 2378 N N . LEU B 1 14 ? -11.641 2.703 1.017 1 98.81 14 LEU B N 1
ATOM 2379 C CA . LEU B 1 14 ? -11.828 2.439 -0.406 1 98.81 14 LEU B CA 1
ATOM 2380 C C . LEU B 1 14 ? -11.102 1.165 -0.821 1 98.81 14 LEU B C 1
ATOM 2382 O O . LEU B 1 14 ? -11.633 0.363 -1.59 1 98.81 14 LEU B O 1
ATOM 2386 N N . SER B 1 15 ? -9.914 1.022 -0.314 1 98.81 15 SER B N 1
ATOM 2387 C CA . SER B 1 15 ? -9.148 -0.19 -0.603 1 98.81 15 SER B CA 1
ATOM 2388 C C . SER B 1 15 ? -9.836 -1.423 -0.023 1 98.81 15 SER B C 1
ATOM 2390 O O . SER B 1 15 ? -9.914 -2.461 -0.682 1 98.81 15 SER B O 1
ATOM 2392 N N . ALA B 1 16 ? -10.305 -1.317 1.182 1 98.81 16 ALA B N 1
ATOM 2393 C CA . ALA B 1 16 ? -11.016 -2.434 1.804 1 98.81 16 ALA B CA 1
ATOM 2394 C C . ALA B 1 16 ? -12.242 -2.824 0.988 1 98.81 16 ALA B C 1
ATOM 2396 O O . ALA B 1 16 ? -12.5 -4.012 0.767 1 98.81 16 ALA B O 1
ATOM 2397 N N . CYS B 1 17 ? -13 -1.837 0.566 1 98.69 17 CYS B N 1
ATOM 2398 C CA . CYS B 1 17 ? -14.18 -2.078 -0.25 1 98.69 17 CYS B CA 1
ATOM 2399 C C . CYS B 1 17 ? -13.82 -2.824 -1.529 1 98.69 17 CYS B C 1
ATOM 2401 O O . CYS B 1 17 ? -14.469 -3.811 -1.882 1 98.69 17 CYS B O 1
ATOM 2403 N N . LEU B 1 18 ? -12.773 -2.348 -2.15 1 98.12 18 LEU B N 1
ATOM 2404 C CA . LEU B 1 18 ? -12.297 -2.959 -3.387 1 98.12 18 LEU B CA 1
ATOM 2405 C C . LEU B 1 18 ? -12.008 -4.441 -3.184 1 98.12 18 LEU B C 1
ATOM 2407 O O . LEU B 1 18 ? -12.555 -5.289 -3.891 1 98.12 18 LEU B O 1
ATOM 2411 N N . TYR B 1 19 ? -11.211 -4.77 -2.201 1 97.69 19 TYR B N 1
ATOM 2412 C CA . TYR B 1 19 ? -10.758 -6.137 -1.977 1 97.69 19 TYR B CA 1
ATOM 2413 C C . TYR B 1 19 ? -11.898 -7.02 -1.489 1 97.69 19 TYR B C 1
ATOM 2415 O O . TYR B 1 19 ? -12.031 -8.172 -1.915 1 97.69 19 TYR B O 1
ATOM 2423 N N . ALA B 1 20 ? -12.734 -6.516 -0.624 1 97.75 20 ALA B N 1
ATOM 2424 C CA . ALA B 1 20 ? -13.836 -7.301 -0.075 1 97.75 20 ALA B CA 1
ATOM 2425 C C . ALA B 1 20 ? -14.867 -7.637 -1.154 1 97.75 20 ALA B C 1
ATOM 2427 O O . ALA B 1 20 ? -15.352 -8.766 -1.227 1 97.75 20 ALA B O 1
ATOM 2428 N N . THR B 1 21 ? -15.203 -6.66 -1.978 1 97.31 21 THR B N 1
ATOM 2429 C CA . THR B 1 21 ? -16.203 -6.895 -3.006 1 97.31 21 THR B CA 1
ATOM 2430 C C . THR B 1 21 ? -15.68 -7.832 -4.082 1 97.31 21 THR B C 1
ATOM 2432 O O . THR B 1 21 ? -16.422 -8.664 -4.609 1 97.31 21 THR B O 1
ATOM 2435 N N . ARG B 1 22 ? -14.398 -7.703 -4.434 1 94.12 22 ARG B N 1
ATOM 2436 C CA . ARG B 1 22 ? -13.781 -8.648 -5.359 1 94.12 22 ARG B CA 1
ATOM 2437 C C . ARG B 1 22 ? -13.914 -10.078 -4.844 1 94.12 22 ARG B C 1
ATOM 2439 O O . ARG B 1 22 ? -14.039 -11.016 -5.633 1 94.12 22 ARG B O 1
ATOM 2446 N N . ALA B 1 23 ? -13.914 -10.195 -3.461 1 93.25 23 ALA B N 1
ATOM 2447 C CA . ALA B 1 23 ? -14.008 -11.508 -2.822 1 93.25 23 ALA B CA 1
ATOM 2448 C C . ALA B 1 23 ? -15.469 -11.953 -2.695 1 93.25 23 ALA B C 1
ATOM 2450 O O . ALA B 1 23 ? -15.742 -13.07 -2.248 1 93.25 23 ALA B O 1
ATOM 2451 N N . GLY B 1 24 ? -16.453 -11.047 -3.037 1 93 24 GLY B N 1
ATOM 2452 C CA . GLY B 1 24 ? -17.859 -11.43 -3.094 1 93 24 GLY B CA 1
ATOM 2453 C C . GLY B 1 24 ? -18.656 -10.914 -1.919 1 93 24 GLY B C 1
ATOM 2454 O O . GLY B 1 24 ? -19.828 -11.258 -1.765 1 93 24 GLY B O 1
ATOM 2455 N N . ALA B 1 25 ? -18.078 -10.047 -1.1 1 96.5 25 ALA B N 1
ATOM 2456 C CA . ALA B 1 25 ? -18.766 -9.547 0.089 1 96.5 25 ALA B CA 1
ATOM 2457 C C . ALA B 1 25 ? -19.719 -8.414 -0.269 1 96.5 25 ALA B C 1
ATOM 2459 O O . ALA B 1 25 ? -19.438 -7.613 -1.165 1 96.5 25 ALA B O 1
ATOM 2460 N N . GLU B 1 26 ? -20.797 -8.375 0.388 1 97.56 26 GLU B N 1
ATOM 2461 C CA . GLU B 1 26 ? -21.672 -7.211 0.354 1 97.56 26 GLU B CA 1
ATOM 2462 C C . GLU B 1 26 ? -21.156 -6.105 1.272 1 97.56 26 GLU B C 1
ATOM 2464 O O . GLU B 1 26 ? -21.109 -6.281 2.492 1 97.56 26 GLU B O 1
ATOM 2469 N N . VAL B 1 27 ? -20.875 -4.938 0.687 1 98.62 27 VAL B N 1
ATOM 2470 C CA . VAL B 1 27 ? -20.172 -3.906 1.439 1 98.62 27 VAL B CA 1
ATOM 2471 C C . VAL B 1 27 ? -20.938 -2.586 1.344 1 98.62 27 VAL B C 1
ATOM 2473 O O . VAL B 1 27 ? -21.375 -2.197 0.263 1 98.62 27 VAL B O 1
ATOM 2476 N N . LEU B 1 28 ? -21.094 -1.909 2.455 1 98.75 28 LEU B N 1
ATOM 2477 C CA . LEU B 1 28 ? -21.594 -0.543 2.531 1 98.75 28 LEU B CA 1
ATOM 2478 C C . LEU B 1 28 ? -20.562 0.384 3.166 1 98.75 28 LEU B C 1
ATOM 2480 O O . LEU B 1 28 ? -20.094 0.119 4.27 1 98.75 28 LEU B O 1
ATOM 2484 N N . MET B 1 29 ? -20.203 1.396 2.457 1 98.62 29 MET B N 1
ATOM 2485 C CA . MET B 1 29 ? -19.344 2.434 3.021 1 98.62 29 MET B CA 1
ATOM 2486 C C . MET B 1 29 ? -20.172 3.617 3.51 1 98.62 29 MET B C 1
ATOM 2488 O O . MET B 1 29 ? -21.078 4.082 2.807 1 98.62 29 MET B O 1
ATOM 2492 N N . LEU B 1 30 ? -19.859 4.035 4.707 1 98.5 30 LEU B N 1
ATOM 2493 C CA . LEU B 1 30 ? -20.469 5.227 5.285 1 98.5 30 LEU B CA 1
ATOM 2494 C C . LEU B 1 30 ? -19.438 6.328 5.484 1 98.5 30 LEU B C 1
ATOM 2496 O O . LEU B 1 30 ? -18.344 6.07 6.008 1 98.5 30 LEU B O 1
ATOM 2500 N N . ASP B 1 31 ? -19.703 7.48 5.031 1 97.56 31 ASP B N 1
ATOM 2501 C CA . ASP B 1 31 ? -18.859 8.641 5.258 1 97.56 31 ASP B CA 1
ATOM 2502 C C . ASP B 1 31 ? -19.688 9.906 5.461 1 97.56 31 ASP B C 1
ATOM 2504 O O . ASP B 1 31 ? -20.734 10.078 4.82 1 97.56 31 ASP B O 1
ATOM 2508 N N . ALA B 1 32 ? -19.203 10.789 6.367 1 94.62 32 ALA B N 1
ATOM 2509 C CA . ALA B 1 32 ? -19.922 12.039 6.629 1 94.62 32 ALA B CA 1
ATOM 2510 C C . ALA B 1 32 ? -19.531 13.117 5.621 1 94.62 32 ALA B C 1
ATOM 2512 O O . ALA B 1 32 ? -20.172 14.164 5.551 1 94.62 32 ALA B O 1
ATOM 2513 N N . GLY B 1 33 ? -18.484 12.922 4.887 1 92.81 33 GLY B N 1
ATOM 2514 C CA . GLY B 1 33 ? -18.016 13.836 3.855 1 92.81 33 GLY B CA 1
ATOM 2515 C C . GLY B 1 33 ? -17.906 13.18 2.49 1 92.81 33 GLY B C 1
ATOM 2516 O O . GLY B 1 33 ? -18.516 12.148 2.236 1 92.81 33 GLY B O 1
ATOM 2517 N N . ALA B 1 34 ? -17.266 13.859 1.583 1 92.88 34 ALA B N 1
ATOM 2518 C CA . ALA B 1 34 ? -17.016 13.305 0.254 1 92.88 34 ALA B CA 1
ATOM 2519 C C . ALA B 1 34 ? -16.047 12.133 0.322 1 92.88 34 ALA B C 1
ATOM 2521 O O . ALA B 1 34 ? -15.07 12.164 1.081 1 92.88 34 ALA B O 1
ATOM 2522 N N . PRO B 1 35 ? -16.312 11.102 -0.531 1 95.62 35 PRO B N 1
ATOM 2523 C CA . PRO B 1 35 ? -15.352 9.992 -0.566 1 95.62 35 PRO B CA 1
ATOM 2524 C C . PRO B 1 35 ? -13.953 10.438 -0.985 1 95.62 35 PRO B C 1
ATOM 2526 O O . PRO B 1 35 ? -13.812 11.344 -1.812 1 95.62 35 PRO B O 1
ATOM 2529 N N . GLY B 1 36 ? -12.984 9.773 -0.428 1 96.75 36 GLY B N 1
ATOM 2530 C CA . GLY B 1 36 ? -11.594 10.125 -0.673 1 96.75 36 GLY B CA 1
ATOM 2531 C C . GLY B 1 36 ? -10.844 10.508 0.588 1 96.75 36 GLY B C 1
ATOM 2532 O O . GLY B 1 36 ? -9.609 10.43 0.632 1 96.75 36 GLY B O 1
ATOM 2533 N N . GLY B 1 37 ? -11.594 10.953 1.612 1 95.38 37 GLY B N 1
ATOM 2534 C CA . GLY B 1 37 ? -10.984 11.312 2.881 1 95.38 37 GLY B CA 1
ATOM 2535 C C . GLY B 1 37 ? -9.969 12.438 2.76 1 95.38 37 GLY B C 1
ATOM 2536 O O . GLY B 1 37 ? -10.242 13.453 2.119 1 95.38 37 GLY B O 1
ATOM 2537 N N . LYS B 1 38 ? -8.828 12.297 3.363 1 94.62 38 LYS B N 1
ATOM 2538 C CA . LYS B 1 38 ? -7.809 13.336 3.432 1 94.62 38 LYS B CA 1
ATOM 2539 C C . LYS B 1 38 ? -7.195 13.594 2.061 1 94.62 38 LYS B C 1
ATOM 2541 O O . LYS B 1 38 ? -6.547 14.625 1.848 1 94.62 38 LYS B O 1
ATOM 2546 N N . LEU B 1 39 ? -7.328 12.664 1.134 1 95.88 39 LEU B N 1
ATOM 2547 C CA . LEU B 1 39 ? -6.863 12.93 -0.223 1 95.88 39 LEU B CA 1
ATOM 2548 C C . LEU B 1 39 ? -7.508 14.195 -0.779 1 95.88 39 LEU B C 1
ATOM 2550 O O . LEU B 1 39 ? -6.863 14.961 -1.497 1 95.88 39 LEU B O 1
ATOM 2554 N N . ASN B 1 40 ? -8.742 14.445 -0.417 1 94.12 40 ASN B N 1
ATOM 2555 C CA . ASN B 1 40 ? -9.5 15.555 -0.971 1 94.12 40 ASN B CA 1
ATOM 2556 C C . ASN B 1 40 ? -8.891 16.906 -0.585 1 94.12 40 ASN B C 1
ATOM 2558 O O . ASN B 1 40 ? -9.117 17.906 -1.257 1 94.12 40 ASN B O 1
ATOM 2562 N N . VAL B 1 41 ? -8.07 16.906 0.484 1 90.94 41 VAL B N 1
ATOM 2563 C CA . VAL B 1 41 ? -7.559 18.188 0.978 1 90.94 41 VAL B CA 1
ATOM 2564 C C . VAL B 1 41 ? -6.043 18.234 0.804 1 90.94 41 VAL B C 1
ATOM 2566 O O . VAL B 1 41 ? -5.363 19.047 1.442 1 90.94 41 VAL B O 1
ATOM 2569 N N . SER B 1 42 ? -5.508 17.312 0.033 1 90.44 42 SER B N 1
ATOM 2570 C CA . SER B 1 42 ? -4.094 17.312 -0.319 1 90.44 42 SER B CA 1
ATOM 2571 C C . SER B 1 42 ? -3.873 17.906 -1.707 1 90.44 42 SER B C 1
ATOM 2573 O O . SER B 1 42 ? -4.449 17.438 -2.688 1 90.44 42 SER B O 1
ATOM 2575 N N . ALA B 1 43 ? -3.057 18.938 -1.729 1 88.5 43 ALA B N 1
ATOM 2576 C CA . ALA B 1 43 ? -2.852 19.641 -2.992 1 88.5 43 ALA B CA 1
ATOM 2577 C C . ALA B 1 43 ? -2.16 18.734 -4.016 1 88.5 43 ALA B C 1
ATOM 2579 O O . ALA B 1 43 ? -2.561 18.688 -5.18 1 88.5 43 ALA B O 1
ATOM 2580 N N . GLU B 1 44 ? -1.107 18.062 -3.537 1 90.56 44 GLU B N 1
ATOM 2581 C CA . GLU B 1 44 ? -0.316 17.234 -4.441 1 90.56 44 GLU B CA 1
ATOM 2582 C C . GLU B 1 44 ? 0.128 15.945 -3.756 1 90.56 44 GLU B C 1
ATOM 2584 O O . GLU B 1 44 ? 0.508 15.961 -2.584 1 90.56 44 GLU B O 1
ATOM 2589 N N . ILE B 1 45 ? -0.016 14.836 -4.523 1 92.19 45 ILE B N 1
ATOM 2590 C CA . ILE B 1 45 ? 0.46 13.523 -4.094 1 92.19 45 ILE B CA 1
ATOM 2591 C C . ILE B 1 45 ? 1.639 13.094 -4.965 1 92.19 45 ILE B C 1
ATOM 2593 O O . ILE B 1 45 ? 1.5 12.953 -6.184 1 92.19 45 ILE B O 1
ATOM 2597 N N . GLU B 1 46 ? 2.793 12.852 -4.34 1 92.81 46 GLU B N 1
ATOM 2598 C CA . GLU B 1 46 ? 3.979 12.508 -5.117 1 92.81 46 GLU B CA 1
ATOM 2599 C C . GLU B 1 46 ? 4.578 11.188 -4.648 1 92.81 46 GLU B C 1
ATOM 2601 O O . GLU B 1 46 ? 5.648 10.789 -5.109 1 92.81 46 GLU B O 1
ATOM 2606 N N . ASN B 1 47 ? 3.855 10.516 -3.729 1 94.44 47 ASN B N 1
ATOM 2607 C CA . ASN B 1 47 ? 4.477 9.336 -3.139 1 94.44 47 ASN B CA 1
ATOM 2608 C C . ASN B 1 47 ? 3.57 8.117 -3.248 1 94.44 47 ASN B C 1
ATOM 2610 O O . ASN B 1 47 ? 3.686 7.18 -2.455 1 94.44 47 ASN B O 1
ATOM 2614 N N . TRP B 1 48 ? 2.588 8.172 -4.129 1 97.56 48 TRP B N 1
ATOM 2615 C CA . TRP B 1 48 ? 1.829 6.988 -4.512 1 97.56 48 TRP B CA 1
ATOM 2616 C C . TRP B 1 48 ? 2.51 6.254 -5.664 1 97.56 48 TRP B C 1
ATOM 2618 O O . TRP B 1 48 ? 2.471 6.715 -6.809 1 97.56 48 TRP B O 1
ATOM 2628 N N . PRO B 1 49 ? 3.133 5.066 -5.375 1 97.19 49 PRO B N 1
ATOM 2629 C CA . PRO B 1 49 ? 4.02 4.445 -6.367 1 97.19 49 PRO B CA 1
ATOM 2630 C C . PRO B 1 49 ? 3.346 4.258 -7.723 1 97.19 49 PRO B C 1
ATOM 2632 O O . PRO B 1 49 ? 2.26 3.678 -7.805 1 97.19 49 PRO B O 1
ATOM 2635 N N . GLY B 1 50 ? 4.016 4.73 -8.758 1 97.06 50 GLY B N 1
ATOM 2636 C CA . GLY B 1 50 ? 3.516 4.617 -10.117 1 97.06 50 GLY B CA 1
ATOM 2637 C C . GLY B 1 50 ? 2.809 5.871 -10.602 1 97.06 50 GLY B C 1
ATOM 2638 O O . GLY B 1 50 ? 2.512 6.004 -11.789 1 97.06 50 GLY B O 1
ATOM 2639 N N . GLN B 1 51 ? 2.543 6.785 -9.703 1 94.81 51 GLN B N 1
ATOM 2640 C CA . GLN B 1 51 ? 1.938 8.07 -10.039 1 94.81 51 GLN B CA 1
ATOM 2641 C C . GLN B 1 51 ? 2.842 9.227 -9.625 1 94.81 51 GLN B C 1
ATOM 2643 O O . GLN B 1 51 ? 2.795 9.68 -8.484 1 94.81 51 GLN B O 1
ATOM 2648 N N . LYS B 1 52 ? 3.58 9.758 -10.539 1 91.44 52 LYS B N 1
ATOM 2649 C CA . LYS B 1 52 ? 4.617 10.742 -10.25 1 91.44 52 LYS B CA 1
ATOM 2650 C C . LYS B 1 52 ? 4.016 12.008 -9.648 1 91.44 52 LYS B C 1
ATOM 2652 O O . LYS B 1 52 ? 4.574 12.586 -8.711 1 91.44 52 LYS B O 1
ATOM 2657 N N . LYS B 1 53 ? 2.996 12.43 -10.227 1 88.38 53 LYS B N 1
ATOM 2658 C CA . LYS B 1 53 ? 2.34 13.641 -9.734 1 88.38 53 LYS B CA 1
ATOM 2659 C C . LYS B 1 53 ? 0.836 13.594 -9.992 1 88.38 53 LYS B C 1
ATOM 2661 O O . LYS B 1 53 ? 0.403 13.398 -11.133 1 88.38 53 LYS B O 1
ATOM 2666 N N . LYS B 1 54 ? 0.123 13.68 -8.945 1 92.56 54 LYS B N 1
ATOM 2667 C CA . LYS B 1 54 ? -1.336 13.719 -9 1 92.56 54 LYS B CA 1
ATOM 2668 C C . LYS B 1 54 ? -1.909 14.617 -7.906 1 92.56 54 LYS B C 1
ATOM 2670 O O . LYS B 1 54 ? -1.32 14.75 -6.832 1 92.56 54 LYS B O 1
ATOM 2675 N N . THR B 1 55 ? -3.08 15.258 -8.195 1 92.56 55 THR B N 1
ATOM 2676 C CA . THR B 1 55 ? -3.738 15.969 -7.098 1 92.56 55 THR B CA 1
ATOM 2677 C C . THR B 1 55 ? -4.445 14.984 -6.168 1 92.56 55 THR B C 1
ATOM 2679 O O . THR B 1 55 ? -4.844 13.898 -6.594 1 92.56 55 THR B O 1
ATOM 2682 N N . GLY B 1 56 ? -4.555 15.344 -4.969 1 94.75 56 GLY B N 1
ATOM 2683 C CA . GLY B 1 56 ? -5.266 14.516 -4.012 1 94.75 56 GLY B CA 1
ATOM 2684 C C . GLY B 1 56 ? -6.676 14.164 -4.453 1 94.75 56 GLY B C 1
ATOM 2685 O O . GLY B 1 56 ? -7.035 12.984 -4.52 1 94.75 56 GLY B O 1
ATOM 2686 N N . PRO B 1 57 ? -7.449 15.156 -4.887 1 94.94 57 PRO B N 1
ATOM 2687 C CA . PRO B 1 57 ? -8.82 14.906 -5.328 1 94.94 57 PRO B CA 1
ATOM 2688 C C . PRO B 1 57 ? -8.891 13.977 -6.539 1 94.94 57 PRO B C 1
ATOM 2690 O O . PRO B 1 57 ? -9.781 13.133 -6.625 1 94.94 57 PRO B O 1
ATOM 2693 N N . GLU B 1 58 ? -7.988 14.094 -7.453 1 96.06 58 GLU B N 1
ATOM 2694 C CA . GLU B 1 58 ? -7.949 13.203 -8.609 1 96.06 58 GLU B CA 1
ATOM 2695 C C . GLU B 1 58 ? -7.734 11.75 -8.18 1 96.06 58 GLU B C 1
ATOM 2697 O O . GLU B 1 58 ? -8.445 10.852 -8.641 1 96.06 58 GLU B O 1
ATOM 2702 N N . LEU B 1 59 ? -6.758 11.531 -7.348 1 97.38 59 LEU B N 1
ATOM 2703 C CA . LEU B 1 59 ? -6.492 10.18 -6.852 1 97.38 59 LEU B CA 1
ATOM 2704 C C . LEU B 1 59 ? -7.676 9.648 -6.055 1 97.38 59 LEU B C 1
ATOM 2706 O O . LEU B 1 59 ? -8.039 8.477 -6.184 1 97.38 59 LEU B O 1
ATOM 2710 N N . ALA B 1 60 ? -8.289 10.531 -5.277 1 97.44 60 ALA B N 1
ATOM 2711 C CA . ALA B 1 60 ? -9.461 10.156 -4.5 1 97.44 60 ALA B CA 1
ATOM 2712 C C . ALA B 1 60 ? -10.578 9.648 -5.406 1 97.44 60 ALA B C 1
ATOM 2714 O O . ALA B 1 60 ? -11.172 8.594 -5.145 1 97.44 60 ALA B O 1
ATOM 2715 N N . TYR B 1 61 ? -10.828 10.344 -6.414 1 97.56 61 TYR B N 1
ATOM 2716 C CA . TYR B 1 61 ? -11.898 9.992 -7.344 1 97.56 61 TYR B CA 1
ATOM 2717 C C . TYR B 1 61 ? -11.609 8.656 -8.023 1 97.56 61 TYR B C 1
ATOM 2719 O O . TYR B 1 61 ? -12.5 7.812 -8.133 1 97.56 61 TYR B O 1
ATOM 2727 N N . GLU B 1 62 ? -10.43 8.453 -8.469 1 97.75 62 GLU B N 1
ATOM 2728 C CA . GLU B 1 62 ? -10.039 7.207 -9.125 1 97.75 62 GLU B CA 1
ATOM 2729 C C . GLU B 1 62 ? -10.188 6.016 -8.188 1 97.75 62 GLU B C 1
ATOM 2731 O O . GLU B 1 62 ? -10.695 4.961 -8.586 1 97.75 62 GLU B O 1
ATOM 2736 N N . MET B 1 63 ? -9.742 6.176 -6.934 1 98.38 63 MET B N 1
ATOM 2737 C CA . MET B 1 63 ? -9.891 5.109 -5.949 1 98.38 63 MET B CA 1
ATOM 2738 C C . MET B 1 63 ? -11.359 4.828 -5.664 1 98.38 63 MET B C 1
ATOM 2740 O O . MET B 1 63 ? -11.758 3.672 -5.504 1 98.38 63 MET B O 1
ATOM 2744 N N . TYR B 1 64 ? -12.133 5.934 -5.629 1 98.31 64 TYR B N 1
ATOM 2745 C CA . TYR B 1 64 ? -13.562 5.816 -5.359 1 98.31 64 TYR B CA 1
ATOM 2746 C C . TYR B 1 64 ? -14.266 5.027 -6.457 1 98.31 64 TYR B C 1
ATOM 2748 O O . TYR B 1 64 ? -15 4.074 -6.176 1 98.31 64 TYR B O 1
ATOM 2756 N N . GLU B 1 65 ? -14.023 5.359 -7.684 1 97.94 65 GLU B N 1
ATOM 2757 C CA . GLU B 1 65 ? -14.609 4.648 -8.812 1 97.94 65 GLU B CA 1
ATOM 2758 C C . GLU B 1 65 ? -14.211 3.176 -8.812 1 97.94 65 GLU B C 1
ATOM 2760 O O . GLU B 1 65 ? -15.039 2.301 -9.07 1 97.94 65 GLU B O 1
ATOM 2765 N N . HIS B 1 66 ? -13 2.955 -8.523 1 97.69 66 HIS B N 1
ATOM 2766 C CA . HIS B 1 66 ? -12.477 1.595 -8.477 1 97.69 66 HIS B CA 1
ATOM 2767 C C . HIS B 1 66 ? -13.164 0.77 -7.398 1 97.69 66 HIS B C 1
ATOM 2769 O O . HIS B 1 66 ? -13.562 -0.373 -7.641 1 97.69 66 HIS B O 1
ATOM 2775 N N . ALA B 1 67 ? -13.312 1.335 -6.246 1 97.38 67 ALA B N 1
ATOM 2776 C CA . ALA B 1 67 ? -13.93 0.663 -5.105 1 97.38 67 ALA B CA 1
ATOM 2777 C C . ALA B 1 67 ? -15.359 0.252 -5.422 1 97.38 67 ALA B C 1
ATOM 2779 O O . ALA B 1 67 ? -15.836 -0.785 -4.953 1 97.38 67 ALA B O 1
ATOM 2780 N N . LEU B 1 68 ? -16.047 0.984 -6.25 1 97.25 68 LEU B N 1
ATOM 2781 C CA . LEU B 1 68 ? -17.453 0.736 -6.543 1 97.25 68 LEU B CA 1
ATOM 2782 C C . LEU B 1 68 ? -17.594 -0.219 -7.723 1 97.25 68 LEU B C 1
ATOM 2784 O O . LEU B 1 68 ? -18.688 -0.755 -7.957 1 97.25 68 LEU B O 1
ATOM 2788 N N . SER B 1 69 ? -16.547 -0.479 -8.359 1 95.19 69 SER B N 1
ATOM 2789 C CA . SER B 1 69 ? -16.625 -1.155 -9.656 1 95.19 69 SER B CA 1
ATOM 2790 C C . SER B 1 69 ? -17.016 -2.621 -9.492 1 95.19 69 SER B C 1
ATOM 2792 O O . SER B 1 69 ? -17.375 -3.283 -10.461 1 95.19 69 SER B O 1
ATOM 2794 N N . PHE B 1 70 ? -17.031 -3.16 -8.242 1 92.06 70 PHE B N 1
ATOM 2795 C CA . PHE B 1 70 ? -17.344 -4.57 -8.047 1 92.06 70 PHE B CA 1
ATOM 2796 C C . PHE B 1 70 ? -18.547 -4.738 -7.141 1 92.06 70 PHE B C 1
ATOM 2798 O O . PHE B 1 70 ? -18.719 -5.789 -6.52 1 92.06 70 PHE B O 1
ATOM 2805 N N . GLY B 1 71 ? -19.266 -3.631 -6.965 1 94.69 71 GLY B N 1
ATOM 2806 C CA . GLY B 1 71 ? -20.562 -3.77 -6.316 1 94.69 71 GLY B CA 1
ATOM 2807 C C . GLY B 1 71 ? -20.609 -3.102 -4.953 1 94.69 71 GLY B C 1
ATOM 2808 O O . GLY B 1 71 ? -21.609 -3.223 -4.238 1 94.69 71 GLY B O 1
ATOM 2809 N N . GLY B 1 72 ? -19.562 -2.447 -4.559 1 96.75 72 GLY B N 1
ATOM 2810 C CA . GLY B 1 72 ? -19.609 -1.693 -3.316 1 96.75 72 GLY B CA 1
ATOM 2811 C C . GLY B 1 72 ? -20.656 -0.591 -3.326 1 96.75 72 GLY B C 1
ATOM 2812 O O . GLY B 1 72 ? -20.984 -0.051 -4.383 1 96.75 72 GLY B O 1
ATOM 2813 N N . GLU B 1 73 ? -21.141 -0.304 -2.162 1 97.81 73 GLU B N 1
ATOM 2814 C CA . GLU B 1 73 ? -22.125 0.768 -2.008 1 97.81 73 GLU B CA 1
ATOM 2815 C C . GLU B 1 73 ? -21.594 1.874 -1.101 1 97.81 73 GLU B C 1
ATOM 2817 O O . GLU B 1 73 ? -20.797 1.611 -0.189 1 97.81 73 GLU B O 1
ATOM 2822 N N . GLN B 1 74 ? -22.016 3.037 -1.386 1 97.19 74 GLN B N 1
ATOM 2823 C CA . GLN B 1 74 ? -21.656 4.188 -0.564 1 97.19 74 GLN B CA 1
ATOM 2824 C C . GLN B 1 74 ? -22.891 4.98 -0.149 1 97.19 74 GLN B C 1
ATOM 2826 O O . GLN B 1 74 ? -23.812 5.18 -0.952 1 97.19 74 GLN B O 1
ATOM 2831 N N . ALA B 1 75 ? -22.984 5.332 1.081 1 96.25 75 ALA B N 1
ATOM 2832 C CA . ALA B 1 75 ? -24.031 6.219 1.592 1 96.25 75 ALA B CA 1
ATOM 2833 C C . ALA B 1 75 ? -23.438 7.301 2.49 1 96.25 75 ALA B C 1
ATOM 2835 O O . ALA B 1 75 ? -22.391 7.098 3.113 1 96.25 75 ALA B O 1
ATOM 2836 N N . TYR B 1 76 ? -24.125 8.352 2.463 1 95.44 76 TYR B N 1
ATOM 2837 C CA . TYR B 1 76 ? -23.75 9.422 3.391 1 95.44 76 TYR B CA 1
ATOM 2838 C C . TYR B 1 76 ? -24.25 9.102 4.801 1 95.44 76 TYR B C 1
ATOM 2840 O O . TYR B 1 76 ? -25.359 8.625 4.98 1 95.44 76 TYR B O 1
ATOM 2848 N N . GLY B 1 77 ? -23.328 9.406 5.793 1 95.06 77 GLY B N 1
ATOM 2849 C CA . GLY B 1 77 ? -23.75 9.258 7.176 1 95.06 77 GLY B CA 1
ATOM 2850 C C . GLY B 1 77 ? -22.625 9.531 8.172 1 95.06 77 GLY B C 1
ATOM 2851 O O . GLY B 1 77 ? -21.5 9.094 7.977 1 95.06 77 GLY B O 1
ATOM 2852 N N . GLU B 1 78 ? -23 10.266 9.164 1 96.81 78 GLU B N 1
ATOM 2853 C CA . GLU B 1 78 ? -22.109 10.453 10.305 1 96.81 78 GLU B CA 1
ATOM 2854 C C . GLU B 1 78 ? -22.359 9.406 11.383 1 96.81 78 GLU B C 1
ATOM 2856 O O . GLU B 1 78 ? -23.422 9.398 12.016 1 96.81 78 GLU B O 1
ATOM 2861 N N . VAL B 1 79 ? -21.438 8.555 11.586 1 98.44 79 VAL B N 1
ATOM 2862 C CA . VAL B 1 79 ? -21.594 7.48 12.562 1 98.44 79 VAL B CA 1
ATOM 2863 C C . VAL B 1 79 ? -21.359 8.023 13.969 1 98.44 79 VAL B C 1
ATOM 2865 O O . VAL B 1 79 ? -20.344 8.664 14.234 1 98.44 79 VAL B O 1
ATOM 2868 N N . THR B 1 80 ? -22.328 7.715 14.883 1 98.25 80 THR B N 1
ATOM 2869 C CA . THR B 1 80 ? -22.25 8.273 16.234 1 98.25 80 THR B CA 1
ATOM 2870 C C . THR B 1 80 ? -22 7.168 17.25 1 98.25 80 THR B C 1
ATOM 2872 O O . THR B 1 80 ? -21.578 7.449 18.375 1 98.25 80 THR B O 1
ATOM 2875 N N . LYS B 1 81 ? -22.266 5.961 16.828 1 98.25 81 LYS B N 1
ATOM 2876 C CA . LYS B 1 81 ? -22.109 4.867 17.781 1 98.25 81 LYS B CA 1
ATOM 2877 C C . LYS B 1 81 ? -22.047 3.521 17.078 1 98.25 81 LYS B C 1
ATOM 2879 O O . LYS B 1 81 ? -22.656 3.346 16.016 1 98.25 81 LYS B O 1
ATOM 2884 N N . VAL B 1 82 ? -21.234 2.537 17.609 1 98.69 82 VAL B N 1
ATOM 2885 C CA . VAL B 1 82 ? -21.219 1.14 17.188 1 98.69 82 VAL B CA 1
ATOM 2886 C C . VAL B 1 82 ? -21.547 0.237 18.375 1 98.69 82 VAL B C 1
ATOM 2888 O O . VAL B 1 82 ? -20.922 0.351 19.438 1 98.69 82 VAL B O 1
ATOM 2891 N N . ILE B 1 83 ? -22.516 -0.63 18.203 1 98.38 83 ILE B N 1
ATOM 2892 C CA . ILE B 1 83 ? -22.922 -1.557 19.25 1 98.38 83 ILE B CA 1
ATOM 2893 C C . ILE B 1 83 ? -22.562 -2.984 18.844 1 98.38 83 ILE B C 1
ATOM 2895 O O . ILE B 1 83 ? -22.875 -3.416 17.734 1 98.38 83 ILE B O 1
ATOM 2899 N N . ASP B 1 84 ? -21.891 -3.727 19.734 1 98.19 84 ASP B N 1
ATOM 2900 C CA . ASP B 1 84 ? -21.469 -5.109 19.516 1 98.19 84 ASP B CA 1
ATOM 2901 C C . ASP B 1 84 ? -22.5 -6.086 20.078 1 98.19 84 ASP B C 1
ATOM 2903 O O . ASP B 1 84 ? -22.719 -6.133 21.281 1 98.19 84 ASP B O 1
ATOM 2907 N N . TYR B 1 85 ? -23.062 -6.93 19.25 1 97.56 85 TYR B N 1
ATOM 2908 C CA . TYR B 1 85 ? -24.016 -7.953 19.672 1 97.56 85 TYR B CA 1
ATOM 2909 C C . TYR B 1 85 ? -23.406 -9.344 19.547 1 97.56 85 TYR B C 1
ATOM 2911 O O . TYR B 1 85 ? -24.125 -10.344 19.531 1 97.56 85 TYR B O 1
ATOM 2919 N N . GLY B 1 86 ? -22.125 -9.445 19.344 1 95.44 86 GLY B N 1
ATOM 2920 C CA . GLY B 1 86 ? -21.438 -10.719 19.188 1 95.44 86 GLY B CA 1
ATOM 2921 C C . GLY B 1 86 ? -21.328 -11.172 17.734 1 95.44 86 GLY B C 1
ATOM 2922 O O . GLY B 1 86 ? -20.344 -10.867 17.062 1 95.44 86 GLY B O 1
ATOM 2923 N N . ASP B 1 87 ? -22.453 -11.672 17.219 1 94.5 87 ASP B N 1
ATOM 2924 C CA . ASP B 1 87 ? -22.438 -12.234 15.875 1 94.5 87 ASP B CA 1
ATOM 2925 C C . ASP B 1 87 ? -22.609 -11.148 14.82 1 94.5 87 ASP B C 1
ATOM 2927 O O . ASP B 1 87 ? -22.312 -11.359 13.648 1 94.5 87 ASP B O 1
ATOM 2931 N N . TYR B 1 88 ? -23.156 -10.023 15.289 1 97.62 88 TYR B N 1
ATOM 2932 C CA . TYR B 1 88 ? -23.297 -8.891 14.391 1 97.62 88 TYR B CA 1
ATOM 2933 C 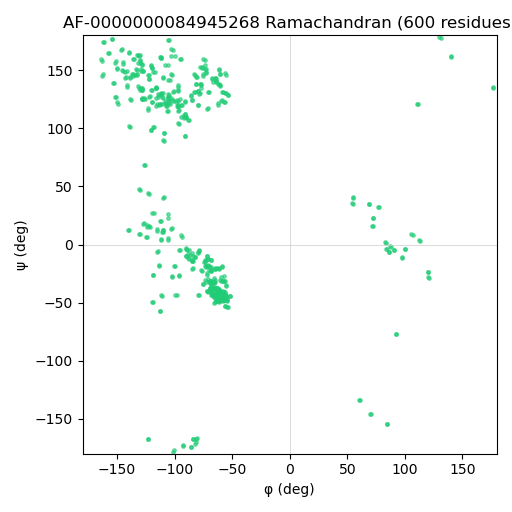C . TYR B 1 88 ? -23.141 -7.57 15.133 1 97.62 88 TYR B C 1
ATOM 2935 O O . TYR B 1 88 ? -23.047 -7.555 16.359 1 97.62 88 TYR B O 1
ATOM 2943 N N . LYS B 1 89 ? -22.984 -6.387 14.367 1 98.44 89 LYS B N 1
ATOM 2944 C CA . LYS B 1 89 ? -22.828 -5.039 14.906 1 98.44 89 LYS B CA 1
ATOM 2945 C C . LYS B 1 89 ? -23.922 -4.109 14.383 1 98.44 89 LYS B C 1
ATOM 2947 O O . LYS B 1 89 ? -24.406 -4.281 13.266 1 98.44 89 LYS B O 1
ATOM 2952 N N . GLU B 1 90 ? -24.266 -3.244 15.227 1 98.69 90 GLU B N 1
ATOM 2953 C CA . GLU B 1 90 ? -25.125 -2.139 14.812 1 98.69 90 GLU B CA 1
ATOM 2954 C C . GLU B 1 90 ? -24.328 -0.839 14.703 1 98.69 90 GLU B C 1
ATOM 2956 O O . GLU B 1 90 ? -23.625 -0.457 15.633 1 98.69 90 GLU B O 1
ATOM 2961 N N . VAL B 1 91 ? -24.406 -0.206 13.531 1 98.69 91 VAL B N 1
ATOM 2962 C CA . VAL B 1 91 ? -23.766 1.082 13.273 1 98.69 91 VAL B CA 1
ATOM 2963 C C . VAL B 1 91 ? -24.828 2.182 13.234 1 98.69 91 VAL B C 1
ATOM 2965 O O . VAL B 1 91 ? -25.672 2.213 12.336 1 98.69 91 VAL B O 1
ATOM 2968 N N . ILE B 1 92 ? -24.75 3.082 14.18 1 98.56 92 ILE B N 1
ATOM 2969 C CA . ILE B 1 92 ? -25.75 4.121 14.336 1 98.56 92 ILE B CA 1
ATOM 2970 C C . ILE B 1 92 ? -25.234 5.434 13.75 1 98.56 92 ILE B C 1
ATOM 2972 O O . ILE B 1 92 ? -24.141 5.891 14.102 1 98.56 92 ILE B O 1
ATOM 2976 N N . THR B 1 93 ? -26.016 5.965 12.82 1 98 93 THR B N 1
ATOM 2977 C CA . THR B 1 93 ? -25.719 7.293 12.289 1 98 93 THR B CA 1
ATOM 2978 C C . THR B 1 93 ? -26.703 8.32 12.852 1 98 93 THR B C 1
ATOM 2980 O O . THR B 1 93 ? -27.578 7.98 13.648 1 98 93 THR B O 1
ATOM 2983 N N . THR B 1 94 ? -26.469 9.609 12.5 1 96.38 94 THR B N 1
ATOM 2984 C CA . THR B 1 94 ? -27.359 10.672 12.938 1 96.38 94 THR B CA 1
ATOM 2985 C C . THR B 1 94 ? -28.766 10.445 12.398 1 96.38 94 THR B C 1
ATOM 2987 O O . THR B 1 94 ? -29.75 10.898 12.992 1 96.38 94 THR B O 1
ATOM 2990 N N . ASP B 1 95 ? -28.938 9.633 11.312 1 93.94 95 ASP B N 1
ATOM 2991 C CA . ASP B 1 95 ? -30.219 9.531 10.617 1 93.94 95 ASP B CA 1
ATOM 2992 C C . ASP B 1 95 ? -30.844 8.156 10.805 1 93.94 95 ASP B C 1
ATOM 2994 O O . ASP B 1 95 ? -32.062 8.031 10.93 1 93.94 95 ASP B O 1
ATOM 2998 N N . GLN B 1 96 ? -30.047 7.102 10.703 1 96.19 96 GLN B N 1
ATOM 2999 C CA . GLN B 1 96 ? -30.547 5.734 10.758 1 96.19 96 GLN B CA 1
ATOM 3000 C C . GLN B 1 96 ? -29.469 4.773 11.25 1 96.19 96 GLN B C 1
ATOM 3002 O O . GLN B 1 96 ? -28.344 5.184 11.531 1 96.19 96 GLN B O 1
ATOM 3007 N N . SER B 1 97 ? -29.859 3.516 11.391 1 97.69 97 SER B N 1
ATOM 3008 C CA . SER B 1 97 ? -28.922 2.48 11.82 1 97.69 97 SER B CA 1
ATOM 3009 C C . SER B 1 97 ? -28.797 1.383 10.766 1 97.69 97 SER B C 1
ATOM 3011 O O . SER B 1 97 ? -29.703 1.188 9.953 1 97.69 97 SER B O 1
ATOM 3013 N N . TYR B 1 98 ? -27.641 0.742 10.727 1 98.19 98 TYR B N 1
ATOM 3014 C CA . TYR B 1 98 ? -27.328 -0.373 9.836 1 98.19 98 TYR B CA 1
ATOM 3015 C C . TYR B 1 98 ? -26.781 -1.56 10.625 1 98.19 98 TYR B C 1
ATOM 3017 O O . TYR B 1 98 ? -26.266 -1.394 11.734 1 98.19 98 TYR B O 1
ATOM 3025 N N . GLU B 1 99 ? -26.922 -2.725 10.086 1 98.38 99 GLU B N 1
ATOM 3026 C CA . GLU B 1 99 ? -26.375 -3.936 10.695 1 98.38 99 GLU B CA 1
ATOM 3027 C C . GLU B 1 99 ? -25.422 -4.652 9.742 1 98.38 99 GLU B C 1
ATOM 3029 O O . GLU B 1 99 ? -25.641 -4.672 8.531 1 98.38 99 GLU B O 1
ATOM 3034 N N . ALA B 1 100 ? -24.359 -5.207 10.312 1 98.38 100 ALA B N 1
ATOM 3035 C CA . ALA B 1 100 ? -23.406 -5.98 9.523 1 98.38 100 ALA B CA 1
ATOM 3036 C C . ALA B 1 100 ? -22.734 -7.051 10.375 1 98.38 100 ALA B C 1
ATOM 3038 O O . ALA B 1 100 ? -22.688 -6.941 11.609 1 98.38 100 ALA B O 1
ATOM 3039 N N . LYS B 1 101 ? -22.219 -8.07 9.727 1 98.06 101 LYS B N 1
ATOM 3040 C CA . LYS B 1 101 ? -21.438 -9.102 10.406 1 98.06 101 LYS B CA 1
ATOM 3041 C C . LYS B 1 101 ? -20.094 -8.547 10.883 1 98.06 101 LYS B C 1
ATOM 3043 O O . LYS B 1 101 ? -19.625 -8.906 11.961 1 98.06 101 LYS B O 1
ATOM 3048 N N . ASN B 1 102 ? -19.5 -7.707 10.078 1 98.56 102 ASN B N 1
ATOM 3049 C CA . ASN B 1 102 ? -18.219 -7.074 10.359 1 98.56 102 ASN B CA 1
ATOM 3050 C C . ASN B 1 102 ? -18.281 -5.559 10.18 1 98.56 102 ASN B C 1
ATOM 3052 O O . ASN B 1 102 ? -19.078 -5.062 9.375 1 98.56 102 ASN B O 1
ATOM 3056 N N . VAL B 1 103 ? -17.469 -4.863 10.953 1 98.88 103 VAL B N 1
ATOM 3057 C CA . VAL B 1 103 ? -17.344 -3.414 10.836 1 98.88 103 VAL B CA 1
ATOM 3058 C C . VAL B 1 103 ? -15.867 -3.037 10.711 1 98.88 103 VAL B C 1
ATOM 3060 O O . VAL B 1 103 ? -15.016 -3.578 11.422 1 98.88 103 VAL B O 1
ATOM 3063 N N . LEU B 1 104 ? -15.578 -2.197 9.766 1 98.94 104 LEU B N 1
ATOM 3064 C CA . LEU B 1 104 ? -14.258 -1.593 9.641 1 98.94 104 LEU B CA 1
ATOM 3065 C C . LEU B 1 104 ? -14.297 -0.115 10.016 1 98.94 104 LEU B C 1
ATOM 3067 O O . LEU B 1 104 ? -15.062 0.656 9.438 1 98.94 104 LEU B O 1
ATOM 3071 N N . ILE B 1 105 ? -13.5 0.225 10.992 1 98.94 105 ILE B N 1
ATOM 3072 C CA . ILE B 1 105 ? -13.305 1.629 11.336 1 98.94 105 ILE B CA 1
ATOM 3073 C C . ILE B 1 105 ? -12.133 2.197 10.531 1 98.94 105 ILE B C 1
ATOM 3075 O O . ILE B 1 105 ? -10.977 1.839 10.773 1 98.94 105 ILE B O 1
ATOM 3079 N N . ALA B 1 106 ? -12.398 3.066 9.57 1 98.88 106 ALA B N 1
ATOM 3080 C CA . ALA B 1 106 ? -11.422 3.699 8.688 1 98.88 106 ALA B CA 1
ATOM 3081 C C . ALA B 1 106 ? -11.633 5.211 8.633 1 98.88 106 ALA B C 1
ATOM 3083 O O . ALA B 1 106 ? -11.617 5.805 7.555 1 98.88 106 ALA B O 1
ATOM 3084 N N . THR B 1 107 ? -11.781 5.832 9.758 1 98.62 107 THR B N 1
ATOM 3085 C CA . THR B 1 107 ? -12.242 7.211 9.867 1 98.62 107 THR B CA 1
ATOM 3086 C C . THR B 1 107 ? -11.07 8.188 9.781 1 98.62 107 THR B C 1
ATOM 3088 O O . THR B 1 107 ? -11.273 9.391 9.625 1 98.62 107 THR B O 1
ATOM 3091 N N . GLY B 1 108 ? -9.859 7.633 9.883 1 98.06 108 GLY B N 1
ATOM 3092 C CA . GLY B 1 108 ? -8.68 8.469 9.734 1 98.06 108 GLY B CA 1
ATOM 3093 C C . GLY B 1 108 ? -8.469 9.414 10.906 1 98.06 108 GLY B C 1
ATOM 3094 O O . GLY B 1 108 ? -8.609 9.016 12.062 1 98.06 108 GLY B O 1
ATOM 3095 N N . THR B 1 109 ? -7.938 10.602 10.602 1 97.5 109 THR B N 1
ATOM 3096 C CA . THR B 1 109 ? -7.578 11.594 11.617 1 97.5 109 THR B CA 1
ATOM 3097 C C . THR B 1 109 ? -8.109 12.969 11.234 1 97.5 109 THR B C 1
ATOM 3099 O O . THR B 1 109 ? -8.555 13.18 10.102 1 97.5 109 THR B O 1
ATOM 3102 N N . LYS B 1 110 ? -8.156 13.805 12.164 1 94.81 110 LYS B N 1
ATOM 3103 C CA . LYS B 1 110 ? -8.43 15.227 11.961 1 94.81 110 LYS B CA 1
ATOM 3104 C C . LYS B 1 110 ? -7.273 16.094 12.461 1 94.81 110 LYS B C 1
ATOM 3106 O O . LYS B 1 110 ? -6.5 15.656 13.32 1 94.81 110 LYS B O 1
ATOM 3111 N N . GLU B 1 111 ? -7.164 17.281 11.867 1 94.12 111 GLU B N 1
ATOM 3112 C CA . GLU B 1 111 ? -6.082 18.188 12.242 1 94.12 111 GLU B CA 1
ATOM 3113 C C . GLU B 1 111 ? -6.191 18.594 13.711 1 94.12 111 GLU B C 1
ATOM 3115 O O . GLU B 1 111 ? -7.289 18.859 14.203 1 94.12 111 GLU B O 1
ATOM 3120 N N . ARG B 1 112 ? -5.066 18.625 14.391 1 96 112 ARG B N 1
ATOM 3121 C CA . ARG B 1 112 ? -4.996 19.078 15.773 1 96 112 ARG B CA 1
ATOM 3122 C C . ARG B 1 112 ? -5.051 20.594 15.859 1 96 112 ARG B C 1
ATOM 3124 O O . ARG B 1 112 ? -4.445 21.297 15.039 1 96 112 ARG B O 1
ATOM 3131 N N . LYS B 1 113 ? -5.793 21.109 16.781 1 96.56 113 LYS B N 1
ATOM 3132 C CA . LYS B 1 113 ? -5.855 22.547 17.016 1 96.56 113 LYS B CA 1
ATOM 3133 C C . LYS B 1 113 ? -4.609 23.047 17.75 1 96.56 113 LYS B C 1
ATOM 3135 O O . LYS B 1 113 ? -3.967 22.281 18.469 1 96.56 113 LYS B O 1
ATOM 3140 N N . MET B 1 114 ? -4.316 24.281 17.516 1 97.56 114 MET B N 1
ATOM 3141 C CA . MET B 1 114 ? -3.152 24.875 18.156 1 97.56 114 MET B CA 1
ATOM 3142 C C . MET B 1 114 ? -3.393 25.031 19.656 1 97.56 114 MET B C 1
ATOM 3144 O O . MET B 1 114 ? -2.445 25.031 20.453 1 97.56 114 MET B O 1
ATOM 3148 N N . GLY B 1 115 ? -4.656 25.25 20.031 1 97.38 115 GLY B N 1
ATOM 3149 C CA . GLY B 1 115 ? -4.988 25.422 21.438 1 97.38 115 GLY B CA 1
ATOM 3150 C C . GLY B 1 115 ? -4.633 26.797 21.969 1 97.38 115 GLY B C 1
ATOM 3151 O O . GLY B 1 115 ? -4.242 26.938 23.125 1 97.38 115 GLY B O 1
ATOM 3152 N N . ILE B 1 116 ? -4.684 27.828 21.203 1 98.12 116 ILE B N 1
ATOM 3153 C CA . ILE B 1 116 ? -4.328 29.188 21.609 1 98.12 116 ILE B CA 1
ATOM 3154 C C . ILE B 1 116 ? -5.578 30.062 21.641 1 98.12 116 ILE B C 1
ATOM 3156 O O . ILE B 1 116 ? -6.578 29.734 20.984 1 98.12 116 ILE B O 1
ATOM 3160 N N . PRO B 1 117 ? -5.465 31.156 22.344 1 98.06 117 PRO B N 1
ATOM 3161 C CA . PRO B 1 117 ? -6.617 32.062 22.406 1 98.06 117 PRO B CA 1
ATOM 3162 C C . PRO B 1 117 ? -7.027 32.594 21.047 1 98.06 117 PRO B C 1
ATOM 3164 O O . PRO B 1 117 ? -6.168 32.938 20.219 1 98.06 117 PRO B O 1
ATOM 3167 N N . MET B 1 118 ? -8.406 32.625 20.766 1 97.88 118 MET B N 1
ATOM 3168 C CA . MET B 1 118 ? -9.062 33.219 19.609 1 97.88 118 MET B CA 1
ATOM 3169 C C . MET B 1 118 ? -9.062 32.25 18.422 1 97.88 118 MET B C 1
ATOM 3171 O O . MET B 1 118 ? -9.656 32.531 17.391 1 97.88 118 MET B O 1
ATOM 3175 N N . GLU B 1 119 ? -8.398 31.031 18.562 1 98.19 119 GLU B N 1
ATOM 3176 C CA . GLU B 1 119 ? -8.383 30.062 17.453 1 98.19 119 GLU B CA 1
ATOM 3177 C C . GLU B 1 119 ? -9.797 29.625 17.078 1 98.19 119 GLU B C 1
ATOM 3179 O O . GLU B 1 119 ? -10.172 29.656 15.906 1 98.19 119 GLU B O 1
ATOM 3184 N N . GLU B 1 120 ? -10.555 29.281 18.094 1 96.88 120 GLU B N 1
ATOM 3185 C CA . GLU B 1 120 ? -11.914 28.797 17.859 1 96.88 120 GLU B CA 1
ATOM 3186 C C . GLU B 1 120 ? -12.789 29.891 17.266 1 96.88 120 GLU B C 1
ATOM 3188 O O . GLU B 1 120 ? -13.5 29.672 16.281 1 96.88 120 GLU B O 1
ATOM 3193 N N . GLU B 1 121 ? -12.688 31.078 17.781 1 96.94 121 GLU B N 1
ATOM 3194 C CA . GLU B 1 121 ? -13.508 32.219 17.375 1 96.94 121 GLU B CA 1
ATOM 3195 C C . GLU B 1 121 ? -13.211 32.594 15.93 1 96.94 121 GLU B C 1
ATOM 3197 O O . GLU B 1 121 ? -14.102 33.062 15.203 1 96.94 121 GLU B O 1
ATOM 3202 N N . LEU B 1 122 ? -12.031 32.375 15.523 1 98 122 LEU B N 1
ATOM 3203 C CA . LEU B 1 122 ? -11.625 32.906 14.227 1 98 122 LEU B CA 1
ATOM 3204 C C . LEU B 1 122 ? -11.555 31.781 13.188 1 98 122 LEU B C 1
ATOM 3206 O O . LEU B 1 122 ? -11.141 32 12.047 1 98 122 LEU B O 1
ATOM 3210 N N . THR B 1 123 ? -11.953 30.578 13.617 1 97 123 THR B N 1
ATOM 3211 C CA . THR B 1 123 ? -12.086 29.516 12.633 1 97 123 THR B CA 1
ATOM 3212 C C . THR B 1 123 ? -13.086 29.906 11.547 1 97 123 THR B C 1
ATOM 3214 O O . THR B 1 123 ? -14.211 30.297 11.844 1 97 123 THR B O 1
ATOM 3217 N N . GLY B 1 124 ? -12.688 29.875 10.375 1 95.31 124 GLY B N 1
ATOM 3218 C CA . GLY B 1 124 ? -13.531 30.312 9.273 1 95.31 124 GLY B CA 1
ATOM 3219 C C . GLY B 1 124 ? -13.445 31.812 9.008 1 95.31 124 GLY B C 1
ATOM 3220 O O . GLY B 1 124 ? -14.008 32.312 8.031 1 95.31 124 GLY B O 1
ATOM 3221 N N . HIS B 1 125 ? -12.734 32.5 9.898 1 97 125 HIS B N 1
ATOM 3222 C CA . HIS B 1 125 ? -12.492 33.938 9.773 1 97 125 HIS B CA 1
ATOM 3223 C C . HIS B 1 125 ? -11 34.25 9.75 1 97 125 HIS B C 1
ATOM 3225 O O . HIS B 1 125 ? -10.531 35.125 10.453 1 97 125 HIS B O 1
ATOM 3231 N N . GLY B 1 126 ? -10.328 33.406 8.977 1 97.25 126 GLY B N 1
ATOM 3232 C CA . GLY B 1 126 ? -8.883 33.562 8.844 1 97.25 126 GLY B CA 1
ATOM 3233 C C . GLY B 1 126 ? -8.102 32.344 9.289 1 97.25 126 GLY B C 1
ATOM 3234 O O . GLY B 1 126 ? -6.984 32.125 8.82 1 97.25 126 GLY B O 1
ATOM 3235 N N . VAL B 1 127 ? -8.664 31.625 10.203 1 98.12 127 VAL B N 1
ATOM 3236 C CA . VAL B 1 127 ? -8.07 30.359 10.586 1 98.12 127 VAL B CA 1
ATOM 3237 C C . VAL B 1 127 ? -8.664 29.234 9.734 1 98.12 127 VAL B C 1
ATOM 3239 O O . VAL B 1 127 ? -9.883 29.094 9.641 1 98.12 127 VAL B O 1
ATOM 3242 N N . SER B 1 128 ? -7.77 28.531 9.039 1 96.75 128 SER B N 1
ATOM 3243 C CA . SER B 1 128 ? -8.203 27.453 8.164 1 96.75 128 SER B CA 1
ATOM 3244 C C . SER B 1 128 ? -7.336 26.219 8.352 1 96.75 128 SER B C 1
ATOM 3246 O O . SER B 1 128 ? -6.125 26.312 8.539 1 96.75 128 SER B O 1
ATOM 3248 N N . TYR B 1 129 ? -7.945 25.078 8.227 1 94.38 129 TYR B N 1
ATOM 3249 C CA . TYR B 1 129 ? -7.25 23.797 8.352 1 94.38 129 TYR B CA 1
ATOM 3250 C C . TYR B 1 129 ? -7.18 23.078 7.004 1 94.38 129 TYR B C 1
ATOM 3252 O O . TYR B 1 129 ? -6.836 21.891 6.938 1 94.38 129 TYR B O 1
ATOM 3260 N N . CYS B 1 130 ? -7.535 23.797 5.953 1 92.5 130 CYS B N 1
ATOM 3261 C CA . CYS B 1 130 ? -7.551 23.25 4.602 1 92.5 130 CYS B CA 1
ATOM 3262 C C . CYS B 1 130 ? -7 24.266 3.6 1 92.5 130 CYS B C 1
ATOM 3264 O O . CYS B 1 130 ? -7.738 25.125 3.109 1 92.5 130 CYS B O 1
ATOM 3266 N N . ALA B 1 131 ? -5.789 24.078 3.223 1 92.69 131 ALA B N 1
ATOM 3267 C CA . ALA B 1 131 ? -5.148 25 2.295 1 92.69 131 ALA B CA 1
ATOM 3268 C C . ALA B 1 131 ? -5.785 24.922 0.911 1 92.69 131 ALA B C 1
ATOM 3270 O O . ALA B 1 131 ? -5.984 25.953 0.253 1 92.69 131 ALA B O 1
ATOM 3271 N N . VAL B 1 132 ? -6.137 23.734 0.473 1 88.81 132 VAL B N 1
ATOM 3272 C CA . VAL B 1 132 ? -6.711 23.547 -0.854 1 88.81 132 VAL B CA 1
ATOM 3273 C C . VAL B 1 132 ? -8.109 24.156 -0.904 1 88.81 132 VAL B C 1
ATOM 3275 O O . VAL B 1 132 ? -8.539 24.672 -1.939 1 88.81 132 VAL B O 1
ATOM 3278 N N . CYS B 1 133 ? -8.781 24.141 0.207 1 89.44 133 CYS B N 1
ATOM 3279 C CA . CYS B 1 133 ? -10.148 24.641 0.286 1 89.44 133 CYS B CA 1
ATOM 3280 C C . CYS B 1 133 ? -10.164 26.172 0.349 1 89.44 133 CYS B C 1
ATOM 3282 O O . CYS B 1 133 ? -10.938 26.812 -0.36 1 89.44 133 CYS B O 1
ATOM 3284 N N . ASP B 1 134 ? -9.242 26.797 1.185 1 93.56 134 ASP B N 1
ATOM 3285 C CA . ASP B 1 134 ? -9.398 28.203 1.533 1 93.56 134 ASP B CA 1
ATOM 3286 C C . ASP B 1 134 ? -8.258 29.047 0.961 1 93.56 134 ASP B C 1
ATOM 3288 O O . ASP B 1 134 ? -8.32 30.266 0.975 1 93.56 134 ASP B O 1
ATOM 3292 N N . GLY B 1 135 ? -7.293 28.422 0.367 1 93.75 135 GLY B N 1
ATOM 3293 C CA . GLY B 1 135 ? -6.129 29.125 -0.149 1 93.75 135 GLY B CA 1
ATOM 3294 C C . GLY B 1 135 ? -6.488 30.25 -1.105 1 93.75 135 GLY B C 1
ATOM 3295 O O . GLY B 1 135 ? -5.988 31.375 -0.975 1 93.75 135 GLY B O 1
ATOM 3296 N N . PRO B 1 136 ? -7.355 29.969 -2.035 1 91.31 136 PRO B N 1
ATOM 3297 C CA . PRO B 1 136 ? -7.719 30.953 -3.051 1 91.31 136 PRO B CA 1
ATOM 3298 C C . PRO B 1 136 ? -8.297 32.25 -2.445 1 91.31 136 PRO B C 1
ATOM 3300 O O . PRO B 1 136 ? -8.258 33.312 -3.0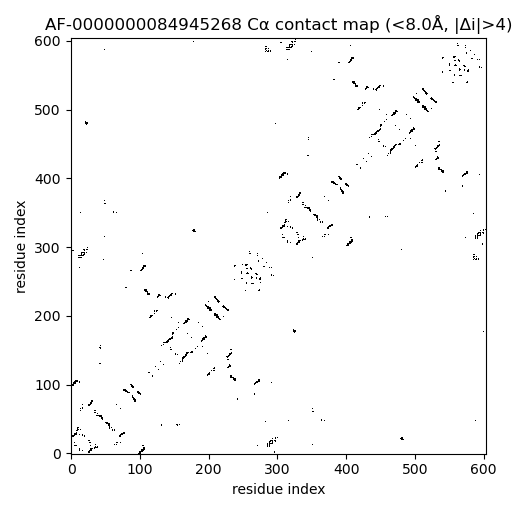72 1 91.31 136 PRO B O 1
ATOM 3303 N N . PHE B 1 137 ? -8.75 32.219 -1.245 1 94.56 137 PHE B N 1
ATOM 3304 C CA . PHE B 1 137 ? -9.359 33.375 -0.604 1 94.56 137 PHE B CA 1
ATOM 3305 C C . PHE B 1 137 ? -8.297 34.344 -0.107 1 94.56 137 PHE B C 1
ATOM 3307 O O . PHE B 1 137 ? -8.609 35.469 0.304 1 94.56 137 PHE B O 1
ATOM 3314 N N . PHE B 1 138 ? -7.055 34.031 -0.202 1 97.25 138 PHE B N 1
ATOM 3315 C CA . PHE B 1 138 ? -5.992 34.875 0.356 1 97.25 138 PHE B CA 1
ATOM 3316 C C . PHE B 1 138 ? -5.055 35.344 -0.742 1 97.25 138 PHE B C 1
ATOM 3318 O O . PHE B 1 138 ? -3.865 35.562 -0.501 1 97.25 138 PHE B O 1
ATOM 3325 N N . LYS B 1 139 ? -5.672 35.406 -1.926 1 95.56 139 LYS B N 1
ATOM 3326 C CA . LYS B 1 139 ? -4.902 35.938 -3.049 1 95.56 139 LYS B CA 1
ATOM 3327 C C . LYS B 1 139 ? -4.355 37.344 -2.738 1 95.56 139 LYS B C 1
ATOM 3329 O O . LYS B 1 139 ? -5.109 38.219 -2.365 1 95.56 139 LYS B O 1
ATOM 3334 N N . GLY B 1 140 ? -3.051 37.438 -2.842 1 96 140 GLY B N 1
ATOM 3335 C CA . GLY B 1 140 ? -2.416 38.719 -2.656 1 96 140 GLY B CA 1
ATOM 3336 C C . GLY B 1 140 ? -2.174 39.062 -1.198 1 96 140 GLY B C 1
ATOM 3337 O O . GLY B 1 140 ? -1.626 40.125 -0.887 1 96 140 GLY B O 1
ATOM 3338 N N . ASP B 1 141 ? -2.492 38.219 -0.262 1 98.12 141 ASP B N 1
ATOM 3339 C CA . ASP B 1 141 ? -2.318 38.469 1.169 1 98.12 141 ASP B CA 1
ATOM 3340 C C . ASP B 1 141 ? -1.094 37.719 1.696 1 98.12 141 ASP B C 1
ATOM 3342 O O . ASP B 1 141 ? -0.498 36.906 0.982 1 98.12 141 ASP B O 1
ATOM 3346 N N . GLU B 1 142 ? -0.704 38.062 2.922 1 98.69 142 GLU B N 1
ATOM 3347 C CA . GLU B 1 142 ? 0.272 37.25 3.66 1 98.69 142 GLU B CA 1
ATOM 3348 C C . GLU B 1 142 ? -0.416 36.281 4.621 1 98.69 142 GLU B C 1
ATOM 3350 O O . GLU B 1 142 ? -1.405 36.656 5.266 1 98.69 142 GLU B O 1
ATOM 3355 N N . VAL B 1 143 ? 0.105 35.062 4.637 1 98.81 143 VAL B N 1
ATOM 3356 C CA . VAL B 1 143 ? -0.495 34.031 5.504 1 98.81 143 VAL B CA 1
ATOM 3357 C C . VAL B 1 143 ? 0.594 33.344 6.312 1 98.81 143 VAL B C 1
ATOM 3359 O O . VAL B 1 143 ? 1.779 33.438 5.988 1 98.81 143 VAL B O 1
ATOM 3362 N N . ALA B 1 144 ? 0.153 32.656 7.414 1 98.88 144 ALA B N 1
ATOM 3363 C CA . ALA B 1 144 ? 1.056 31.875 8.242 1 98.88 144 ALA B CA 1
ATOM 3364 C C . ALA B 1 144 ? 0.692 30.391 8.188 1 98.88 144 ALA B C 1
ATOM 3366 O O . ALA B 1 144 ? -0.488 30.031 8.195 1 98.88 144 ALA B O 1
ATOM 3367 N N . VAL B 1 145 ? 1.657 29.547 8.031 1 98.69 145 VAL B N 1
ATOM 3368 C CA . VAL B 1 145 ? 1.537 28.094 8.203 1 98.69 145 VAL B CA 1
ATOM 3369 C C . VAL B 1 145 ? 2.295 27.656 9.453 1 98.69 145 VAL B C 1
ATOM 3371 O O . VAL B 1 145 ? 3.465 28.016 9.633 1 98.69 145 VAL B O 1
ATOM 3374 N N . VAL B 1 146 ? 1.606 26.953 10.32 1 98.62 146 VAL B N 1
ATOM 3375 C CA . VAL B 1 146 ? 2.225 26.531 11.578 1 98.62 146 VAL B CA 1
ATOM 3376 C C . VAL B 1 146 ? 2.521 25.031 11.539 1 98.62 146 VAL B C 1
ATOM 3378 O O . VAL B 1 146 ? 1.61 24.219 11.383 1 98.62 146 VAL B O 1
ATOM 3381 N N . GLY B 1 147 ? 3.818 24.641 11.672 1 97.56 147 GLY B N 1
ATOM 3382 C CA . GLY B 1 147 ? 4.258 23.25 11.656 1 97.56 147 GLY B CA 1
ATOM 3383 C C . GLY B 1 147 ? 5.551 23.047 10.891 1 97.56 147 GLY B C 1
ATOM 3384 O O . GLY B 1 147 ? 5.926 23.875 10.062 1 97.56 147 GLY B O 1
ATOM 3385 N N . GLY B 1 148 ? 6.211 21.922 11.133 1 96.38 148 GLY B N 1
ATOM 3386 C CA . GLY B 1 148 ? 7.504 21.688 10.508 1 96.38 148 GLY B CA 1
ATOM 3387 C C . GLY B 1 148 ? 7.602 20.328 9.836 1 96.38 148 GLY B C 1
ATOM 3388 O O . GLY B 1 148 ? 8.688 19.906 9.43 1 96.38 148 GLY B O 1
ATOM 3389 N N . GLY B 1 149 ? 6.508 19.609 9.734 1 94.75 149 GLY B N 1
ATOM 3390 C CA . GLY B 1 149 ? 6.492 18.297 9.094 1 94.75 149 GLY B CA 1
ATOM 3391 C C . GLY B 1 149 ? 6.133 18.375 7.617 1 94.75 149 GLY B C 1
ATOM 3392 O O . GLY B 1 149 ? 6.035 19.469 7.047 1 94.75 149 GLY B O 1
ATOM 3393 N N . ASN B 1 150 ? 5.953 17.188 6.953 1 92.19 150 ASN B N 1
ATOM 3394 C CA . ASN B 1 150 ? 5.648 17.109 5.531 1 92.19 150 ASN B CA 1
ATOM 3395 C C . ASN B 1 150 ? 4.387 17.891 5.188 1 92.19 150 ASN B C 1
ATOM 3397 O O . ASN B 1 150 ? 4.387 18.703 4.25 1 92.19 150 ASN B O 1
ATOM 3401 N N . SER B 1 151 ? 3.35 17.688 5.941 1 92 151 SER B N 1
ATOM 3402 C CA . SER B 1 151 ? 2.076 18.344 5.664 1 92 151 SER B CA 1
ATOM 3403 C C . SER B 1 151 ? 2.227 19.859 5.668 1 92 151 SER B C 1
ATOM 3405 O O . SER B 1 151 ? 1.762 20.531 4.746 1 92 151 SER B O 1
ATOM 3407 N N . ALA B 1 152 ? 2.893 20.391 6.695 1 95.94 152 ALA B N 1
ATOM 3408 C CA . ALA B 1 152 ? 3.068 21.844 6.824 1 95.94 152 ALA B CA 1
ATOM 3409 C C . ALA B 1 152 ? 3.85 22.406 5.641 1 95.94 152 ALA B C 1
ATOM 3411 O O . ALA B 1 152 ? 3.443 23.406 5.035 1 95.94 152 ALA B O 1
ATOM 3412 N N . LEU B 1 153 ? 4.934 21.75 5.32 1 96.88 153 LEU B N 1
ATOM 3413 C CA . LEU B 1 153 ? 5.801 22.25 4.258 1 96.88 153 LEU B CA 1
ATOM 3414 C C . LEU B 1 153 ? 5.109 22.156 2.9 1 96.88 153 LEU B C 1
ATOM 3416 O O . LEU B 1 153 ? 5.172 23.094 2.104 1 96.88 153 LEU B O 1
ATOM 3420 N N . GLU B 1 154 ? 4.477 21.094 2.641 1 93.69 154 GLU B N 1
ATOM 3421 C CA . GLU B 1 154 ? 3.773 20.906 1.375 1 93.69 154 GLU B CA 1
ATOM 3422 C C . GLU B 1 154 ? 2.662 21.938 1.214 1 93.69 154 GLU B C 1
ATOM 3424 O O . GLU B 1 154 ? 2.514 22.547 0.148 1 93.69 154 GLU B O 1
ATOM 3429 N N . GLU B 1 155 ? 1.937 22.172 2.217 1 94.25 155 GLU B N 1
ATOM 3430 C CA . GLU B 1 155 ? 0.826 23.125 2.148 1 94.25 155 GLU B CA 1
ATOM 3431 C C . GLU B 1 155 ? 1.327 24.562 2.08 1 94.25 155 GLU B C 1
ATOM 3433 O O . GLU B 1 155 ? 0.702 25.406 1.445 1 94.25 155 GLU B O 1
ATOM 3438 N N . ALA B 1 156 ? 2.461 24.828 2.711 1 97.56 156 ALA B N 1
ATOM 3439 C CA . ALA B 1 156 ? 3.088 26.125 2.564 1 97.56 156 ALA B CA 1
ATOM 3440 C C . ALA B 1 156 ? 3.443 26.406 1.107 1 97.56 156 ALA B C 1
ATOM 3442 O O . ALA B 1 156 ? 3.137 27.484 0.582 1 97.56 156 ALA B O 1
ATOM 3443 N N . ILE B 1 157 ? 4.027 25.484 0.451 1 96.75 157 ILE B N 1
ATOM 3444 C CA . ILE B 1 157 ? 4.395 25.609 -0.955 1 96.75 157 ILE B CA 1
ATOM 3445 C C . ILE B 1 157 ? 3.143 25.859 -1.795 1 96.75 157 ILE B C 1
ATOM 3447 O O . ILE B 1 157 ? 3.125 26.766 -2.641 1 96.75 157 ILE B O 1
ATOM 3451 N N . TYR B 1 158 ? 2.133 25.156 -1.556 1 94.75 158 TYR B N 1
ATOM 3452 C CA . TYR B 1 158 ? 0.89 25.297 -2.309 1 94.75 158 TYR B CA 1
ATOM 3453 C C . TYR B 1 158 ? 0.299 26.688 -2.152 1 94.75 158 TYR B C 1
ATOM 3455 O O . TYR B 1 158 ? -0.16 27.281 -3.127 1 94.75 158 TYR B O 1
ATOM 3463 N N . LEU B 1 159 ? 0.3 27.203 -0.981 1 97.38 159 LEU B N 1
ATOM 3464 C CA . LEU B 1 159 ? -0.317 28.484 -0.672 1 97.38 159 LEU B CA 1
ATOM 3465 C C . LEU B 1 159 ? 0.395 29.625 -1.403 1 97.38 159 LEU B C 1
ATOM 3467 O O . LEU B 1 159 ? -0.185 30.688 -1.615 1 97.38 159 LEU B O 1
ATOM 3471 N N . THR B 1 160 ? 1.617 29.438 -1.816 1 97.69 160 THR B N 1
ATOM 3472 C CA . THR B 1 160 ? 2.369 30.469 -2.512 1 97.69 160 THR B CA 1
ATOM 3473 C C . THR B 1 160 ? 1.781 30.719 -3.896 1 97.69 160 THR B C 1
ATOM 3475 O O . THR B 1 160 ? 2.1 31.734 -4.535 1 97.69 160 THR B O 1
ATOM 3478 N N . LYS B 1 161 ? 0.934 29.844 -4.332 1 94.62 161 LYS B N 1
ATOM 3479 C CA . LYS B 1 161 ? 0.247 30.047 -5.605 1 94.62 161 LYS B CA 1
ATOM 3480 C C . LYS B 1 161 ? -0.74 31.203 -5.52 1 94.62 161 LYS B C 1
ATOM 3482 O O . LYS B 1 161 ? -1.132 31.781 -6.539 1 94.62 161 LYS B O 1
ATOM 3487 N N . PHE B 1 162 ? -1.147 31.5 -4.336 1 95.12 162 PHE B N 1
ATOM 3488 C CA . PHE B 1 162 ? -2.172 32.531 -4.129 1 95.12 162 PHE B CA 1
ATOM 3489 C C . PHE B 1 162 ? -1.633 33.656 -3.287 1 95.12 162 PHE B C 1
ATOM 3491 O O . PHE B 1 162 ? -1.671 34.812 -3.711 1 95.12 162 PHE B O 1
ATOM 3498 N N . ALA B 1 163 ? -1.017 33.344 -2.176 1 97.19 163 ALA B N 1
ATOM 3499 C CA . ALA B 1 163 ? -0.579 34.344 -1.199 1 97.19 163 ALA B CA 1
ATOM 3500 C C . ALA B 1 163 ? 0.638 35.125 -1.708 1 97.19 163 ALA B C 1
ATOM 3502 O O . ALA B 1 163 ? 1.48 34.562 -2.416 1 97.19 163 ALA B O 1
ATOM 3503 N N . LYS B 1 164 ? 0.686 36.375 -1.306 1 97.81 164 LYS B N 1
ATOM 3504 C CA . LYS B 1 164 ? 1.856 37.188 -1.605 1 97.81 164 LYS B CA 1
ATOM 3505 C C . LYS B 1 164 ? 3.086 36.688 -0.854 1 97.81 164 LYS B C 1
ATOM 3507 O O . LYS B 1 164 ? 4.199 36.719 -1.379 1 97.81 164 LYS B O 1
ATOM 3512 N N . LYS B 1 165 ? 2.893 36.219 0.328 1 98.5 165 LYS B N 1
ATOM 3513 C CA . LYS B 1 165 ? 3.951 35.719 1.203 1 98.5 165 LYS B CA 1
ATOM 3514 C C . LYS B 1 165 ? 3.412 34.688 2.186 1 98.5 165 LYS B C 1
ATOM 3516 O O . LYS B 1 165 ? 2.305 34.844 2.707 1 98.5 165 LYS B O 1
ATOM 3521 N N . VAL B 1 166 ? 4.215 33.594 2.406 1 98.81 166 VAL B N 1
ATOM 3522 C CA . VAL B 1 166 ? 3.879 32.562 3.377 1 98.81 166 VAL B CA 1
ATOM 3523 C C . VAL B 1 166 ? 4.922 32.562 4.492 1 98.81 166 VAL B C 1
ATOM 3525 O O . VAL B 1 166 ? 6.117 32.375 4.227 1 98.81 166 VAL B O 1
ATOM 3528 N N . HIS B 1 167 ? 4.449 32.781 5.711 1 98.88 167 HIS B N 1
ATOM 3529 C CA . HIS B 1 167 ? 5.301 32.688 6.891 1 98.88 167 HIS B CA 1
ATOM 3530 C C . HIS B 1 167 ? 5.191 31.297 7.512 1 98.88 167 HIS B C 1
ATOM 3532 O O . HIS B 1 167 ? 4.133 30.922 8.023 1 98.88 167 HIS B O 1
ATOM 3538 N N . LEU B 1 168 ? 6.246 30.516 7.41 1 98.69 168 LEU B N 1
ATOM 3539 C CA . LEU B 1 168 ? 6.293 29.188 7.984 1 98.69 168 LEU B CA 1
ATOM 3540 C C . LEU B 1 168 ? 6.84 29.219 9.406 1 98.69 168 LEU B C 1
ATOM 3542 O O . LEU B 1 168 ? 8.016 29.516 9.617 1 98.69 168 LEU B O 1
ATOM 3546 N N . ILE B 1 169 ? 5.961 28.969 10.375 1 98.75 169 ILE B N 1
ATOM 3547 C CA . ILE B 1 169 ? 6.289 29.062 11.789 1 98.75 169 ILE B CA 1
ATOM 3548 C C . ILE B 1 169 ? 6.625 27.672 12.328 1 98.75 169 ILE B C 1
ATOM 3550 O O . ILE B 1 169 ? 5.785 26.766 12.305 1 98.75 169 ILE B O 1
ATOM 3554 N N . VAL B 1 170 ? 7.867 27.484 12.859 1 98.31 170 VAL B N 1
ATOM 3555 C CA . VAL B 1 170 ? 8.344 26.188 13.336 1 98.31 170 VAL B CA 1
ATOM 3556 C C . VAL B 1 170 ? 8.852 26.328 14.773 1 98.31 170 VAL B C 1
ATOM 3558 O O . VAL B 1 170 ? 9.719 27.156 15.055 1 98.31 170 VAL B O 1
ATOM 3561 N N . ARG B 1 171 ? 8.359 25.531 15.641 1 97.12 171 ARG B N 1
ATOM 3562 C CA . ARG B 1 171 ? 8.68 25.625 17.062 1 97.12 171 ARG B CA 1
ATOM 3563 C C . ARG B 1 171 ? 10.148 25.281 17.312 1 97.12 171 ARG B C 1
ATOM 3565 O O . ARG B 1 171 ? 10.773 25.828 18.234 1 97.12 171 ARG B O 1
ATOM 3572 N N . ARG B 1 172 ? 10.719 24.375 16.516 1 96.31 172 ARG B N 1
ATOM 3573 C CA . ARG B 1 172 ? 12.102 23.922 16.641 1 96.31 172 ARG B CA 1
ATOM 3574 C C . ARG B 1 172 ? 12.992 24.594 15.602 1 96.31 172 ARG B C 1
ATOM 3576 O O . ARG B 1 172 ? 12.531 25.453 14.844 1 96.31 172 ARG B O 1
ATOM 3583 N N . ASP B 1 173 ? 14.266 24.219 15.617 1 95.44 173 ASP B N 1
ATOM 3584 C CA . ASP B 1 173 ? 15.219 24.828 14.688 1 95.44 173 ASP B CA 1
ATOM 3585 C C . ASP B 1 173 ? 15.508 23.891 13.516 1 95.44 173 ASP B C 1
ATOM 3587 O O . ASP B 1 173 ? 16.516 24.031 12.828 1 95.44 173 ASP B O 1
ATOM 3591 N N . VAL B 1 174 ? 14.625 22.859 13.406 1 93.88 174 VAL B N 1
ATOM 3592 C CA . VAL B 1 174 ? 14.812 21.891 12.336 1 93.88 174 VAL B CA 1
ATOM 3593 C C . VAL B 1 174 ? 13.453 21.453 11.781 1 93.88 174 VAL B C 1
ATOM 3595 O O . VAL B 1 174 ? 12.445 21.516 12.484 1 93.88 174 VAL B O 1
ATOM 3598 N N . PHE B 1 175 ? 13.492 21.141 10.445 1 93.94 175 PHE B N 1
ATOM 3599 C CA . PHE B 1 175 ? 12.32 20.516 9.844 1 93.94 175 PHE B CA 1
ATOM 3600 C C . PHE B 1 175 ? 12.32 19 10.102 1 93.94 175 PHE B C 1
ATOM 3602 O O . PHE B 1 175 ? 13.375 18.391 10.195 1 93.94 175 PHE B O 1
ATOM 3609 N N . ARG B 1 176 ? 11.164 18.484 10.258 1 90.06 176 ARG B N 1
ATOM 3610 C CA . ARG B 1 176 ? 10.984 17.031 10.32 1 90.06 176 ARG B CA 1
ATOM 3611 C C . ARG B 1 176 ? 10.367 16.5 9.031 1 90.06 176 ARG B C 1
ATOM 3613 O O . ARG B 1 176 ? 9.734 15.438 9.031 1 90.06 176 ARG B O 1
ATOM 3620 N N . ALA B 1 177 ? 10.547 17.156 7.93 1 92.56 177 ALA B N 1
ATOM 3621 C CA . ALA B 1 177 ? 10 16.797 6.625 1 92.56 177 ALA B CA 1
ATOM 3622 C C . ALA B 1 177 ? 11.07 16.172 5.742 1 92.56 177 ALA B C 1
ATOM 3624 O O . ALA B 1 177 ? 12.266 16.25 6.035 1 92.56 177 ALA B O 1
ATOM 3625 N N . ASP B 1 178 ? 10.602 15.477 4.699 1 91.69 178 ASP B N 1
ATOM 3626 C CA . ASP B 1 178 ? 11.508 14.906 3.703 1 91.69 178 ASP B CA 1
ATOM 3627 C C . ASP B 1 178 ? 12.398 15.984 3.096 1 91.69 178 ASP B C 1
ATOM 3629 O O . ASP B 1 178 ? 11.969 17.125 2.895 1 91.69 178 ASP B O 1
ATOM 3633 N N . LYS B 1 179 ? 13.602 15.555 2.752 1 92.38 179 LYS B N 1
ATOM 3634 C CA . LYS B 1 179 ? 14.602 16.484 2.232 1 92.38 179 LYS B CA 1
ATOM 3635 C C . LYS B 1 179 ? 14.102 17.172 0.966 1 92.38 179 LYS B C 1
ATOM 3637 O O . LYS B 1 179 ? 14.305 18.375 0.791 1 92.38 179 LYS B O 1
ATOM 3642 N N . ILE B 1 180 ? 13.477 16.453 0.151 1 90.62 180 ILE B N 1
ATOM 3643 C CA . ILE B 1 180 ? 13.031 17 -1.126 1 90.62 180 ILE B CA 1
ATOM 3644 C C . ILE B 1 180 ? 12.039 18.141 -0.881 1 90.62 180 ILE B C 1
ATOM 3646 O O . ILE B 1 180 ? 12.062 19.156 -1.59 1 90.62 180 ILE B O 1
ATOM 3650 N N . ILE B 1 181 ? 11.203 17.984 0.085 1 93.25 181 ILE B N 1
ATOM 3651 C CA . ILE B 1 181 ? 10.211 19 0.4 1 93.25 181 ILE B CA 1
ATOM 3652 C C . ILE B 1 181 ? 10.898 20.203 1.043 1 93.25 181 ILE B C 1
ATOM 3654 O O . ILE B 1 181 ? 10.562 21.344 0.747 1 93.25 181 ILE B O 1
ATOM 3658 N N . GLN B 1 182 ? 11.836 19.953 1.874 1 95.69 182 GLN B N 1
ATOM 3659 C CA . GLN B 1 182 ? 12.625 21.031 2.475 1 95.69 182 GLN B CA 1
ATOM 3660 C C . GLN B 1 182 ? 13.312 21.875 1.403 1 95.69 182 GLN B C 1
ATOM 3662 O O . GLN B 1 182 ? 13.305 23.094 1.473 1 95.69 182 GLN B O 1
ATOM 3667 N N . ASP B 1 183 ? 13.875 21.156 0.434 1 95.25 183 ASP B N 1
ATOM 3668 C CA . ASP B 1 183 ? 14.562 21.844 -0.662 1 95.25 183 ASP B CA 1
ATOM 3669 C C . ASP B 1 183 ? 13.602 22.75 -1.417 1 95.25 183 ASP B C 1
ATOM 3671 O O . ASP B 1 183 ? 13.961 23.875 -1.769 1 95.25 183 ASP B O 1
ATOM 3675 N N . HIS B 1 184 ? 12.406 22.297 -1.626 1 94.44 184 HIS B N 1
ATOM 3676 C CA . HIS B 1 184 ? 11.406 23.109 -2.322 1 94.44 184 HIS B CA 1
ATOM 3677 C C . HIS B 1 184 ? 11.039 24.344 -1.517 1 94.44 184 HIS B C 1
ATOM 3679 O O . HIS B 1 184 ? 10.859 25.422 -2.08 1 94.44 184 HIS B O 1
ATOM 3685 N N . VAL B 1 185 ? 10.953 24.188 -0.193 1 97 185 VAL B N 1
ATOM 3686 C CA . VAL B 1 185 ? 10.617 25.297 0.691 1 97 185 VAL B CA 1
ATOM 3687 C C . VAL B 1 185 ? 11.75 26.328 0.68 1 97 185 VAL B C 1
ATOM 3689 O O . VAL B 1 185 ? 11.508 27.531 0.541 1 97 185 VAL B O 1
ATOM 3692 N N . GLN B 1 186 ? 12.914 25.859 0.717 1 96.69 186 GLN B N 1
ATOM 3693 C CA . GLN B 1 186 ? 14.078 26.734 0.786 1 96.69 186 GLN B CA 1
ATOM 3694 C C . GLN B 1 186 ? 14.305 27.453 -0.538 1 96.69 186 GLN B C 1
ATOM 3696 O O . GLN B 1 186 ? 14.836 28.562 -0.56 1 96.69 186 GLN B O 1
ATOM 3701 N N . ALA B 1 187 ? 13.828 26.875 -1.573 1 96.56 187 ALA B N 1
ATOM 3702 C CA . ALA B 1 187 ? 14.023 27.438 -2.904 1 96.56 187 ALA B CA 1
ATOM 3703 C C . ALA B 1 187 ? 12.891 28.406 -3.26 1 96.56 187 ALA B C 1
ATOM 3705 O O . ALA B 1 187 ? 12.93 29.062 -4.301 1 96.56 187 ALA B O 1
ATOM 3706 N N . ASN B 1 188 ? 11.875 28.562 -2.436 1 97.56 188 ASN B N 1
ATOM 3707 C CA . ASN B 1 188 ? 10.703 29.375 -2.727 1 97.56 188 ASN B CA 1
ATOM 3708 C C . ASN B 1 188 ? 10.836 30.766 -2.123 1 97.56 188 ASN B C 1
ATOM 3710 O O . ASN B 1 188 ? 10.773 30.938 -0.902 1 97.56 188 ASN B O 1
ATOM 3714 N N . ASP B 1 189 ? 10.898 31.797 -2.932 1 97.44 189 ASP B N 1
ATOM 3715 C CA . ASP B 1 189 ? 11.18 33.156 -2.494 1 97.44 189 ASP B CA 1
ATOM 3716 C C . ASP B 1 189 ? 9.977 33.75 -1.772 1 97.44 189 ASP B C 1
ATOM 3718 O O . ASP B 1 189 ? 10.102 34.781 -1.107 1 97.44 189 ASP B O 1
ATOM 3722 N N . LYS B 1 190 ? 8.875 33.125 -1.884 1 98.31 190 LYS B N 1
ATOM 3723 C CA . LYS B 1 190 ? 7.676 33.625 -1.238 1 98.31 190 LYS B CA 1
ATOM 3724 C C . LYS B 1 190 ? 7.523 33.062 0.174 1 98.31 190 LYS B C 1
ATOM 3726 O O . LYS B 1 190 ? 6.625 33.469 0.914 1 98.31 190 LYS B O 1
ATOM 3731 N N . ILE B 1 191 ? 8.414 32.188 0.597 1 98.75 191 ILE B N 1
ATOM 3732 C CA . ILE B 1 191 ? 8.297 31.562 1.913 1 98.75 191 ILE B CA 1
ATOM 3733 C C . ILE B 1 191 ? 9.352 32.125 2.854 1 98.75 191 ILE B C 1
ATOM 3735 O O . ILE B 1 191 ? 10.539 32.156 2.523 1 98.75 191 ILE B O 1
ATOM 3739 N N . GLU B 1 192 ? 8.945 32.688 3.914 1 98.69 192 GLU B N 1
ATOM 3740 C CA . GLU B 1 192 ? 9.812 33.094 5.008 1 98.69 192 GLU B CA 1
ATOM 3741 C C . GLU B 1 192 ? 9.719 32.125 6.188 1 98.69 192 GLU B C 1
ATOM 3743 O O . GLU B 1 192 ? 8.633 31.922 6.73 1 98.69 192 GLU B O 1
ATOM 3748 N N . ILE B 1 193 ? 10.828 31.594 6.645 1 98.56 193 ILE B N 1
ATOM 3749 C CA . ILE B 1 193 ? 10.852 30.578 7.703 1 98.56 193 ILE B CA 1
ATOM 3750 C C . ILE B 1 193 ? 11.141 31.25 9.047 1 98.56 193 ILE B C 1
ATOM 3752 O O . ILE B 1 193 ? 12.078 32.062 9.164 1 98.56 193 ILE B O 1
ATOM 3756 N N . HIS B 1 194 ? 10.297 31.047 9.984 1 98.31 194 HIS B N 1
ATOM 3757 C CA . HIS B 1 194 ? 10.484 31.484 11.359 1 98.31 194 HIS B CA 1
ATOM 3758 C C . HIS B 1 194 ? 10.742 30.297 12.289 1 98.31 194 HIS B C 1
ATOM 3760 O O . HIS B 1 194 ? 9.797 29.75 12.867 1 98.31 194 HIS B O 1
ATOM 3766 N N . PHE B 1 195 ? 11.992 29.938 12.445 1 97.81 195 PHE B N 1
ATOM 3767 C CA . PHE B 1 195 ? 12.359 28.875 13.367 1 97.81 195 PHE B CA 1
ATOM 3768 C C . PHE B 1 195 ? 12.25 29.344 14.812 1 97.81 195 PHE B C 1
ATOM 3770 O O . PHE B 1 195 ? 12.25 30.547 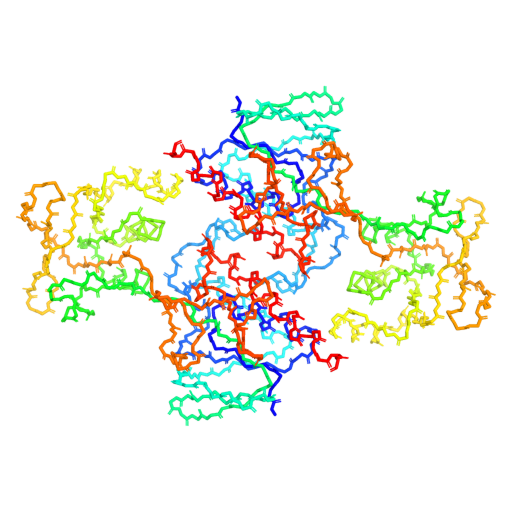15.078 1 97.81 195 PHE B O 1
ATOM 3777 N N . LEU B 1 196 ? 12.133 28.438 15.734 1 98 196 LEU B N 1
ATOM 3778 C CA . LEU B 1 196 ? 12.125 28.703 17.172 1 98 196 LEU B CA 1
ATOM 3779 C C . LEU B 1 196 ? 11.047 29.719 17.531 1 98 196 LEU B C 1
ATOM 3781 O O . LEU B 1 196 ? 11.289 30.641 18.297 1 98 196 LEU B O 1
ATOM 3785 N N . LYS B 1 197 ? 9.883 29.578 16.891 1 98.25 197 LYS B N 1
ATOM 3786 C CA . LYS B 1 197 ? 8.695 30.375 17.172 1 98.25 197 LYS B CA 1
ATOM 3787 C C . LYS B 1 197 ? 7.465 29.484 17.328 1 98.25 197 LYS B C 1
ATOM 3789 O O . LYS B 1 197 ? 7.309 28.5 16.594 1 98.25 197 LYS B O 1
ATOM 3794 N N . LYS B 1 198 ? 6.691 29.734 18.266 1 97.94 198 LYS B N 1
ATOM 3795 C CA . LYS B 1 198 ? 5.43 29.016 18.422 1 97.94 198 LYS B CA 1
ATOM 3796 C C . LYS B 1 198 ? 4.262 30 18.562 1 97.94 198 LYS B C 1
ATOM 3798 O O . LYS B 1 198 ? 4.422 31.094 19.078 1 97.94 198 LYS B O 1
ATOM 3803 N N . PRO B 1 199 ? 3.09 29.609 18.109 1 98.5 199 PRO B N 1
ATOM 3804 C CA . PRO B 1 199 ? 1.937 30.5 18.234 1 98.5 199 PRO B CA 1
ATOM 3805 C C . PRO B 1 199 ? 1.562 30.781 19.703 1 98.5 199 PRO B C 1
ATOM 3807 O O . PRO B 1 199 ? 1.625 29.875 20.531 1 98.5 199 PRO B O 1
ATOM 3810 N N . HIS B 1 200 ? 1.19 31.984 19.984 1 98.38 200 HIS B N 1
ATOM 3811 C CA . HIS B 1 200 ? 0.79 32.375 21.328 1 98.38 200 HIS B CA 1
ATOM 3812 C C . HIS B 1 200 ? -0.696 32.719 21.375 1 98.38 200 HIS B C 1
ATOM 3814 O O . HIS B 1 200 ? -1.434 32.188 22.203 1 98.38 200 HIS B O 1
ATOM 3820 N N . HIS B 1 201 ? -1.173 33.625 20.625 1 98.5 201 HIS B N 1
ATOM 3821 C CA . HIS B 1 201 ? -2.584 33.969 20.469 1 98.5 201 HIS B CA 1
ATOM 3822 C C . HIS B 1 201 ? -2.838 34.688 19.125 1 98.5 201 HIS B C 1
ATOM 3824 O O . HIS B 1 201 ? -1.895 35.031 18.422 1 98.5 201 HIS B O 1
ATOM 3830 N N . LEU B 1 202 ? -4.105 34.75 18.75 1 98.69 202 LEU B N 1
ATOM 3831 C CA . LEU B 1 202 ? -4.48 35.438 17.516 1 98.69 202 LEU B CA 1
ATOM 3832 C C . LEU B 1 202 ? -5.062 36.812 17.828 1 98.69 202 LEU B C 1
ATOM 3834 O O . LEU B 1 202 ? -5.711 37 18.859 1 98.69 202 LEU B O 1
ATOM 3838 N N . ILE B 1 203 ? -4.797 37.75 16.953 1 98.44 203 ILE B N 1
ATOM 3839 C CA . ILE B 1 203 ? -5.336 39.094 17.047 1 98.44 203 ILE B CA 1
ATOM 3840 C C . ILE B 1 203 ? -6.359 39.312 15.93 1 98.44 203 ILE B C 1
ATOM 3842 O O . ILE B 1 203 ? -6.074 39.062 14.758 1 98.44 203 ILE B O 1
ATOM 3846 N N . ALA B 1 204 ? -7.527 39.812 16.312 1 97.94 204 ALA B N 1
ATOM 3847 C CA . ALA B 1 204 ? -8.617 40 15.352 1 97.94 204 ALA B CA 1
ATOM 3848 C C . ALA B 1 204 ? -8.875 41.469 15.078 1 97.94 204 ALA B C 1
ATOM 3850 O O . ALA B 1 204 ? -8.68 42.312 15.961 1 97.94 204 ALA B O 1
ATOM 3851 N N . LYS B 1 205 ? -9.18 41.781 13.906 1 97.12 205 LYS B N 1
ATOM 3852 C CA . LYS B 1 205 ? -9.766 43.031 13.469 1 97.12 205 LYS B CA 1
ATOM 3853 C C . LYS B 1 205 ? -11.016 42.812 12.625 1 97.12 205 LYS B C 1
ATOM 3855 O O . LYS B 1 205 ? -10.984 42.031 11.656 1 97.12 205 LYS B O 1
ATOM 3860 N N . 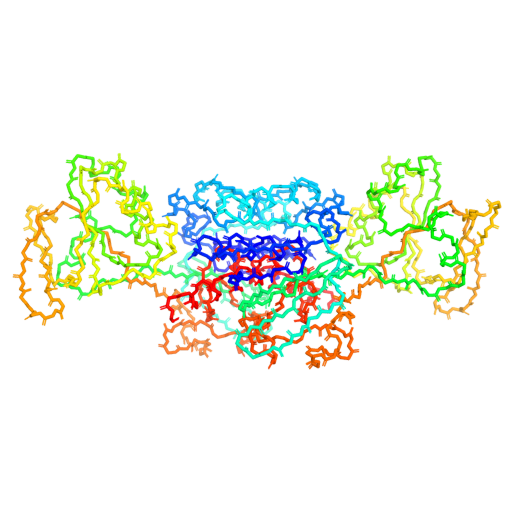ASP B 1 206 ? -12.211 43.406 12.93 1 95.88 206 ASP B N 1
ATOM 3861 C CA . ASP B 1 206 ? -13.477 43.25 12.227 1 95.88 206 ASP B CA 1
ATOM 3862 C C . ASP B 1 206 ? -13.859 41.75 12.125 1 95.88 206 ASP B C 1
ATOM 3864 O O . ASP B 1 206 ? -14.211 41.281 11.047 1 95.88 206 ASP B O 1
ATOM 3868 N N . ASN B 1 207 ? -13.531 41.031 13.133 1 95.62 207 ASN B N 1
ATOM 3869 C CA . ASN B 1 207 ? -13.898 39.625 13.297 1 95.62 207 ASN B CA 1
ATOM 3870 C C . ASN B 1 207 ? -13.109 38.719 12.352 1 95.62 207 ASN B C 1
ATOM 3872 O O . ASN B 1 207 ? -13.555 37.625 12.023 1 95.62 207 ASN B O 1
ATOM 3876 N N . LYS B 1 208 ? -12 39.219 11.953 1 98 208 LYS B N 1
ATOM 3877 C CA . LYS B 1 208 ? -11.094 38.438 11.117 1 98 208 LYS B CA 1
ATOM 3878 C C . LYS B 1 208 ? -9.664 38.5 11.664 1 98 208 LYS B C 1
ATOM 3880 O O . LYS B 1 208 ? -9.289 39.469 12.336 1 98 208 LYS B O 1
ATOM 3885 N N . VAL B 1 209 ? -8.914 37.469 11.305 1 98.5 209 VAL B N 1
ATOM 3886 C CA . VAL B 1 209 ? -7.516 37.438 11.711 1 98.5 209 VAL B CA 1
ATOM 3887 C C . VAL B 1 209 ? -6.797 38.688 11.172 1 98.5 209 VAL B C 1
ATOM 3889 O O . VAL B 1 209 ? -6.91 39 9.984 1 98.5 209 VAL B O 1
ATOM 3892 N N . ALA B 1 210 ? -6.059 39.375 12.039 1 98.5 210 ALA B N 1
ATOM 3893 C CA . ALA B 1 210 ? -5.25 40.531 11.633 1 98.5 210 ALA B CA 1
ATOM 3894 C C . ALA B 1 210 ? -3.768 40.281 11.906 1 98.5 210 ALA B C 1
ATOM 3896 O O . ALA B 1 210 ? -2.902 40.844 11.25 1 98.5 210 ALA B O 1
ATOM 3897 N N . ALA B 1 211 ? -3.557 39.438 12.859 1 98.69 211 ALA B N 1
ATOM 3898 C CA . ALA B 1 211 ? -2.182 39.062 13.203 1 98.69 211 ALA B CA 1
ATOM 3899 C C . ALA B 1 211 ? -2.133 37.812 14.039 1 98.69 211 ALA B C 1
ATOM 3901 O O . ALA B 1 211 ? -3.145 37.375 14.602 1 98.69 211 ALA B O 1
ATOM 3902 N N . ILE B 1 212 ? -0.995 37.156 14.062 1 98.75 212 ILE B N 1
ATOM 3903 C CA . ILE B 1 212 ? -0.699 36.062 14.984 1 98.75 212 ILE B CA 1
ATOM 3904 C C . ILE B 1 212 ? 0.46 36.469 15.898 1 98.75 212 ILE B C 1
ATOM 3906 O O . ILE B 1 212 ? 1.485 36.969 15.422 1 98.75 212 ILE B O 1
ATOM 3910 N N . ALA B 1 213 ? 0.239 36.375 17.156 1 98.75 213 ALA B N 1
ATOM 3911 C CA . ALA B 1 213 ? 1.327 36.562 18.109 1 98.75 213 ALA B CA 1
ATOM 3912 C C . ALA B 1 213 ? 2.18 35.312 18.234 1 98.75 213 ALA B C 1
ATOM 3914 O O . ALA B 1 213 ? 1.648 34.188 18.359 1 98.75 213 ALA B O 1
ATOM 3915 N N . LEU B 1 214 ? 3.453 35.5 18.172 1 98.62 214 LEU B N 1
ATOM 3916 C CA . LEU B 1 214 ? 4.402 34.406 18.219 1 98.62 214 LEU B CA 1
ATOM 3917 C C . LEU B 1 214 ? 5.281 34.5 19.469 1 98.62 214 LEU B C 1
ATOM 3919 O O . LEU B 1 214 ? 5.734 35.594 19.828 1 98.62 214 LEU B O 1
ATOM 3923 N N . GLU B 1 215 ? 5.434 33.375 20.094 1 98.38 215 GLU B N 1
ATOM 3924 C CA . GLU B 1 215 ? 6.34 33.281 21.234 1 98.38 215 GLU B CA 1
ATOM 3925 C C . GLU B 1 215 ? 7.664 32.625 20.828 1 98.38 215 GLU B C 1
ATOM 3927 O O . GLU B 1 215 ? 7.676 31.594 20.156 1 98.38 215 GLU B O 1
ATOM 3932 N N . ASP B 1 216 ? 8.75 33.281 21.219 1 97.62 216 ASP B N 1
ATOM 3933 C CA . ASP B 1 216 ? 10.07 32.688 20.984 1 97.62 216 ASP B CA 1
ATOM 3934 C C . ASP B 1 216 ? 10.289 31.469 21.875 1 97.62 216 ASP B C 1
ATOM 3936 O O . ASP B 1 216 ? 10.117 31.531 23.094 1 97.62 216 ASP B O 1
ATOM 3940 N N . SER B 1 217 ? 10.734 30.438 21.219 1 95.38 217 SER B N 1
ATOM 3941 C CA . SER B 1 217 ? 10.828 29.172 21.938 1 95.38 217 SER B CA 1
ATOM 3942 C C . SER B 1 217 ? 11.992 29.172 22.922 1 95.38 217 SER B C 1
ATOM 3944 O O . SER B 1 217 ? 12.023 28.375 23.859 1 95.38 217 SER B O 1
ATOM 3946 N N . LYS B 1 218 ? 12.906 30.078 22.703 1 95.06 218 LYS B N 1
ATOM 3947 C CA . LYS B 1 218 ? 14.078 30.156 23.578 1 95.06 218 LYS B CA 1
ATOM 3948 C C . LYS B 1 218 ? 13.914 31.234 24.641 1 95.06 218 LYS B C 1
ATOM 3950 O O . LYS B 1 218 ? 14.156 30.984 25.828 1 95.06 218 LYS B O 1
ATOM 3955 N N . THR B 1 219 ? 13.398 32.438 24.297 1 95.56 219 THR B N 1
ATOM 3956 C CA . THR B 1 219 ? 13.406 33.562 25.203 1 95.56 219 THR B CA 1
ATOM 3957 C C . THR B 1 219 ? 12.039 33.781 25.828 1 95.56 219 THR B C 1
ATOM 3959 O O . THR B 1 219 ? 11.914 34.438 26.859 1 95.56 219 THR B O 1
ATOM 3962 N N . GLY B 1 220 ? 10.969 33.375 25.141 1 96 220 GLY B N 1
ATOM 3963 C CA . GLY B 1 220 ? 9.617 33.562 25.625 1 96 220 GLY B CA 1
ATOM 3964 C C . GLY B 1 220 ? 9.031 34.906 25.219 1 96 220 GLY B C 1
ATOM 3965 O O . GLY B 1 220 ? 7.875 35.219 25.531 1 96 220 GLY B O 1
ATOM 3966 N N . GLU B 1 221 ? 9.82 35.656 24.578 1 97.44 221 GLU B N 1
ATOM 3967 C CA . GLU B 1 221 ? 9.344 36.938 24.109 1 97.44 221 GLU B CA 1
ATOM 3968 C C . GLU B 1 221 ? 8.234 36.781 23.078 1 97.44 221 GLU B C 1
ATOM 3970 O O . GLU B 1 221 ? 8.289 35.906 22.219 1 97.44 221 GLU B O 1
ATOM 3975 N N . VAL B 1 222 ? 7.273 37.656 23.219 1 98.19 222 VAL B N 1
ATOM 3976 C CA . VAL B 1 222 ? 6.121 37.594 22.328 1 98.19 222 VAL B CA 1
ATOM 3977 C C . VAL B 1 222 ? 6.188 38.719 21.312 1 98.19 222 VAL B C 1
ATOM 3979 O O . VAL B 1 222 ? 6.5 39.875 21.672 1 98.19 222 VAL B O 1
ATOM 3982 N N . SER B 1 223 ? 6.047 38.438 20.062 1 98.19 223 SER B N 1
ATOM 3983 C CA . SER B 1 223 ? 5.984 39.406 18.984 1 98.19 223 SER B CA 1
ATOM 3984 C C . SER B 1 223 ? 4.789 39.156 18.062 1 98.19 223 SER B C 1
ATOM 3986 O O . SER B 1 223 ? 4.246 38.062 18.047 1 98.19 223 SER B O 1
ATOM 3988 N N . GLU B 1 224 ? 4.398 40.188 17.375 1 98.38 224 GLU B N 1
ATOM 3989 C CA . GLU B 1 224 ? 3.242 40.062 16.5 1 98.38 224 GLU B CA 1
ATOM 3990 C C . GLU B 1 224 ? 3.668 39.969 15.031 1 98.38 224 GLU B C 1
ATOM 3992 O O . GLU B 1 224 ? 4.605 40.656 14.617 1 98.38 224 GLU B O 1
ATOM 3997 N N . LEU B 1 225 ? 3.025 39.188 14.32 1 98.5 225 LEU B N 1
ATOM 3998 C CA . LEU B 1 225 ? 3.193 39.062 12.875 1 98.5 225 LEU B CA 1
ATOM 3999 C C . LEU B 1 225 ? 1.878 39.312 12.148 1 98.5 225 LEU B C 1
ATOM 4001 O O . LEU B 1 225 ? 0.903 38.562 12.344 1 98.5 225 LEU B O 1
ATOM 4005 N N . ALA B 1 226 ? 1.906 40.375 11.336 1 98.5 226 ALA B N 1
ATOM 4006 C CA . ALA B 1 226 ? 0.69 40.719 10.594 1 98.5 226 ALA B CA 1
ATOM 4007 C C . ALA B 1 226 ? 0.434 39.719 9.477 1 98.5 226 ALA B C 1
ATOM 4009 O O . ALA B 1 226 ? 1.264 39.531 8.578 1 98.5 226 ALA B O 1
ATOM 4010 N N . VAL B 1 227 ? -0.707 38.969 9.562 1 98.62 227 VAL B N 1
ATOM 4011 C CA . VAL B 1 227 ? -1.149 38.031 8.531 1 98.62 227 VAL B CA 1
ATOM 4012 C C . VAL B 1 227 ? -2.674 38.031 8.453 1 98.62 227 VAL B C 1
ATOM 4014 O O . VAL B 1 227 ? -3.352 38.375 9.43 1 98.62 227 VAL B O 1
ATOM 4017 N N . LYS B 1 228 ? -3.193 37.656 7.312 1 98.25 228 LYS B N 1
ATOM 4018 C CA . LYS B 1 228 ? -4.645 37.625 7.133 1 98.25 228 LYS B CA 1
ATOM 4019 C C . LYS B 1 228 ? -5.188 36.188 7.297 1 98.25 228 LYS B C 1
ATOM 4021 O O . LYS B 1 228 ? -6.391 36 7.473 1 98.25 228 LYS B O 1
ATOM 4026 N N . GLY B 1 229 ? -4.363 35.25 7.195 1 98.38 229 GLY B N 1
ATOM 4027 C CA . GLY B 1 229 ? -4.734 33.844 7.324 1 98.38 229 GLY B CA 1
ATOM 4028 C C . GLY B 1 229 ? -3.732 33.031 8.125 1 98.38 229 GLY B C 1
ATOM 4029 O O . GLY B 1 229 ? -2.531 33.312 8.078 1 98.38 229 GLY B O 1
ATOM 4030 N N . VAL B 1 230 ? -4.219 32.094 8.906 1 98.75 230 VAL B N 1
ATOM 4031 C CA . VAL B 1 230 ? -3.396 31.156 9.68 1 98.75 230 VAL B CA 1
ATOM 4032 C C . VAL B 1 230 ? -3.826 29.719 9.391 1 98.75 230 VAL B C 1
ATOM 4034 O O . VAL B 1 230 ? -5 29.375 9.539 1 98.75 230 VAL B O 1
ATOM 4037 N N . PHE B 1 231 ? -2.877 28.875 8.977 1 98.38 231 PHE B N 1
ATOM 4038 C CA . PHE B 1 231 ? -3.096 27.484 8.633 1 98.38 231 PHE B CA 1
ATOM 4039 C C . PHE B 1 231 ? -2.291 26.562 9.555 1 98.38 231 PHE B C 1
ATOM 4041 O O . PHE B 1 231 ? -1.104 26.328 9.32 1 98.38 231 PHE B O 1
ATOM 4048 N N . PRO B 1 232 ? -2.91 25.969 10.547 1 98.12 232 PRO B N 1
ATOM 4049 C CA . PRO B 1 232 ? -2.199 25.109 11.484 1 98.12 232 PRO B CA 1
ATOM 4050 C C . PRO B 1 232 ? -2.061 23.672 10.977 1 98.12 232 PRO B C 1
ATOM 4052 O O . PRO B 1 232 ? -3.059 23.047 10.625 1 98.12 232 PRO B O 1
ATOM 4055 N N . PHE B 1 233 ? -0.887 23.172 10.906 1 96.12 233 PHE B N 1
ATOM 4056 C CA . PHE B 1 233 ? -0.541 21.781 10.648 1 96.12 233 PHE B CA 1
ATOM 4057 C C . PHE B 1 233 ? 0.378 21.234 11.734 1 96.12 233 PHE B C 1
ATOM 4059 O O . PHE B 1 233 ? 1.522 20.875 11.461 1 96.12 233 PHE B O 1
ATOM 4066 N N . VAL B 1 234 ? -0.199 21.094 12.977 1 96.25 234 VAL B N 1
ATOM 4067 C CA . VAL B 1 234 ? 0.623 20.844 14.156 1 96.25 234 VAL B CA 1
ATOM 4068 C C . VAL B 1 234 ? 0.364 19.438 14.688 1 96.25 234 VAL B C 1
ATOM 4070 O O . VAL B 1 234 ? 0.625 19.156 15.859 1 96.25 234 VAL B O 1
ATOM 4073 N N . GLY B 1 235 ? -0.166 18.625 13.844 1 94.25 235 GLY B N 1
ATOM 4074 C CA . GLY B 1 235 ? -0.432 17.25 14.242 1 94.25 235 GLY B CA 1
ATOM 4075 C C . GLY B 1 235 ? -1.837 16.797 13.898 1 94.25 235 GLY B C 1
ATOM 4076 O O . GLY B 1 235 ? -2.604 17.531 13.281 1 94.25 235 GLY B O 1
ATOM 4077 N N . LEU B 1 236 ? -2.092 15.484 14.227 1 95.56 236 LEU B N 1
ATOM 4078 C CA . LEU B 1 236 ? -3.355 14.844 13.883 1 95.56 236 LEU B CA 1
ATOM 4079 C C . LEU B 1 236 ? -3.932 14.102 15.086 1 95.56 236 LEU B C 1
ATOM 4081 O O . LEU B 1 236 ? -3.184 13.617 15.938 1 95.56 236 LEU B O 1
ATOM 4085 N N . ASP B 1 237 ? -5.211 14.07 15.18 1 96.81 237 ASP B N 1
ATOM 4086 C CA . ASP B 1 237 ? -5.918 13.273 16.172 1 96.81 237 ASP B CA 1
ATOM 4087 C C . ASP B 1 237 ? -6.848 12.258 15.508 1 96.81 237 ASP B C 1
ATOM 4089 O O . ASP B 1 237 ? -7.574 12.594 14.57 1 96.81 237 ASP B O 1
ATOM 4093 N N . PRO B 1 238 ? -6.785 10.961 15.984 1 98.06 238 PRO B N 1
ATOM 4094 C CA . PRO B 1 238 ? -7.688 9.969 15.398 1 98.06 238 PRO B CA 1
ATOM 4095 C C . PRO B 1 238 ? -9.156 10.273 15.672 1 98.06 238 PRO B C 1
ATOM 4097 O O . PRO B 1 238 ? -9.5 10.797 16.734 1 98.06 238 PRO B O 1
ATOM 4100 N N . ILE B 1 239 ? -9.984 9.992 14.703 1 98 239 ILE B N 1
ATOM 4101 C CA . ILE B 1 239 ? -11.422 10.188 14.859 1 98 239 ILE B CA 1
ATOM 4102 C C . ILE B 1 239 ? -12.062 8.906 15.391 1 98 239 ILE B C 1
ATOM 4104 O O . ILE B 1 239 ? -12.445 8.023 14.617 1 98 239 ILE B O 1
ATOM 4108 N N . THR B 1 240 ? -12.211 8.82 16.734 1 98.38 240 THR B N 1
ATOM 4109 C CA . THR B 1 240 ? -12.609 7.551 17.328 1 98.38 240 THR B CA 1
ATOM 4110 C C . THR B 1 240 ? -13.602 7.77 18.469 1 98.38 240 THR B C 1
ATOM 4112 O O . THR B 1 240 ? -13.898 6.844 19.234 1 98.38 240 THR B O 1
ATOM 4115 N N . ASP B 1 241 ? -14.18 8.992 18.625 1 96.94 241 ASP B N 1
ATOM 4116 C CA . ASP B 1 241 ? -15.078 9.305 19.734 1 96.94 241 ASP B CA 1
ATOM 4117 C C . ASP B 1 241 ? -16.281 8.352 19.75 1 96.94 241 ASP B C 1
ATOM 4119 O O . ASP B 1 241 ? -16.75 7.961 20.812 1 96.94 241 ASP B O 1
ATOM 4123 N N . PHE B 1 242 ? -16.734 7.871 18.656 1 97.75 242 PHE B N 1
ATOM 4124 C CA . PHE B 1 242 ? -17.953 7.102 18.516 1 97.75 242 PHE B CA 1
ATOM 4125 C C . PHE B 1 242 ? -17.75 5.648 18.922 1 97.75 242 PHE B C 1
ATOM 4127 O O . PHE B 1 242 ? -18.703 4.879 19.031 1 97.75 242 PHE B O 1
ATOM 4134 N N . VAL B 1 243 ? -16.469 5.285 19.203 1 97.75 243 VAL B N 1
ATOM 4135 C CA . VAL B 1 243 ? -16.219 3.912 19.625 1 97.75 243 VAL B CA 1
ATOM 4136 C C . VAL B 1 243 ? -15.5 3.904 20.969 1 97.75 243 VAL B C 1
ATOM 4138 O O . VAL B 1 243 ? -14.875 2.912 21.344 1 97.75 243 VAL B O 1
ATOM 4141 N N . LYS B 1 244 ? -15.5 4.953 21.688 1 94.31 244 LYS B N 1
ATOM 4142 C CA . LYS B 1 244 ? -14.773 5.09 22.938 1 94.31 244 LYS B CA 1
ATOM 4143 C C . LYS B 1 244 ? -15.227 4.039 23.953 1 94.31 244 LYS B C 1
ATOM 4145 O O . LYS B 1 244 ? -14.43 3.57 24.766 1 94.31 244 LYS B O 1
ATOM 4150 N N . ASP B 1 245 ? -16.422 3.559 23.906 1 95.56 245 ASP B N 1
ATOM 4151 C CA . ASP B 1 245 ? -17 2.646 24.891 1 95.56 245 ASP B CA 1
ATOM 4152 C C . ASP B 1 245 ? -16.578 1.206 24.625 1 95.56 245 ASP B C 1
ATOM 4154 O O . ASP B 1 245 ? -16.766 0.326 25.453 1 95.56 245 ASP B O 1
ATOM 4158 N N . LEU B 1 246 ? -15.977 0.959 23.484 1 97.44 246 LEU B N 1
ATOM 4159 C CA . LEU B 1 246 ? -15.617 -0.404 23.109 1 97.44 246 LEU B CA 1
ATOM 4160 C C . LEU B 1 246 ? -14.281 -0.802 23.719 1 97.44 246 LEU B C 1
ATOM 4162 O O . LEU B 1 246 ? -13.914 -1.979 23.703 1 97.44 246 LEU B O 1
ATOM 4166 N N . GLY B 1 247 ? -13.523 0.184 24.234 1 97.19 247 GLY B N 1
ATOM 4167 C CA . GLY B 1 247 ? -12.258 -0.113 24.875 1 97.19 247 GLY B CA 1
ATOM 4168 C C . GLY B 1 247 ? -11.188 -0.594 23.922 1 97.19 247 GLY B C 1
ATOM 4169 O O . GLY B 1 247 ? -10.367 -1.441 24.266 1 97.19 247 GLY B O 1
ATOM 4170 N N . ILE B 1 248 ? -11.172 -0.08 22.703 1 98.31 248 ILE B N 1
ATOM 4171 C CA . ILE B 1 248 ? -10.281 -0.624 21.688 1 98.31 248 ILE B CA 1
ATOM 4172 C C . ILE B 1 248 ? -9.195 0.4 21.344 1 98.31 248 ILE B C 1
ATOM 4174 O O . ILE B 1 248 ? -8.406 0.197 20.422 1 98.31 248 ILE B O 1
ATOM 4178 N N . THR B 1 249 ? -9.102 1.561 22 1 98.44 249 THR B N 1
ATOM 4179 C CA . THR B 1 249 ? -8.172 2.633 21.672 1 98.44 249 THR B CA 1
ATOM 4180 C C . THR B 1 249 ? -7.035 2.705 22.688 1 98.44 249 THR B C 1
ATOM 4182 O O . THR B 1 249 ? -7.176 2.221 23.812 1 98.44 249 THR B O 1
ATOM 4185 N N . ASP B 1 250 ? -5.906 3.229 22.281 1 97.62 250 ASP B N 1
ATOM 4186 C CA . ASP B 1 250 ? -4.836 3.549 23.219 1 97.62 250 ASP B CA 1
ATOM 4187 C C . ASP B 1 250 ? -5.086 4.895 23.891 1 97.62 250 ASP B C 1
ATOM 4189 O O . ASP B 1 250 ? -6.172 5.465 23.781 1 97.62 250 ASP B O 1
ATOM 4193 N N . GLU B 1 251 ? -4.121 5.418 24.641 1 96 251 GLU B N 1
ATOM 4194 C CA . GLU B 1 251 ? -4.285 6.625 25.438 1 96 251 GLU B CA 1
ATOM 4195 C C . GLU B 1 251 ? -4.438 7.859 24.562 1 96 251 GLU B C 1
ATOM 4197 O O . GLU B 1 251 ? -4.996 8.875 24.984 1 96 251 GLU B O 1
ATOM 4202 N N . ARG B 1 252 ? -3.951 7.734 23.312 1 95.88 252 ARG B N 1
ATOM 4203 C CA . ARG B 1 252 ? -4.008 8.875 22.406 1 95.88 252 ARG B CA 1
ATOM 4204 C C . ARG B 1 252 ? -5.242 8.797 21.516 1 95.88 252 ARG B C 1
ATOM 4206 O O . ARG B 1 252 ? -5.469 9.688 20.688 1 95.88 252 ARG B O 1
ATOM 4213 N N . GLY B 1 253 ? -5.977 7.734 21.609 1 97.69 253 GLY B N 1
ATOM 4214 C CA . GLY B 1 253 ? -7.219 7.598 20.859 1 97.69 253 GLY B CA 1
ATOM 4215 C C . GLY B 1 253 ? -7.074 6.746 19.609 1 97.69 253 GLY B C 1
ATOM 4216 O O . GLY B 1 253 ? -8.055 6.484 18.906 1 97.69 253 GLY B O 1
ATOM 4217 N N . TYR B 1 254 ? -5.883 6.297 19.297 1 98.5 254 TYR B N 1
ATOM 4218 C CA . TYR B 1 254 ? -5.688 5.438 18.141 1 98.5 254 TYR B CA 1
ATOM 4219 C C . TYR B 1 254 ? -6.176 4.023 18.422 1 98.5 254 TYR B C 1
ATOM 4221 O O . TYR B 1 254 ? -6.012 3.51 19.531 1 98.5 254 TYR B O 1
ATOM 4229 N N . ILE B 1 255 ? -6.668 3.406 17.453 1 98.81 255 ILE B N 1
ATOM 4230 C CA . ILE B 1 255 ? -7.215 2.066 17.625 1 98.81 255 ILE B CA 1
ATOM 4231 C C . ILE B 1 255 ? -6.094 1.035 17.562 1 98.81 255 ILE B C 1
ATOM 4233 O O . ILE B 1 255 ? -5.266 1.066 16.656 1 98.81 255 ILE B O 1
ATOM 4237 N N . ILE B 1 256 ? -6.062 0.135 18.531 1 98.62 256 ILE B N 1
ATOM 4238 C CA . ILE B 1 256 ? -5.066 -0.927 18.594 1 98.62 256 ILE B CA 1
ATOM 4239 C C . ILE B 1 256 ? -5.527 -2.123 17.766 1 98.62 256 ILE B C 1
ATOM 4241 O O . ILE B 1 256 ? -6.652 -2.602 17.938 1 98.62 256 ILE B O 1
ATOM 4245 N N . THR B 1 257 ? -4.707 -2.621 16.891 1 98.44 257 THR B N 1
ATOM 4246 C CA . THR B 1 257 ? -5.027 -3.793 16.078 1 98.44 257 THR B CA 1
ATOM 4247 C C . THR B 1 257 ? -3.838 -4.75 16.016 1 98.44 257 THR B C 1
ATOM 4249 O O . THR B 1 257 ? -2.715 -4.371 16.359 1 98.44 257 THR B O 1
ATOM 4252 N N . ASN B 1 258 ? -4.133 -5.996 15.688 1 97 258 ASN B N 1
ATOM 4253 C CA . ASN B 1 258 ? -3.068 -6.926 15.312 1 97 258 ASN B CA 1
ATOM 4254 C C . ASN B 1 258 ? -2.695 -6.793 13.844 1 97 258 ASN B C 1
ATOM 4256 O O . ASN B 1 258 ? -3.113 -5.844 13.172 1 97 258 ASN B O 1
ATOM 4260 N N . GLU B 1 259 ? -1.934 -7.73 13.266 1 95.06 259 GLU B N 1
ATOM 4261 C CA . GLU B 1 259 ? -1.42 -7.656 11.898 1 95.06 259 GLU B CA 1
ATOM 4262 C C . GLU B 1 259 ? -2.531 -7.883 10.883 1 95.06 259 GLU B C 1
ATOM 4264 O O . GLU B 1 259 ? -2.377 -7.551 9.703 1 95.06 259 GLU B O 1
ATOM 4269 N N . LEU B 1 260 ? -3.615 -8.445 11.312 1 96.88 260 LEU B N 1
ATOM 4270 C CA . LEU B 1 260 ? -4.758 -8.688 10.445 1 96.88 260 LEU B CA 1
ATOM 4271 C C . LEU B 1 260 ? -5.766 -7.543 10.531 1 96.88 260 LEU B C 1
ATOM 4273 O O . LEU B 1 260 ? -6.875 -7.645 10.008 1 96.88 260 LEU B O 1
ATOM 4277 N N . MET B 1 261 ? -5.43 -6.414 11.266 1 98.38 261 MET B N 1
ATOM 4278 C CA . MET B 1 261 ? -6.238 -5.211 11.43 1 98.38 261 MET B CA 1
ATOM 4279 C C . MET B 1 261 ? -7.43 -5.48 12.344 1 98.38 261 MET B C 1
ATOM 4281 O O . MET B 1 261 ? -8.398 -4.723 12.344 1 98.38 261 MET B O 1
ATOM 4285 N N . GLU B 1 262 ? -7.355 -6.59 13.07 1 98.5 262 GLU B N 1
ATOM 4286 C CA . GLU B 1 262 ? -8.406 -6.926 14.023 1 98.5 262 GLU B CA 1
ATOM 4287 C C . GLU B 1 262 ? -8.227 -6.172 15.336 1 98.5 262 GLU B C 1
ATOM 4289 O O . GLU B 1 262 ? -7.102 -6.035 15.828 1 98.5 262 GLU B O 1
ATOM 4294 N N . THR B 1 263 ? -9.352 -5.672 15.883 1 98.56 263 THR B N 1
ATOM 4295 C CA . THR B 1 263 ? -9.328 -5.125 17.234 1 98.56 263 THR B CA 1
ATOM 4296 C C . THR B 1 263 ? -9.539 -6.227 18.266 1 98.56 263 THR B C 1
ATOM 4298 O O . THR B 1 263 ? -9.578 -7.41 17.922 1 98.56 263 THR B O 1
ATOM 4301 N N . SER B 1 264 ? -9.656 -5.797 19.547 1 98.12 264 SER B N 1
ATOM 4302 C CA . SER B 1 264 ? -9.914 -6.758 20.625 1 98.12 264 SER B CA 1
ATOM 4303 C C . SER B 1 264 ? -11.367 -7.234 20.594 1 98.12 264 SER B C 1
ATOM 4305 O O . SER B 1 264 ? -11.719 -8.219 21.25 1 98.12 264 SER B O 1
ATOM 4307 N N . VAL B 1 265 ? -12.25 -6.551 19.875 1 98.25 265 VAL B N 1
ATOM 4308 C CA . VAL B 1 265 ? -13.641 -6.957 19.719 1 98.25 265 VAL B CA 1
ATOM 4309 C C . VAL B 1 265 ? -13.805 -7.723 18.406 1 98.25 265 VAL B C 1
ATOM 4311 O O . VAL B 1 265 ? -13.586 -7.172 17.328 1 98.25 265 VAL B O 1
ATOM 4314 N N . LYS B 1 266 ? -14.227 -8.977 18.5 1 97.31 266 LYS B N 1
ATOM 4315 C CA . LYS B 1 266 ? -14.398 -9.82 17.328 1 97.31 266 LYS B CA 1
ATOM 4316 C C . LYS B 1 266 ? -15.352 -9.172 16.312 1 97.31 266 LYS B C 1
ATOM 4318 O O . LYS B 1 266 ? -16.406 -8.68 16.688 1 97.31 266 LYS B O 1
ATOM 4323 N N . GLY B 1 267 ? -14.938 -9.117 15.086 1 97.75 267 GLY B N 1
ATOM 4324 C CA . GLY B 1 267 ? -15.789 -8.586 14.039 1 97.75 267 GLY B CA 1
ATOM 4325 C C . GLY B 1 267 ? -15.617 -7.098 13.82 1 97.75 267 GLY B C 1
ATOM 4326 O O . GLY B 1 267 ? -16.234 -6.516 12.93 1 97.75 267 GLY B O 1
ATOM 4327 N N . ILE B 1 268 ? -14.789 -6.449 14.664 1 98.75 268 ILE B N 1
ATOM 4328 C CA . ILE B 1 268 ? -14.484 -5.031 14.492 1 98.75 268 ILE B CA 1
ATOM 4329 C C . ILE B 1 268 ? -13.016 -4.863 14.102 1 98.75 268 ILE B C 1
ATOM 4331 O O . ILE B 1 268 ? -12.125 -5.305 14.828 1 98.75 268 ILE B O 1
ATOM 4335 N N . TYR B 1 269 ? -12.812 -4.25 12.922 1 98.81 269 TYR B N 1
ATOM 4336 C CA . TYR B 1 269 ? -11.492 -3.977 12.359 1 98.81 269 TYR B CA 1
ATOM 4337 C C . TYR B 1 269 ? -11.211 -2.479 12.336 1 98.81 269 TYR B C 1
ATOM 4339 O O . TYR B 1 269 ? -12.133 -1.665 12.438 1 98.81 269 TYR B O 1
ATOM 4347 N N . ALA B 1 270 ? -9.945 -2.125 12.227 1 98.88 270 ALA B N 1
ATOM 4348 C CA . ALA B 1 270 ? -9.539 -0.746 11.969 1 98.88 270 ALA B CA 1
ATOM 4349 C C . ALA B 1 270 ? -8.422 -0.685 10.93 1 98.88 270 ALA B C 1
ATOM 4351 O O . ALA B 1 270 ? -7.586 -1.586 10.859 1 98.88 270 ALA B O 1
ATOM 4352 N N . ALA B 1 271 ? -8.414 0.349 10.141 1 98.88 271 ALA B N 1
ATOM 4353 C CA . ALA B 1 271 ? -7.438 0.513 9.07 1 98.88 271 ALA B CA 1
ATOM 4354 C C . ALA B 1 271 ? -7.156 1.989 8.805 1 98.88 271 ALA B C 1
ATOM 4356 O O . ALA B 1 271 ? -8.047 2.83 8.93 1 98.88 271 ALA B O 1
ATOM 4357 N N . GLY B 1 272 ? -5.926 2.223 8.328 1 98.62 272 GLY B N 1
ATOM 4358 C CA . GLY B 1 272 ? -5.543 3.574 7.949 1 98.62 272 GLY B CA 1
ATOM 4359 C C . GLY B 1 272 ? -5.047 4.402 9.117 1 98.62 272 GLY B C 1
ATOM 4360 O O . GLY B 1 272 ? -4.551 3.857 10.109 1 98.62 272 GLY B O 1
ATOM 4361 N N . ASP B 1 273 ? -5.168 5.676 9.008 1 98.19 273 ASP B N 1
ATOM 4362 C CA . ASP B 1 273 ? -4.52 6.621 9.914 1 98.19 273 ASP B CA 1
ATOM 4363 C C . ASP B 1 273 ? -5.164 6.582 11.297 1 98.19 273 ASP B C 1
ATOM 4365 O O . ASP B 1 273 ? -4.598 7.094 12.266 1 98.19 273 ASP B O 1
ATOM 4369 N N . VAL B 1 274 ? -6.309 5.941 11.391 1 98.75 274 VAL B N 1
ATOM 4370 C CA . VAL B 1 274 ? -7.031 5.906 12.664 1 98.75 274 VAL B CA 1
ATOM 4371 C C . VAL B 1 274 ? -6.367 4.906 13.609 1 98.75 274 VAL B C 1
ATOM 4373 O O . VAL B 1 274 ? -6.586 4.953 14.82 1 98.75 274 VAL B O 1
ATOM 4376 N N . ARG B 1 275 ? -5.625 3.971 13.047 1 98 275 ARG B N 1
ATOM 4377 C CA . ARG B 1 275 ? -5.059 2.938 13.914 1 98 275 ARG B CA 1
ATOM 4378 C C . ARG B 1 275 ? -3.641 3.299 14.336 1 98 275 ARG B C 1
ATOM 4380 O O . ARG B 1 275 ? -3.021 4.191 13.758 1 98 275 ARG B O 1
ATOM 4387 N N . GLN B 1 276 ? -3.217 2.689 15.414 1 95.94 276 GLN B N 1
ATOM 4388 C CA . GLN B 1 276 ? -1.828 2.791 15.844 1 95.94 276 GLN B CA 1
ATOM 4389 C C . GLN B 1 276 ? -0.881 2.209 14.797 1 95.94 276 GLN B C 1
ATOM 4391 O O . GLN B 1 276 ? -0.971 1.026 14.461 1 95.94 276 GLN B O 1
ATOM 4396 N N . LYS B 1 277 ? 0.054 3.021 14.266 1 94.5 277 LYS B N 1
ATOM 4397 C CA . LYS B 1 277 ? 0.993 2.539 13.258 1 94.5 277 LYS B CA 1
ATOM 4398 C C . LYS B 1 277 ? 2.203 3.459 13.148 1 94.5 277 LYS B C 1
ATOM 4400 O O . LYS B 1 277 ? 2.203 4.562 13.695 1 94.5 277 LYS B O 1
ATOM 4405 N N . VAL B 1 278 ? 3.164 3.047 12.359 1 91.56 278 VAL B N 1
ATOM 4406 C CA . VAL B 1 278 ? 4.465 3.709 12.375 1 91.56 278 VAL B CA 1
ATOM 4407 C C . VAL B 1 278 ? 4.523 4.754 11.258 1 91.56 278 VAL B C 1
ATOM 4409 O O . VAL B 1 278 ? 5.328 5.688 11.312 1 91.56 278 VAL B O 1
ATOM 4412 N N . LEU B 1 279 ? 3.766 4.531 10.227 1 94.25 279 LEU B N 1
ATOM 4413 C CA . LEU B 1 279 ? 3.777 5.41 9.062 1 94.25 279 LEU B CA 1
ATOM 4414 C C . LEU B 1 279 ? 2.361 5.66 8.555 1 94.25 279 LEU B C 1
ATOM 4416 O O . LEU B 1 279 ? 1.589 4.715 8.367 1 94.25 279 LEU B O 1
ATOM 4420 N N . ARG B 1 280 ? 2.029 6.91 8.477 1 95.5 280 ARG B N 1
ATOM 4421 C CA . ARG B 1 280 ? 0.722 7.305 7.965 1 95.5 280 ARG B CA 1
ATOM 4422 C C . ARG B 1 280 ? 0.842 7.953 6.59 1 95.5 280 ARG B C 1
ATOM 4424 O O . ARG B 1 280 ? 1.205 9.125 6.48 1 95.5 280 ARG B O 1
ATOM 4431 N N . GLN B 1 281 ? 0.654 7.176 5.562 1 95.69 281 GLN B N 1
ATOM 4432 C CA . GLN B 1 281 ? 0.673 7.531 4.148 1 95.69 281 GLN B CA 1
ATOM 4433 C C . GLN B 1 281 ? -0.427 6.805 3.383 1 95.69 281 GLN B C 1
ATOM 4435 O O . GLN B 1 281 ? -1.03 5.859 3.898 1 95.69 281 GLN B O 1
ATOM 4440 N N . VAL B 1 282 ? -0.686 7.258 2.182 1 97.81 282 VAL B N 1
ATOM 4441 C CA . VAL B 1 282 ? -1.716 6.648 1.349 1 97.81 282 VAL B CA 1
ATOM 4442 C C . VAL B 1 282 ? -1.419 5.16 1.167 1 97.81 282 VAL B C 1
ATOM 4444 O O . VAL B 1 282 ? -2.312 4.32 1.307 1 97.81 282 VAL B O 1
ATOM 4447 N N . VAL B 1 283 ? -0.187 4.777 0.968 1 98.31 283 VAL B N 1
ATOM 4448 C CA . VAL B 1 283 ? 0.206 3.402 0.668 1 98.31 283 VAL B CA 1
ATOM 4449 C C . VAL B 1 283 ? -0.044 2.516 1.886 1 98.31 283 VAL B C 1
ATOM 4451 O O . VAL B 1 283 ? -0.492 1.375 1.749 1 98.31 283 VAL B O 1
ATOM 4454 N N . THR B 1 284 ? 0.249 3.014 3.086 1 98.31 284 THR B N 1
ATOM 4455 C CA . THR B 1 284 ? 0.06 2.197 4.277 1 98.31 284 THR B CA 1
ATOM 4456 C C . THR B 1 284 ? -1.421 2.086 4.629 1 98.31 284 THR B C 1
ATOM 4458 O O . THR B 1 284 ? -1.868 1.058 5.141 1 98.31 284 THR B O 1
ATOM 4461 N N . ALA B 1 285 ? -2.158 3.164 4.363 1 98.62 285 ALA B N 1
ATOM 4462 C CA . ALA B 1 285 ? -3.602 3.109 4.57 1 98.62 285 ALA B CA 1
ATOM 4463 C C . ALA B 1 285 ? -4.25 2.074 3.656 1 98.62 285 ALA B C 1
ATOM 4465 O O . ALA B 1 285 ? -5.051 1.254 4.105 1 98.62 285 ALA B O 1
ATOM 4466 N N . THR B 1 286 ? -3.918 2.09 2.377 1 98.75 286 THR B N 1
ATOM 4467 C CA . THR B 1 286 ? -4.496 1.157 1.417 1 98.75 286 THR B CA 1
ATOM 4468 C C . THR B 1 286 ? -4.086 -0.276 1.741 1 98.75 286 THR B C 1
ATOM 4470 O O . THR B 1 286 ? -4.859 -1.212 1.54 1 98.75 286 THR B O 1
ATOM 4473 N N . ASN B 1 287 ? -2.859 -0.4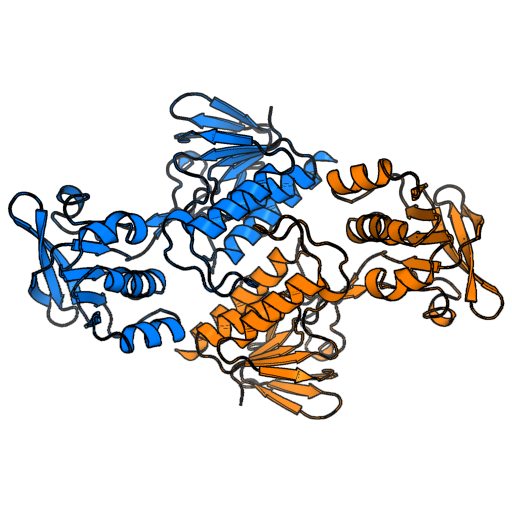3 2.189 1 98.5 287 ASN B N 1
ATOM 4474 C CA . ASN B 1 287 ? -2.408 -1.732 2.668 1 98.5 287 ASN B CA 1
ATOM 4475 C C . ASN B 1 287 ? -3.338 -2.287 3.744 1 98.5 287 ASN B C 1
ATOM 4477 O O . ASN B 1 287 ? -3.812 -3.418 3.637 1 98.5 287 ASN B O 1
ATOM 4481 N N . ASP B 1 288 ? -3.568 -1.454 4.793 1 98.75 288 ASP B N 1
ATOM 4482 C CA . ASP B 1 288 ? -4.441 -1.881 5.887 1 98.75 288 ASP B CA 1
ATOM 4483 C C . ASP B 1 288 ? -5.812 -2.297 5.363 1 98.75 288 ASP B C 1
ATOM 4485 O O . ASP B 1 288 ? -6.348 -3.334 5.762 1 98.75 288 ASP B O 1
ATOM 4489 N N . GLY B 1 289 ? -6.312 -1.459 4.469 1 98.88 289 GLY B N 1
ATOM 4490 C CA . GLY B 1 289 ? -7.613 -1.74 3.887 1 98.88 289 GLY B CA 1
ATOM 4491 C C . GLY B 1 289 ? -7.66 -3.053 3.127 1 98.88 289 GLY B C 1
ATOM 4492 O O . GLY B 1 289 ? -8.617 -3.82 3.262 1 98.88 289 GLY B O 1
ATOM 4493 N N . ALA B 1 290 ? -6.668 -3.293 2.32 1 98.62 290 ALA B N 1
ATOM 4494 C CA . ALA B 1 290 ? -6.602 -4.52 1.527 1 98.62 290 ALA B CA 1
ATOM 4495 C C . ALA B 1 290 ? -6.594 -5.75 2.426 1 98.62 290 ALA B C 1
ATOM 4497 O O . ALA B 1 290 ? -7.262 -6.746 2.129 1 98.62 290 ALA B O 1
ATOM 4498 N N . ILE B 1 291 ? -5.84 -5.695 3.514 1 98.31 291 ILE B N 1
ATOM 4499 C CA . ILE B 1 291 ? -5.754 -6.812 4.445 1 98.31 291 ILE B CA 1
ATOM 4500 C C . ILE B 1 291 ? -7.137 -7.105 5.027 1 98.31 291 ILE B C 1
ATOM 4502 O O . ILE B 1 291 ? -7.57 -8.258 5.059 1 98.31 291 ILE B O 1
ATOM 4506 N N . VAL B 1 292 ? -7.867 -6.07 5.414 1 98.56 292 VAL B N 1
ATOM 4507 C CA . VAL B 1 292 ? -9.195 -6.266 5.984 1 98.56 292 VAL B CA 1
ATOM 4508 C C . VAL B 1 292 ? -10.133 -6.859 4.934 1 98.56 292 VAL B C 1
ATOM 4510 O O . VAL B 1 292 ? -10.867 -7.809 5.215 1 98.56 292 VAL B O 1
ATOM 4513 N N . GLY B 1 293 ? -10.133 -6.219 3.746 1 98.19 293 GLY B N 1
ATOM 4514 C CA . GLY B 1 293 ? -10.969 -6.742 2.68 1 98.19 293 GLY B CA 1
ATOM 4515 C C . GLY B 1 293 ? -10.75 -8.219 2.418 1 98.19 293 GLY B C 1
ATOM 4516 O O . GLY B 1 293 ? -11.711 -8.977 2.271 1 98.19 293 GLY B O 1
ATOM 4517 N N . GLN B 1 294 ? -9.508 -8.578 2.387 1 95.19 294 GLN B N 1
ATOM 4518 C CA . GLN B 1 294 ? -9.164 -9.977 2.154 1 95.19 294 GLN B CA 1
ATOM 4519 C C . GLN B 1 294 ? -9.648 -10.859 3.299 1 95.19 294 GLN B C 1
ATOM 4521 O O . GLN B 1 294 ? -10.148 -11.961 3.07 1 95.19 294 GLN B O 1
ATOM 4526 N N . GLN B 1 295 ? -9.477 -10.422 4.574 1 95.06 295 GLN B N 1
ATOM 4527 C CA . GLN B 1 295 ? -9.922 -11.164 5.746 1 95.06 295 GLN B CA 1
ATOM 4528 C C . GLN B 1 295 ? -11.43 -11.406 5.703 1 95.06 295 GLN B C 1
ATOM 4530 O O . GLN B 1 295 ? -11.891 -12.523 5.953 1 95.06 295 GLN B O 1
ATOM 4535 N N . VAL B 1 296 ? -12.141 -10.391 5.398 1 95.81 296 VAL B N 1
ATOM 4536 C CA . VAL B 1 296 ? -13.594 -10.492 5.324 1 95.81 296 VAL B CA 1
ATOM 4537 C C . VAL B 1 296 ? -13.992 -11.445 4.199 1 95.81 296 VAL B C 1
ATOM 4539 O O . VAL B 1 296 ? -14.883 -12.281 4.371 1 95.81 296 VAL B O 1
ATOM 4542 N N . GLY B 1 297 ? -13.367 -11.297 3.072 1 92.44 297 GLY B N 1
ATOM 4543 C CA . GLY B 1 297 ? -13.617 -12.195 1.956 1 92.44 297 GLY B CA 1
ATOM 4544 C C . GLY B 1 297 ? -13.398 -13.656 2.303 1 92.44 297 GLY B C 1
ATOM 4545 O O . GLY B 1 297 ? -14.195 -14.516 1.933 1 92.44 297 GLY B O 1
ATOM 4546 N N . GLN B 1 298 ? -12.344 -13.938 3.006 1 87.94 298 GLN B N 1
ATOM 4547 C CA . GLN B 1 298 ? -12.016 -15.305 3.41 1 87.94 298 GLN B CA 1
ATOM 4548 C C . GLN B 1 298 ? -13.055 -15.859 4.379 1 87.94 298 GLN B C 1
ATOM 4550 O O . GLN B 1 298 ? -13.305 -17.062 4.406 1 87.94 298 GLN B O 1
ATOM 4555 N N . GLY B 1 299 ? -13.617 -15 5.188 1 87.75 299 GLY B N 1
ATOM 4556 C CA . GLY B 1 299 ? -14.633 -15.391 6.156 1 87.75 299 GLY B CA 1
ATOM 4557 C C . GLY B 1 299 ? -15.953 -15.773 5.516 1 87.75 299 GLY B C 1
ATOM 4558 O O . GLY B 1 299 ? -16.781 -16.422 6.148 1 87.75 299 GLY B O 1
ATOM 4559 N N . LEU B 1 300 ? -16.141 -15.344 4.258 1 85.19 300 LEU B N 1
ATOM 4560 C CA . LEU B 1 300 ? -17.375 -15.695 3.561 1 85.19 300 LEU B CA 1
ATOM 4561 C C . LEU B 1 300 ? -17.422 -17.188 3.268 1 85.19 300 LEU B C 1
ATOM 4563 O O . LEU B 1 300 ? -18.5 -17.766 3.148 1 85.19 300 LEU B O 1
ATOM 4567 N N . ASN B 1 301 ? -16.266 -17.797 3.025 1 68.5 301 ASN B N 1
ATOM 4568 C CA . ASN B 1 301 ? -16.172 -19.188 2.609 1 68.5 301 ASN B CA 1
ATOM 4569 C C . ASN B 1 301 ? -16.141 -20.125 3.809 1 68.5 301 ASN B C 1
ATOM 4571 O O . ASN B 1 301 ? -16.141 -21.359 3.645 1 68.5 301 ASN B O 1
ATOM 4575 N N . ASN B 1 302 ? -16.016 -19.609 4.973 1 58.12 302 ASN B N 1
ATOM 4576 C CA . ASN B 1 302 ? -16.047 -20.469 6.16 1 58.12 302 ASN B CA 1
ATOM 4577 C C . ASN B 1 302 ? -17.422 -20.438 6.832 1 58.12 302 ASN B C 1
ATOM 4579 O O . ASN B 1 302 ? -18.094 -19.391 6.84 1 58.12 302 ASN B O 1
#

Sequence (604 aa):
MKDLIIIGAGPAGLSACLYATRAGAEVLMLDAGAPGGKLNVSAEIENWPGQKKKTGPELAYEMYEHALSFGGEQAYGEVTKVIDYGDYKEVITTDQSYEAKNVLIATGTKERKMGIPMEEELTGHGVSYCAVCDGPFFKGDEVAVVGGGNSALEEAIYLTKFAKKVHLIVRRDVFRADKIIQDHVQANDKIEIHFLKKPHHLIAKDNKVAAIALEDSKTGEVSELAVKGVFPFVGLDPITDFVKDLGITDERGYIITNELMETSVKGIYAAGDVRQKVLRQVVTATNDGAIVGQQVGQGLNNMKDLIIIGAGPAGLSACLYATRAGAEVLMLDAGAPGGKLNVSAEIENWPGQKKKTGPELAYEMYEHALSFGGEQAYGEVTKVIDYGDYKEVITTDQSYEAKNVLIATGTKERKMGIPMEEELTGHGVSYCAVCDGPFFKGDEVAVVGGGNSALEEAIYLTKFAKKVHLIVRRDVFRADKIIQDHVQANDKIEIHFLKKPHHLIAKDNKVAAIALEDSKTGEVSELAVKGVFPFVGLDPITDFVKDLGITDERGYIITNELMETSVKGIYAAGDVRQKVLRQVVTATNDGAIVGQQVGQGLNN

Organism: NCBI:txid445974